Protein AF-A0A6C0LXQ7-F1 (afdb_monomer_lite)

Organism: NCBI:txid1070528

Structure (mmCIF, N/CA/C/O backbone):
data_AF-A0A6C0LXQ7-F1
#
_entry.id   AF-A0A6C0LXQ7-F1
#
loop_
_atom_site.group_PDB
_atom_site.id
_atom_site.type_symbol
_atom_site.label_atom_id
_atom_site.label_alt_id
_atom_site.label_comp_id
_atom_site.label_asym_id
_atom_site.label_entity_id
_atom_site.label_seq_id
_atom_site.pdbx_PDB_ins_code
_atom_site.Cartn_x
_atom_site.Cartn_y
_atom_site.Cartn_z
_atom_site.occupancy
_atom_site.B_iso_or_equiv
_atom_site.auth_seq_id
_atom_site.auth_comp_id
_atom_site.auth_asym_id
_atom_site.auth_atom_id
_atom_site.pdbx_PDB_model_num
ATOM 1 N N . MET A 1 1 ? 43.642 22.327 -47.514 1.00 70.94 1 MET A N 1
ATOM 2 C CA . MET A 1 1 ? 43.041 21.391 -48.492 1.00 70.94 1 MET A CA 1
ATOM 3 C C . MET A 1 1 ? 42.252 20.309 -47.763 1.00 70.94 1 MET A C 1
ATOM 5 O O . MET A 1 1 ? 42.670 19.960 -46.657 1.00 70.94 1 MET A O 1
ATOM 9 N N . PRO A 1 2 ? 41.128 19.808 -48.315 1.00 70.56 2 PRO A N 1
ATOM 10 C CA . PRO A 1 2 ? 40.352 18.739 -47.688 1.00 70.56 2 PRO A CA 1
ATOM 11 C C . PRO A 1 2 ? 41.217 17.508 -47.392 1.00 70.56 2 PRO A C 1
ATOM 13 O O . PRO A 1 2 ? 41.936 17.006 -48.258 1.00 70.56 2 PRO A O 1
ATOM 16 N N . LYS A 1 3 ? 41.169 17.029 -46.146 1.00 74.19 3 LYS A N 1
ATOM 17 C CA . LYS A 1 3 ? 41.960 15.869 -45.697 1.00 74.19 3 LYS A CA 1
ATOM 18 C C . LYS A 1 3 ? 41.334 14.522 -46.077 1.00 74.19 3 LYS A C 1
ATOM 20 O O . LYS A 1 3 ? 41.979 13.495 -45.920 1.00 74.19 3 LYS A O 1
ATOM 25 N N . PHE A 1 4 ? 40.095 14.539 -46.559 1.00 80.69 4 PHE A N 1
ATOM 26 C CA . PHE A 1 4 ? 39.315 13.378 -46.969 1.00 80.69 4 PHE A CA 1
ATOM 27 C C . PHE A 1 4 ? 38.308 13.779 -48.051 1.00 80.69 4 PHE A C 1
ATOM 29 O O . PHE A 1 4 ? 38.049 14.973 -48.241 1.00 80.69 4 PHE A O 1
ATOM 36 N N . ALA A 1 5 ? 37.737 12.791 -48.730 1.00 84.69 5 ALA A N 1
ATOM 37 C CA . ALA A 1 5 ? 36.643 12.964 -49.679 1.00 84.69 5 ALA A CA 1
ATOM 38 C C . ALA A 1 5 ? 35.586 11.872 -49.495 1.00 84.69 5 ALA A C 1
ATOM 40 O O . ALA A 1 5 ? 35.785 10.946 -48.711 1.00 84.69 5 ALA A O 1
ATOM 41 N N . ILE A 1 6 ? 34.468 11.992 -50.206 1.00 82.94 6 ILE A N 1
ATOM 42 C CA . ILE A 1 6 ? 33.438 10.960 -50.278 1.00 82.94 6 ILE A CA 1
ATOM 43 C C . ILE A 1 6 ? 33.635 10.162 -51.574 1.00 82.94 6 ILE A C 1
ATOM 45 O O . ILE A 1 6 ? 33.758 10.747 -52.650 1.00 82.94 6 ILE A O 1
ATOM 49 N N . TYR A 1 7 ? 33.660 8.835 -51.471 1.00 82.88 7 TYR A N 1
ATOM 50 C CA . TYR A 1 7 ? 33.645 7.891 -52.593 1.00 82.88 7 TYR A CA 1
ATOM 51 C C . TYR A 1 7 ? 32.588 6.827 -52.308 1.00 82.88 7 TYR A C 1
ATOM 53 O O . TYR A 1 7 ? 32.628 6.229 -51.238 1.00 82.88 7 TYR A O 1
ATOM 61 N N . GLU A 1 8 ? 31.634 6.621 -53.223 1.00 79.94 8 GLU A N 1
ATOM 62 C CA . GLU A 1 8 ? 30.529 5.658 -53.036 1.00 79.94 8 GLU A CA 1
ATOM 63 C C . GLU A 1 8 ? 29.838 5.800 -51.661 1.00 79.94 8 GLU A C 1
ATOM 65 O O . GLU A 1 8 ? 29.546 4.825 -50.978 1.00 79.94 8 GLU A O 1
ATOM 70 N N . ASN A 1 9 ? 29.591 7.048 -51.242 1.00 78.81 9 ASN A N 1
ATOM 71 C CA . ASN A 1 9 ? 29.009 7.412 -49.943 1.00 78.81 9 ASN A CA 1
ATOM 72 C C . ASN A 1 9 ? 29.866 7.080 -48.705 1.00 78.81 9 ASN A C 1
ATOM 74 O O . ASN A 1 9 ? 29.370 7.205 -47.594 1.00 78.81 9 ASN A O 1
ATOM 78 N N . GLN A 1 10 ? 31.148 6.741 -48.842 1.00 79.06 10 GLN A N 1
ATOM 79 C CA . GLN A 1 10 ? 32.064 6.529 -47.714 1.00 79.06 10 GLN A CA 1
ATOM 80 C C . GLN A 1 10 ? 33.139 7.606 -47.618 1.00 79.06 10 GLN A C 1
ATOM 82 O O . GLN A 1 10 ? 33.586 8.143 -48.632 1.00 79.06 10 GLN A O 1
ATOM 87 N N . ILE A 1 11 ? 33.600 7.884 -46.393 1.00 79.44 11 ILE A N 1
ATOM 88 C CA . ILE A 1 11 ? 34.821 8.668 -46.178 1.00 79.44 11 ILE A CA 1
ATOM 89 C C . ILE A 1 11 ? 36.001 7.884 -46.752 1.00 79.44 11 ILE A C 1
ATOM 91 O O . ILE A 1 11 ? 36.216 6.729 -46.399 1.00 79.44 11 ILE A O 1
ATOM 95 N N . MET A 1 12 ? 36.779 8.550 -47.597 1.00 81.75 12 MET A N 1
ATOM 96 C CA . MET A 1 12 ? 38.063 8.062 -48.079 1.00 81.75 12 MET A CA 1
ATOM 97 C C . MET A 1 12 ? 39.168 9.011 -47.656 1.00 81.75 12 MET A C 1
ATOM 99 O O . MET A 1 12 ? 39.169 10.197 -48.009 1.00 81.75 12 MET A O 1
ATOM 103 N N . LEU A 1 13 ? 40.139 8.469 -46.933 1.00 83.00 13 LEU A N 1
ATOM 104 C CA . LEU A 1 13 ? 41.453 9.065 -46.767 1.00 83.00 13 LEU A CA 1
ATOM 105 C C . LEU A 1 13 ? 42.341 8.714 -47.971 1.00 83.00 13 LEU A C 1
ATOM 107 O O . LEU A 1 13 ? 42.205 7.629 -48.538 1.00 83.00 13 LEU A O 1
ATOM 111 N N . PRO A 1 14 ? 43.301 9.581 -48.342 1.00 82.75 14 PRO A N 1
ATOM 112 C CA . PRO A 1 14 ? 44.260 9.288 -49.410 1.00 82.75 14 PRO A CA 1
ATOM 113 C C . PRO A 1 14 ? 44.941 7.916 -49.282 1.00 82.75 14 PRO A C 1
ATOM 115 O O . PRO A 1 14 ? 45.064 7.186 -50.260 1.00 82.75 14 PRO A O 1
ATOM 118 N N . GLU A 1 15 ? 45.317 7.534 -48.061 1.00 79.94 15 GLU A N 1
ATOM 119 C CA . GLU A 1 15 ? 45.993 6.265 -47.764 1.00 79.94 15 GLU A CA 1
ATOM 120 C C . GLU A 1 15 ? 45.088 5.039 -47.994 1.00 79.94 15 GLU A C 1
ATOM 122 O O . GLU A 1 15 ? 45.564 3.977 -48.399 1.00 79.94 15 GLU A O 1
ATOM 127 N N . GLU A 1 16 ? 43.775 5.184 -47.784 1.00 80.25 16 GLU A N 1
ATOM 128 C CA . GLU A 1 16 ? 42.790 4.102 -47.910 1.00 80.25 16 GLU A CA 1
ATOM 129 C C . GLU A 1 16 ? 42.483 3.762 -49.374 1.00 80.25 16 GLU A C 1
ATOM 131 O O . GLU A 1 16 ? 42.159 2.612 -49.672 1.00 80.25 16 GLU A O 1
ATOM 136 N N . ILE A 1 17 ? 42.635 4.724 -50.295 1.00 81.81 17 ILE A N 1
ATOM 137 C CA . ILE A 1 17 ? 42.418 4.529 -51.740 1.00 81.81 17 ILE A CA 1
ATOM 138 C C . ILE A 1 17 ? 43.269 3.360 -52.241 1.00 81.81 17 ILE A C 1
ATOM 140 O O . ILE A 1 17 ? 42.763 2.435 -52.877 1.00 81.81 17 ILE A O 1
ATOM 144 N N . TYR A 1 18 ? 44.557 3.369 -51.898 1.00 81.62 18 TYR A N 1
ATOM 145 C CA . TYR A 1 18 ? 45.494 2.333 -52.322 1.00 81.62 18 TYR A CA 1
ATOM 146 C C . TYR A 1 18 ? 45.260 1.009 -51.595 1.00 81.62 18 TYR A C 1
ATOM 148 O O . TYR A 1 18 ? 45.291 -0.044 -52.228 1.00 81.62 18 TYR A O 1
ATOM 156 N N . GLN A 1 19 ? 44.973 1.049 -50.288 1.00 79.88 19 GLN A N 1
ATOM 157 C CA . GLN A 1 19 ? 44.686 -0.153 -49.493 1.00 79.88 19 GLN A CA 1
ATOM 158 C C . GLN A 1 19 ? 43.456 -0.911 -50.010 1.00 79.88 19 GLN A C 1
ATOM 160 O O . GLN A 1 19 ? 43.421 -2.138 -49.967 1.00 79.88 19 GLN A O 1
ATOM 165 N N . ARG A 1 20 ? 42.460 -0.181 -50.526 1.00 76.94 20 ARG A N 1
ATOM 166 C CA . ARG A 1 20 ? 41.215 -0.735 -51.073 1.00 76.94 20 ARG A CA 1
ATOM 167 C C . ARG A 1 20 ? 41.270 -0.996 -52.585 1.00 76.94 20 ARG A C 1
ATOM 169 O O . ARG A 1 20 ? 40.275 -1.438 -53.150 1.00 76.94 20 ARG A O 1
ATOM 176 N N . GLY A 1 21 ? 42.406 -0.740 -53.244 1.00 79.38 21 GLY A N 1
ATOM 177 C CA . GLY A 1 21 ? 42.579 -0.949 -54.688 1.00 79.38 21 GLY A CA 1
ATOM 178 C C . GLY A 1 21 ? 41.741 -0.013 -55.569 1.00 79.38 21 GLY A C 1
ATOM 179 O O . GLY A 1 21 ? 41.437 -0.353 -56.711 1.00 79.38 21 GLY A O 1
ATOM 180 N N . ILE A 1 22 ? 41.349 1.150 -55.047 1.00 82.75 22 ILE A N 1
ATOM 181 C CA . ILE A 1 22 ? 40.545 2.152 -55.754 1.00 82.75 22 ILE A CA 1
ATOM 182 C C . ILE A 1 22 ? 41.467 2.968 -56.668 1.00 82.75 22 ILE A C 1
ATOM 184 O O . ILE A 1 22 ? 42.582 3.327 -56.289 1.00 82.75 22 ILE A O 1
ATOM 188 N N . SER A 1 23 ? 41.016 3.289 -57.885 1.00 83.94 23 SER A N 1
ATOM 189 C CA . SER A 1 23 ? 41.818 4.122 -58.789 1.00 83.94 23 SER A CA 1
ATOM 190 C C . SER A 1 23 ? 41.949 5.554 -58.237 1.00 83.94 23 SER A C 1
ATOM 192 O O . SER A 1 23 ? 40.925 6.162 -57.914 1.00 83.94 23 SER A O 1
ATOM 194 N N . PRO A 1 24 ? 43.150 6.166 -58.209 1.00 81.81 24 PRO A N 1
ATOM 195 C CA . PRO A 1 24 ? 43.331 7.572 -57.823 1.00 81.81 24 PRO A CA 1
ATOM 196 C C . PRO A 1 24 ? 42.578 8.579 -58.707 1.00 81.81 24 PRO A C 1
ATOM 198 O O . PRO A 1 24 ? 42.390 9.729 -58.318 1.00 81.81 24 PRO A O 1
ATOM 201 N N . THR A 1 25 ? 42.143 8.158 -59.900 1.00 82.75 25 THR A N 1
ATOM 202 C CA . THR A 1 25 ? 41.347 8.967 -60.838 1.00 82.75 25 THR A CA 1
ATOM 203 C C . THR A 1 25 ? 39.840 8.758 -60.686 1.00 82.75 25 THR A C 1
ATOM 205 O O . THR A 1 25 ? 39.078 9.186 -61.553 1.00 82.75 25 THR A O 1
ATOM 208 N N . SER A 1 26 ? 39.407 8.036 -59.652 1.00 85.19 26 SER A N 1
ATOM 209 C CA . SER A 1 26 ? 37.988 7.792 -59.396 1.00 85.19 26 SER A CA 1
ATOM 210 C C . SER A 1 26 ? 37.249 9.088 -59.054 1.00 85.19 26 SER A C 1
ATOM 212 O O . SER A 1 26 ? 37.856 10.120 -58.762 1.00 85.19 26 SER A O 1
ATOM 214 N N . HIS A 1 27 ? 35.919 9.053 -59.120 1.00 87.00 27 HIS A N 1
ATOM 215 C CA . HIS A 1 27 ? 35.099 10.217 -58.812 1.00 87.00 27 HIS A CA 1
ATOM 216 C C . HIS A 1 27 ? 34.953 10.392 -57.296 1.00 87.00 27 HIS A C 1
ATOM 218 O O . HIS A 1 27 ? 34.245 9.624 -56.650 1.00 87.00 27 HIS A O 1
ATOM 224 N N . PHE A 1 28 ? 35.612 11.411 -56.746 1.00 87.62 28 PHE A N 1
ATOM 225 C CA . PHE A 1 28 ? 35.517 11.789 -55.338 1.00 87.62 28 PHE A CA 1
ATOM 226 C C . PHE A 1 28 ? 34.750 13.107 -55.198 1.00 87.62 28 PHE A C 1
ATOM 228 O O . PHE A 1 28 ? 34.921 14.010 -56.020 1.00 87.62 28 PHE A O 1
ATOM 235 N N . THR A 1 29 ? 33.951 13.261 -54.143 1.00 86.31 29 THR A N 1
ATOM 236 C CA . THR A 1 29 ? 33.198 14.499 -53.866 1.00 86.31 29 THR A CA 1
ATOM 237 C C . THR A 1 29 ? 33.579 15.114 -52.521 1.00 86.31 29 THR A C 1
ATOM 239 O O . THR A 1 29 ? 33.989 14.430 -51.580 1.00 86.31 29 THR A O 1
ATOM 242 N N . CYS A 1 30 ? 33.499 16.442 -52.418 1.00 80.94 30 CYS A N 1
ATOM 243 C CA . CYS A 1 30 ? 33.759 17.145 -51.168 1.00 80.94 30 CYS A CA 1
ATOM 244 C C . CYS A 1 30 ? 32.578 17.010 -50.204 1.00 80.94 30 CYS A C 1
ATOM 246 O O . CYS A 1 30 ? 31.451 17.358 -50.542 1.00 80.94 30 CYS A O 1
ATOM 248 N N . PHE A 1 31 ? 32.858 16.639 -48.954 1.00 75.44 31 PHE A N 1
ATOM 249 C CA . PHE A 1 31 ? 31.851 16.561 -47.893 1.00 75.44 31 PHE A CA 1
ATOM 250 C C . PHE A 1 31 ? 31.056 17.867 -47.685 1.00 75.44 31 PHE A C 1
ATOM 252 O O . PHE A 1 31 ? 29.840 17.834 -47.495 1.00 75.44 31 PHE A O 1
ATOM 259 N N . ASN A 1 32 ? 31.724 19.025 -47.726 1.00 75.69 32 ASN A N 1
ATOM 260 C CA . ASN A 1 32 ? 31.100 20.300 -47.362 1.00 75.69 32 ASN A CA 1
ATOM 261 C C . ASN A 1 32 ? 30.231 20.895 -48.484 1.00 75.69 32 ASN A C 1
ATOM 263 O O . ASN A 1 32 ? 29.176 21.450 -48.201 1.00 75.69 32 ASN A O 1
ATOM 267 N N . CYS A 1 33 ? 30.657 20.790 -49.747 1.00 76.12 33 CYS A N 1
ATOM 268 C CA . CYS A 1 33 ? 29.994 21.463 -50.873 1.00 76.12 33 CYS A CA 1
ATOM 269 C C . CYS A 1 33 ? 29.463 20.536 -51.977 1.00 76.12 33 CYS A C 1
ATOM 271 O O . CYS A 1 33 ? 28.921 21.052 -52.947 1.00 76.12 33 CYS A O 1
ATOM 273 N N . ASP A 1 34 ? 29.635 19.214 -51.862 1.00 75.88 34 ASP A N 1
ATOM 274 C CA . ASP A 1 34 ? 29.244 18.196 -52.859 1.00 75.88 34 ASP A CA 1
ATOM 275 C C . ASP A 1 34 ? 29.912 18.316 -54.238 1.00 75.88 34 ASP A C 1
ATOM 277 O O . ASP A 1 34 ? 29.627 17.532 -55.141 1.00 75.88 34 ASP A O 1
ATOM 281 N N . GLU A 1 35 ? 30.840 19.258 -54.413 1.00 82.88 35 GLU A N 1
ATOM 282 C CA . GLU A 1 35 ? 31.566 19.432 -55.670 1.00 82.88 35 GLU A CA 1
ATOM 283 C C . GLU A 1 35 ? 32.656 18.354 -55.842 1.00 82.88 35 GLU A C 1
ATOM 285 O O . GLU A 1 35 ? 33.226 17.882 -54.848 1.00 82.88 35 GLU A O 1
ATOM 290 N N . PRO A 1 36 ? 33.004 17.976 -57.088 1.00 83.06 36 PRO A N 1
ATOM 291 C CA . PRO A 1 36 ? 34.064 17.009 -57.351 1.00 83.06 36 PRO A CA 1
ATOM 292 C C . PRO A 1 36 ? 35.422 17.472 -56.809 1.00 83.06 36 PRO A C 1
ATOM 294 O O . PRO A 1 36 ? 35.818 18.627 -56.985 1.00 83.06 36 PRO A O 1
ATOM 297 N N . VAL A 1 37 ? 36.172 16.551 -56.210 1.00 86.25 37 VAL A N 1
ATOM 298 C CA . VAL A 1 37 ? 37.558 16.750 -55.769 1.00 86.25 37 VAL A CA 1
ATOM 299 C C . VAL A 1 37 ? 38.472 15.727 -56.430 1.00 86.25 37 VAL A C 1
ATOM 301 O O . VAL A 1 37 ? 38.055 14.628 -56.783 1.00 86.25 37 VAL A O 1
ATOM 304 N N . LEU A 1 38 ? 39.735 16.095 -56.616 1.00 85.12 38 LEU A N 1
ATOM 305 C CA . LEU A 1 38 ? 40.760 15.230 -57.195 1.00 85.12 38 LEU A CA 1
ATOM 306 C C . LEU A 1 38 ? 41.854 14.959 -56.166 1.00 85.12 38 LEU A C 1
ATOM 308 O O . LEU A 1 38 ? 42.128 15.801 -55.308 1.00 85.12 38 LEU A O 1
ATOM 312 N N . LEU A 1 39 ? 42.495 13.794 -56.260 1.00 85.88 39 LEU A N 1
ATOM 313 C CA . LEU A 1 39 ? 43.654 13.463 -55.440 1.00 85.88 39 LEU A CA 1
ATOM 314 C C . LEU A 1 39 ? 44.914 14.095 -56.043 1.00 85.88 39 LEU A C 1
ATOM 316 O O . LEU A 1 39 ? 45.174 13.972 -57.241 1.00 85.88 39 LEU A O 1
ATOM 320 N N . ARG A 1 40 ? 45.715 14.771 -55.217 1.00 83.75 40 ARG A N 1
ATOM 321 C CA . ARG A 1 40 ? 47.001 15.337 -55.632 1.00 83.75 40 ARG A CA 1
ATOM 322 C C . ARG A 1 40 ? 48.070 15.111 -54.583 1.00 83.75 40 ARG A C 1
ATOM 324 O O . ARG A 1 40 ? 47.834 15.217 -53.384 1.00 83.75 40 ARG A O 1
ATOM 331 N N . GLN A 1 41 ? 49.286 14.896 -55.064 1.00 81.12 41 GLN A N 1
ATOM 332 C CA . GLN A 1 41 ? 50.482 14.854 -54.243 1.00 81.12 41 GLN A CA 1
ATOM 333 C C . GLN A 1 41 ? 51.157 16.235 -54.217 1.00 81.12 41 GLN A C 1
ATOM 335 O O . GLN A 1 41 ? 51.361 16.867 -55.257 1.00 81.12 41 GLN A O 1
ATOM 340 N N . SER A 1 42 ? 51.505 16.723 -53.026 1.00 77.19 42 SER A N 1
ATOM 341 C CA . SER A 1 42 ? 52.280 17.962 -52.837 1.00 77.19 42 SER A CA 1
ATOM 342 C C . SER A 1 42 ? 53.483 17.729 -51.930 1.00 77.19 42 SER A C 1
ATOM 344 O O . SER A 1 42 ? 53.525 16.745 -51.196 1.00 77.19 42 SER A O 1
ATOM 346 N N . ARG A 1 43 ? 54.471 18.629 -51.965 1.00 74.38 43 ARG A N 1
ATOM 347 C CA . ARG A 1 43 ? 55.599 18.597 -51.024 1.00 74.38 43 ARG A CA 1
ATOM 348 C C . ARG A 1 43 ? 55.165 19.159 -49.669 1.00 74.38 43 ARG A C 1
ATOM 350 O O . ARG A 1 43 ? 54.707 20.298 -49.595 1.00 74.38 43 ARG A O 1
ATOM 357 N N . GLY A 1 44 ? 55.313 18.363 -48.614 1.00 66.56 44 GLY A N 1
ATOM 358 C CA . GLY A 1 44 ? 55.049 18.770 -47.237 1.00 66.56 44 GLY A CA 1
ATOM 359 C C . GLY A 1 44 ? 56.162 19.642 -46.645 1.00 66.56 44 GLY A C 1
ATOM 360 O O . GLY A 1 44 ? 57.228 19.813 -47.234 1.00 66.56 44 GLY A O 1
ATOM 361 N N . LYS A 1 45 ? 55.926 20.174 -45.436 1.00 64.50 45 LYS A N 1
ATOM 362 C CA . LYS A 1 45 ? 56.870 21.059 -44.718 1.00 64.50 45 LYS A CA 1
ATOM 363 C C . LYS A 1 45 ? 58.233 20.416 -44.403 1.00 64.50 45 LYS A C 1
ATOM 365 O O . LYS A 1 45 ? 59.195 21.149 -44.220 1.00 64.50 45 LYS A O 1
ATOM 370 N N . ASN A 1 46 ? 58.306 19.084 -44.369 1.00 67.50 46 ASN A N 1
ATOM 371 C CA . ASN A 1 46 ? 59.512 18.309 -44.045 1.00 67.50 46 ASN A CA 1
ATOM 372 C C . ASN A 1 46 ? 60.079 17.566 -45.274 1.00 67.50 46 ASN A C 1
ATOM 374 O O . ASN A 1 46 ? 60.612 16.475 -45.124 1.00 67.50 46 ASN A O 1
ATOM 378 N N . GLU A 1 47 ? 59.869 18.084 -46.490 1.00 60.34 47 GLU A N 1
ATOM 379 C CA . GLU A 1 47 ? 60.288 17.478 -47.775 1.00 60.34 47 GLU A CA 1
ATOM 380 C C . GLU A 1 47 ? 59.645 16.123 -48.144 1.00 60.34 47 GLU A C 1
ATOM 382 O O . GLU A 1 47 ? 59.719 15.707 -49.299 1.00 60.34 47 GLU A O 1
ATOM 387 N N . ASN A 1 48 ? 58.913 15.483 -47.230 1.00 67.50 48 ASN A N 1
ATOM 388 C CA . ASN A 1 48 ? 58.077 14.318 -47.525 1.00 67.50 48 ASN A CA 1
ATOM 389 C C . ASN A 1 48 ? 56.857 14.707 -48.377 1.00 67.50 48 ASN A C 1
ATOM 391 O O . ASN A 1 48 ? 56.203 15.724 -48.124 1.00 67.50 48 ASN A O 1
ATOM 395 N N . TYR A 1 49 ? 56.528 13.890 -49.379 1.00 74.88 49 TYR A N 1
ATOM 396 C CA . TYR A 1 49 ? 55.319 14.068 -50.182 1.00 74.88 49 TYR A CA 1
ATOM 397 C C . TYR A 1 49 ? 54.064 13.725 -49.369 1.00 74.88 49 TYR A C 1
ATOM 399 O O . TYR A 1 49 ? 54.027 12.706 -48.686 1.00 74.88 49 TYR A O 1
ATOM 407 N N . VAL A 1 50 ? 53.036 14.571 -49.463 1.00 76.25 50 VAL A N 1
ATOM 408 C CA . VAL A 1 50 ? 51.738 14.387 -48.802 1.00 76.25 50 VAL A CA 1
ATOM 409 C C . VAL A 1 50 ? 50.632 14.426 -49.849 1.00 76.25 50 VAL A C 1
ATOM 411 O O . VAL A 1 50 ? 50.498 15.401 -50.603 1.00 76.25 50 VAL A O 1
ATOM 414 N N . GLU A 1 51 ? 49.831 13.369 -49.880 1.00 83.31 51 GLU A N 1
ATOM 415 C CA . GLU A 1 51 ? 48.628 13.282 -50.699 1.00 83.31 51 GLU A CA 1
ATOM 416 C C . GLU A 1 51 ? 47.433 13.894 -49.972 1.00 83.31 51 GLU A C 1
ATOM 418 O O . GLU A 1 51 ? 47.283 13.777 -48.757 1.00 83.31 51 GLU A O 1
ATOM 423 N N . HIS A 1 52 ? 46.604 14.610 -50.719 1.00 82.69 52 HIS A N 1
ATOM 424 C CA . HIS A 1 52 ? 45.410 15.274 -50.210 1.00 82.69 52 HIS A CA 1
ATOM 425 C C . HIS A 1 52 ? 44.424 15.494 -51.355 1.00 82.69 52 HIS A C 1
ATOM 427 O O . HIS A 1 52 ? 44.793 15.478 -52.533 1.00 82.69 52 HIS A O 1
ATOM 433 N N . PHE A 1 53 ? 43.165 15.733 -51.004 1.00 85.62 53 PHE A N 1
ATOM 434 C CA . PHE A 1 53 ? 42.147 16.097 -51.978 1.00 85.62 53 PHE A CA 1
ATOM 435 C C . PHE A 1 53 ? 42.181 17.599 -52.241 1.00 85.62 53 PHE A C 1
ATOM 437 O O . PHE A 1 53 ? 42.476 18.387 -51.343 1.00 85.62 53 PHE A O 1
ATOM 444 N N . TYR A 1 54 ? 41.863 18.013 -53.463 1.00 84.38 54 TYR A N 1
ATOM 445 C CA . TYR A 1 54 ? 41.734 19.421 -53.826 1.00 84.38 54 TYR A CA 1
ATOM 446 C C . TYR A 1 54 ? 40.578 19.632 -54.804 1.00 84.38 54 TYR A C 1
ATOM 448 O O . TYR A 1 54 ? 40.221 18.739 -55.572 1.00 84.38 54 TYR A O 1
ATOM 456 N N . HIS A 1 55 ? 39.998 20.829 -54.786 1.00 83.75 55 HIS A N 1
ATOM 457 C CA . HIS A 1 55 ? 38.969 21.211 -55.747 1.00 83.75 55 HIS A CA 1
ATOM 458 C C . HIS A 1 55 ? 39.636 21.666 -57.053 1.00 83.75 55 HIS A C 1
ATOM 460 O O . HIS A 1 55 ? 40.462 22.581 -57.011 1.00 83.75 55 HIS A O 1
ATOM 466 N N . PRO A 1 56 ? 39.293 21.080 -58.212 1.00 75.94 56 PRO A N 1
ATOM 467 C CA . PRO A 1 56 ? 39.826 21.524 -59.496 1.00 75.94 56 PRO A CA 1
ATOM 468 C C . PRO A 1 56 ? 39.278 22.896 -59.923 1.00 75.94 56 PRO A C 1
ATOM 470 O O . PRO A 1 56 ? 39.945 23.591 -60.683 1.00 75.94 56 PRO A O 1
ATOM 473 N N . ASN A 1 57 ? 38.105 23.298 -59.411 1.00 73.38 57 ASN A N 1
ATOM 474 C CA . ASN A 1 57 ? 37.422 24.559 -59.714 1.00 73.38 57 ASN A CA 1
ATOM 475 C C . ASN A 1 57 ? 37.029 25.313 -58.423 1.00 73.38 57 ASN A C 1
ATOM 477 O O . ASN A 1 57 ? 36.804 24.659 -57.404 1.00 73.38 57 ASN A O 1
ATOM 481 N N . PRO A 1 58 ? 36.887 26.656 -58.445 1.00 64.31 58 PRO A N 1
ATOM 482 C CA . PRO A 1 58 ? 36.389 27.437 -57.307 1.00 64.31 58 PRO A CA 1
ATOM 483 C C . PRO A 1 58 ? 34.990 26.986 -56.852 1.00 64.31 58 PRO A C 1
ATOM 485 O O . PRO A 1 58 ? 34.098 26.821 -57.683 1.00 64.31 58 PRO A O 1
ATOM 488 N N . CYS A 1 59 ? 34.776 26.811 -55.541 1.00 59.75 59 CYS A N 1
ATOM 489 C CA . CYS A 1 59 ? 33.471 26.405 -54.998 1.00 59.75 59 CYS A CA 1
ATOM 490 C C . CYS A 1 59 ? 32.411 27.510 -55.184 1.00 59.75 59 CYS A C 1
ATOM 492 O O . CYS A 1 59 ? 32.723 28.696 -55.048 1.00 59.75 59 CYS A O 1
ATOM 494 N N . ARG A 1 60 ? 31.138 27.128 -55.384 1.00 54.50 60 ARG A N 1
ATOM 495 C CA . ARG A 1 60 ? 29.997 28.052 -55.592 1.00 54.50 60 ARG A CA 1
ATOM 496 C C . ARG A 1 60 ? 29.820 29.137 -54.510 1.00 54.50 60 ARG A C 1
ATOM 498 O O . ARG A 1 60 ? 29.251 30.179 -54.813 1.00 54.50 60 ARG A O 1
ATOM 505 N N . ASN A 1 61 ? 30.354 28.935 -53.300 1.00 51.38 61 ASN A N 1
ATOM 506 C CA . ASN A 1 61 ? 30.192 29.837 -52.146 1.00 51.38 61 ASN A CA 1
ATOM 507 C C . ASN A 1 61 ? 31.434 30.700 -51.817 1.00 51.38 61 ASN A C 1
ATOM 509 O O . ASN A 1 61 ? 31.513 31.295 -50.747 1.00 51.38 61 ASN A O 1
ATOM 513 N N . GLY A 1 62 ? 32.408 30.809 -52.726 1.00 52.53 62 GLY A N 1
ATOM 514 C CA . GLY A 1 62 ? 33.361 31.929 -52.727 1.00 52.53 62 GLY A CA 1
ATOM 515 C C . GLY A 1 62 ? 34.705 31.747 -52.008 1.00 52.53 62 GLY A C 1
ATOM 516 O O . GLY A 1 62 ? 35.618 32.505 -52.319 1.00 52.53 62 GLY A O 1
ATOM 517 N N . THR A 1 63 ? 34.917 30.748 -51.138 1.00 58.12 63 THR A N 1
ATOM 518 C CA . THR A 1 63 ? 36.277 30.371 -50.678 1.00 58.12 63 THR A CA 1
ATOM 519 C C . THR A 1 63 ? 36.398 28.874 -50.363 1.00 58.12 63 THR A C 1
ATOM 521 O O . THR A 1 63 ? 35.469 28.259 -49.848 1.00 58.12 63 THR A O 1
ATOM 524 N N . HIS A 1 64 ? 37.561 28.267 -50.636 1.00 65.56 64 HIS A N 1
ATOM 525 C CA . HIS A 1 64 ? 37.829 26.863 -50.278 1.00 65.56 64 HIS A CA 1
ATOM 526 C C . HIS A 1 64 ? 37.994 26.644 -48.761 1.00 65.56 64 HIS A C 1
ATOM 528 O O . HIS A 1 64 ? 37.928 25.508 -48.306 1.00 65.56 64 HIS A O 1
ATOM 534 N N . ILE A 1 65 ? 38.164 27.714 -47.974 1.00 63.12 65 ILE A N 1
ATOM 535 C CA . ILE A 1 65 ? 38.574 27.690 -46.559 1.00 63.12 65 ILE A CA 1
ATOM 536 C C . ILE A 1 65 ? 37.633 26.846 -45.684 1.00 63.12 65 ILE A C 1
ATOM 538 O O . ILE A 1 65 ? 38.099 26.075 -44.849 1.00 63.12 65 ILE A O 1
ATOM 542 N N . GLU A 1 66 ? 36.318 26.930 -45.891 1.00 63.81 66 GLU A N 1
ATOM 543 C CA . GLU A 1 66 ? 35.347 26.150 -45.109 1.00 63.81 66 GLU A CA 1
ATOM 544 C C . GLU A 1 66 ? 35.448 24.644 -45.379 1.00 63.81 66 GLU A C 1
ATOM 546 O O . GLU A 1 66 ? 35.400 23.842 -44.450 1.00 63.81 66 GLU A O 1
ATOM 551 N N . CYS A 1 67 ? 35.690 24.256 -46.634 1.00 69.12 67 CYS A N 1
ATOM 552 C CA . CYS A 1 67 ? 35.869 22.855 -47.022 1.00 69.12 67 CYS A CA 1
ATOM 553 C C . CYS A 1 67 ? 37.187 22.266 -46.484 1.00 69.12 67 CYS A C 1
ATOM 555 O O . CYS A 1 67 ? 37.324 21.053 -46.346 1.00 69.12 67 CYS A O 1
ATOM 557 N N . GLU A 1 68 ? 38.170 23.119 -46.191 1.00 68.69 68 GLU A N 1
ATOM 558 C CA . GLU A 1 68 ? 39.477 22.726 -45.658 1.00 68.69 68 GLU A CA 1
ATOM 559 C C . GLU A 1 68 ? 39.503 22.587 -44.132 1.00 68.69 68 GLU A C 1
ATOM 561 O O . GLU A 1 68 ? 40.358 21.877 -43.601 1.00 68.69 68 GLU A O 1
ATOM 566 N N . ASN A 1 69 ? 38.566 23.236 -43.436 1.00 65.44 69 ASN A N 1
ATOM 567 C CA . ASN A 1 69 ? 38.490 23.271 -41.973 1.00 65.44 69 ASN A CA 1
ATOM 568 C C . ASN A 1 69 ? 37.645 22.135 -41.365 1.00 65.44 69 ASN A C 1
ATOM 570 O O . ASN A 1 69 ? 37.472 22.075 -40.143 1.00 65.44 69 ASN A O 1
ATOM 574 N N . VAL A 1 70 ? 37.129 21.214 -42.187 1.00 65.56 70 VAL A N 1
ATOM 575 C CA . VAL A 1 70 ? 36.420 20.021 -41.707 1.00 65.56 70 VAL A CA 1
ATOM 576 C C . VAL A 1 70 ? 37.437 18.988 -41.214 1.00 65.56 70 VAL A C 1
ATOM 578 O O . VAL A 1 70 ? 38.260 18.478 -41.974 1.00 65.56 70 VAL A O 1
ATOM 581 N N . HIS A 1 71 ? 37.387 18.665 -39.922 1.00 62.41 71 HIS A N 1
ATOM 582 C CA . HIS A 1 71 ? 38.277 17.688 -39.295 1.00 62.41 71 HIS A CA 1
ATOM 583 C C . HIS A 1 71 ? 37.531 16.386 -38.987 1.00 62.41 71 HIS A C 1
ATOM 585 O O . HIS A 1 71 ? 36.572 16.409 -38.218 1.00 62.41 71 HIS A O 1
ATOM 591 N N . ILE A 1 72 ? 38.024 15.253 -39.507 1.00 60.19 72 ILE A N 1
ATOM 592 C CA . ILE A 1 72 ? 37.497 13.902 -39.213 1.00 60.19 72 ILE A CA 1
ATOM 593 C C . ILE A 1 72 ? 37.430 13.632 -37.707 1.00 60.19 72 ILE A C 1
ATOM 595 O O . ILE A 1 72 ? 36.465 13.057 -37.228 1.00 60.19 72 ILE A O 1
ATOM 599 N N . GLU A 1 73 ? 38.405 14.103 -36.933 1.00 53.47 73 GLU A N 1
ATOM 600 C CA . GLU A 1 73 ? 38.443 13.912 -35.475 1.00 53.47 73 GLU A CA 1
ATOM 601 C C . GLU A 1 73 ? 37.307 14.643 -34.732 1.00 53.47 73 GLU A C 1
ATOM 603 O O . GLU A 1 73 ? 36.917 14.230 -33.643 1.00 53.47 73 GLU A O 1
ATOM 608 N N . LYS A 1 74 ? 36.730 15.708 -35.315 1.00 50.91 74 LYS A N 1
ATOM 609 C CA . LYS A 1 74 ? 35.502 16.332 -34.788 1.00 50.91 74 LYS A CA 1
ATOM 610 C C . LYS A 1 74 ? 34.244 15.533 -35.146 1.00 50.91 74 LYS A C 1
ATOM 612 O O . LYS A 1 74 ? 33.244 15.685 -34.453 1.00 50.91 74 LYS A O 1
ATOM 617 N N . LEU A 1 75 ? 34.308 14.703 -36.189 1.00 54.00 75 LEU A N 1
ATOM 618 C CA . LEU A 1 75 ? 33.233 13.811 -36.636 1.00 54.00 75 LEU A CA 1
ATOM 619 C C . LEU A 1 75 ? 33.273 12.454 -35.898 1.00 54.00 75 LEU A C 1
ATOM 621 O O . LEU A 1 75 ? 32.226 11.898 -35.598 1.00 54.00 75 LEU A O 1
ATOM 625 N N . ARG A 1 76 ? 34.465 11.954 -35.532 1.00 54.72 76 ARG A N 1
ATOM 626 C CA . ARG A 1 76 ? 34.705 10.626 -34.929 1.00 54.72 76 ARG A CA 1
ATOM 627 C C . ARG A 1 76 ? 35.059 10.674 -33.432 1.00 54.72 76 ARG A C 1
ATOM 629 O O . ARG A 1 76 ? 36.151 10.271 -33.033 1.00 54.72 76 ARG A O 1
ATOM 636 N N . LYS A 1 77 ? 34.155 11.127 -32.555 1.00 50.56 77 LYS A N 1
ATOM 637 C CA . LYS A 1 77 ? 34.306 10.866 -31.103 1.00 50.56 77 LYS A CA 1
ATOM 638 C C . LYS A 1 77 ? 33.743 9.486 -30.761 1.00 50.56 77 LYS A C 1
ATOM 640 O O . LYS A 1 77 ? 32.628 9.375 -30.263 1.00 50.56 77 LYS A O 1
ATOM 645 N N . MET A 1 78 ? 34.518 8.443 -31.040 1.00 60.19 78 MET A N 1
ATOM 646 C CA . MET A 1 78 ? 34.104 7.057 -30.815 1.00 60.19 78 MET A CA 1
ATOM 647 C C . MET A 1 78 ? 34.539 6.578 -29.425 1.00 60.19 78 MET A C 1
ATOM 649 O O . MET A 1 78 ? 35.688 6.758 -29.028 1.00 60.19 78 MET A O 1
ATOM 653 N N . SER A 1 79 ? 33.613 5.985 -28.668 1.00 68.00 79 SER A N 1
ATOM 654 C CA . SER A 1 79 ? 33.940 5.242 -27.445 1.00 68.00 79 SER A CA 1
ATOM 655 C C . SER A 1 79 ? 34.480 3.849 -27.786 1.00 68.00 79 SER A C 1
ATOM 657 O O . SER A 1 79 ? 34.289 3.368 -28.905 1.00 68.00 79 SER A O 1
ATOM 659 N N . ASP A 1 80 ? 35.106 3.168 -26.822 1.00 78.81 80 ASP A N 1
ATOM 660 C CA . ASP A 1 80 ? 35.576 1.782 -27.004 1.00 78.81 80 ASP A CA 1
ATOM 661 C C . ASP A 1 80 ? 34.433 0.843 -27.430 1.00 78.81 80 ASP A C 1
ATOM 663 O O . ASP A 1 80 ? 34.601 0.020 -28.326 1.00 78.81 80 ASP A O 1
ATOM 667 N N . TRP A 1 81 ? 33.239 1.037 -26.858 1.00 85.50 81 TRP A N 1
ATOM 668 C CA . TRP A 1 81 ? 32.021 0.303 -27.213 1.00 85.50 81 TRP A CA 1
ATOM 669 C C . TRP A 1 81 ? 31.587 0.545 -28.664 1.00 85.50 81 TRP A C 1
ATOM 671 O O . TRP A 1 81 ? 31.365 -0.393 -29.422 1.00 85.50 81 TRP A O 1
ATOM 681 N N . HIS A 1 82 ? 31.522 1.807 -29.085 1.00 83.25 82 HIS A N 1
ATOM 682 C CA . HIS A 1 82 ? 31.134 2.144 -30.454 1.00 83.25 82 HIS A CA 1
ATOM 683 C C . HIS A 1 82 ? 32.185 1.637 -31.464 1.00 83.25 82 HIS A C 1
ATOM 685 O O . HIS A 1 82 ? 31.848 1.143 -32.538 1.00 83.25 82 HIS A O 1
ATOM 691 N N . THR A 1 83 ? 33.464 1.662 -31.076 1.00 82.38 83 THR A N 1
ATOM 692 C CA . THR A 1 83 ? 34.573 1.089 -31.853 1.00 82.38 83 THR A CA 1
ATOM 693 C C . THR A 1 83 ? 34.449 -0.431 -31.989 1.00 82.38 83 THR A C 1
ATOM 695 O O . THR A 1 83 ? 34.738 -0.965 -33.057 1.00 82.38 83 THR A O 1
ATOM 698 N N . MET A 1 84 ? 34.013 -1.133 -30.937 1.00 86.50 84 MET A N 1
ATOM 699 C CA . MET A 1 84 ? 33.762 -2.580 -30.963 1.00 86.50 84 MET A CA 1
ATOM 700 C C . MET A 1 84 ? 32.703 -2.942 -32.015 1.00 86.50 84 MET A C 1
ATOM 702 O O . MET A 1 84 ? 32.945 -3.818 -32.847 1.00 86.50 84 MET A O 1
ATOM 706 N N . PHE A 1 85 ? 31.568 -2.236 -32.027 1.00 86.06 85 PHE A N 1
ATOM 707 C CA . PHE A 1 85 ? 30.521 -2.445 -33.033 1.00 86.06 85 PHE A CA 1
ATOM 708 C C . PHE A 1 85 ? 30.995 -2.079 -34.442 1.00 86.06 85 PHE A C 1
ATOM 710 O O . PHE A 1 85 ? 30.882 -2.891 -35.355 1.00 86.06 85 PHE A O 1
ATOM 717 N N . SER A 1 86 ? 31.616 -0.910 -34.605 1.00 84.38 86 SER A N 1
ATOM 718 C CA . SER A 1 86 ? 32.080 -0.426 -35.913 1.00 84.38 86 SER A CA 1
ATOM 719 C C . SER A 1 86 ? 33.107 -1.362 -36.557 1.00 84.38 86 SER A C 1
ATOM 721 O O . SER A 1 86 ? 33.034 -1.637 -37.749 1.00 84.38 86 SER A O 1
ATOM 723 N N . LYS A 1 87 ? 34.039 -1.922 -35.769 1.00 85.44 87 LYS A N 1
ATOM 724 C CA . LYS A 1 87 ? 35.023 -2.912 -36.255 1.00 85.44 87 LYS A CA 1
ATOM 725 C C . LYS A 1 87 ? 34.407 -4.259 -36.629 1.00 85.44 87 LYS A C 1
ATOM 727 O O . LYS A 1 87 ? 35.042 -5.028 -37.345 1.00 85.44 87 LYS A O 1
ATOM 732 N N . SER A 1 88 ? 33.213 -4.554 -36.121 1.00 88.00 88 SER A N 1
ATOM 733 C CA . SER A 1 88 ? 32.501 -5.798 -36.409 1.00 88.00 88 SER A CA 1
ATOM 734 C C . SER A 1 88 ? 31.709 -5.720 -37.719 1.00 88.00 88 SER A C 1
ATOM 736 O O . SER A 1 88 ? 31.317 -6.754 -38.247 1.00 88.00 88 SER A O 1
ATOM 738 N N . ILE A 1 89 ? 31.480 -4.524 -38.270 1.00 89.75 89 ILE A N 1
ATOM 739 C CA . ILE A 1 89 ? 30.755 -4.335 -39.532 1.00 89.75 89 ILE A CA 1
ATOM 740 C C . ILE A 1 89 ? 31.704 -4.505 -40.726 1.00 89.75 89 ILE A C 1
ATOM 742 O O . ILE A 1 89 ? 32.852 -4.059 -40.710 1.00 89.75 89 ILE A O 1
ATOM 746 N N . ASN A 1 90 ? 31.208 -5.132 -41.795 1.00 86.88 90 ASN A N 1
ATOM 747 C CA . ASN A 1 90 ? 31.906 -5.225 -43.072 1.00 86.88 90 ASN A CA 1
ATOM 748 C C . ASN A 1 90 ? 32.254 -3.822 -43.586 1.00 86.88 90 ASN A C 1
ATOM 750 O O . ASN A 1 90 ? 31.394 -2.951 -43.687 1.00 86.88 90 ASN A O 1
ATOM 754 N N . THR A 1 91 ? 33.502 -3.600 -43.999 1.00 81.00 91 THR A N 1
ATOM 755 C CA . THR A 1 91 ? 34.001 -2.264 -44.378 1.00 81.00 91 THR A CA 1
ATOM 756 C C . THR A 1 91 ? 33.180 -1.572 -45.471 1.00 81.00 91 THR A C 1
ATOM 758 O O . THR A 1 91 ? 33.175 -0.350 -45.527 1.00 81.00 91 THR A O 1
ATOM 761 N N . LYS A 1 92 ? 32.485 -2.322 -46.337 1.00 83.38 92 LYS A N 1
ATOM 762 C CA . LYS A 1 92 ? 31.610 -1.777 -47.393 1.00 83.38 92 LYS A CA 1
ATOM 763 C C . LYS A 1 92 ? 30.248 -1.296 -46.888 1.00 83.38 92 LYS A C 1
ATOM 765 O O . LYS A 1 92 ? 29.587 -0.542 -47.585 1.00 83.38 92 LYS A O 1
ATOM 770 N N . ASN A 1 93 ? 29.834 -1.755 -45.714 1.00 86.56 93 ASN A N 1
ATOM 771 C CA . ASN A 1 93 ? 28.536 -1.474 -45.110 1.00 86.56 93 ASN A CA 1
ATOM 772 C C . ASN A 1 93 ? 28.646 -0.517 -43.923 1.00 86.56 93 ASN A C 1
ATOM 774 O O . ASN A 1 93 ? 27.639 0.039 -43.507 1.00 86.56 93 ASN A O 1
ATOM 778 N N . GLY A 1 94 ? 29.841 -0.341 -43.360 1.00 83.69 94 GLY A N 1
ATOM 779 C CA . GLY A 1 94 ? 30.070 0.601 -42.272 1.00 83.69 94 GLY A CA 1
ATOM 780 C C . GLY A 1 94 ? 30.225 2.034 -42.769 1.00 83.69 94 GLY A C 1
ATOM 781 O O . GLY A 1 94 ? 30.704 2.261 -43.883 1.00 83.69 94 GLY A O 1
ATOM 782 N N . GLU A 1 95 ? 29.900 2.992 -41.906 1.00 81.44 95 GLU A N 1
ATOM 783 C CA . GLU A 1 95 ? 30.276 4.397 -42.077 1.00 81.44 95 GLU A CA 1
ATOM 784 C C . GLU A 1 95 ? 29.724 5.059 -43.373 1.00 81.44 95 GLU A C 1
ATOM 786 O O . GLU A 1 95 ? 30.473 5.678 -44.139 1.00 81.44 95 GLU A O 1
ATOM 791 N N . ILE A 1 96 ? 28.417 4.914 -43.649 1.00 82.06 96 ILE A N 1
ATOM 792 C CA . ILE A 1 96 ? 27.774 5.321 -44.918 1.00 82.06 96 ILE A CA 1
ATOM 793 C C . ILE A 1 96 ? 27.074 6.683 -44.816 1.00 82.06 96 ILE A C 1
ATOM 795 O O . ILE A 1 96 ? 26.215 6.906 -43.966 1.00 82.06 96 ILE A O 1
ATOM 799 N N . PHE A 1 97 ? 27.356 7.589 -45.754 1.00 81.56 97 PHE A N 1
ATOM 800 C CA . PHE A 1 97 ? 26.650 8.860 -45.896 1.00 81.56 97 PHE A CA 1
ATOM 801 C C . PHE A 1 97 ? 25.261 8.704 -46.506 1.00 81.56 97 PHE A C 1
ATOM 803 O O . PHE A 1 97 ? 25.083 8.129 -47.583 1.00 81.56 97 PHE A O 1
ATOM 810 N N . ARG A 1 98 ? 24.283 9.328 -45.851 1.00 80.56 98 ARG A N 1
ATOM 811 C CA . ARG A 1 98 ? 22.911 9.471 -46.331 1.00 80.56 98 ARG A CA 1
ATOM 812 C C . ARG A 1 98 ? 22.556 10.948 -46.460 1.00 80.56 98 ARG A C 1
ATOM 814 O O . ARG A 1 98 ? 22.900 11.777 -45.614 1.00 80.56 98 ARG A O 1
ATOM 821 N N . PHE A 1 99 ? 21.877 11.271 -47.555 1.00 77.25 99 PHE A N 1
ATOM 822 C CA . PHE A 1 99 ? 21.552 12.638 -47.946 1.00 77.25 99 PHE A CA 1
ATOM 823 C C . PHE A 1 99 ? 20.036 12.840 -47.895 1.00 77.25 99 PHE A C 1
ATOM 825 O O . PHE A 1 99 ? 19.287 12.157 -48.591 1.00 77.25 99 PHE A O 1
ATOM 832 N N . GLY A 1 100 ? 19.586 13.787 -47.075 1.00 66.38 100 GLY A N 1
ATOM 833 C CA . GLY A 1 100 ? 18.230 14.330 -47.084 1.00 66.38 100 GLY A CA 1
ATOM 834 C C . GLY A 1 100 ? 18.164 15.648 -47.862 1.00 66.38 100 GLY A C 1
ATOM 835 O O . GLY A 1 100 ? 19.172 16.149 -48.355 1.00 66.38 100 GLY A O 1
ATOM 836 N N . LYS A 1 101 ? 16.975 16.266 -47.942 1.00 60.09 101 LYS A N 1
ATOM 837 C CA . LYS A 1 101 ? 16.791 17.543 -48.669 1.00 60.09 101 LYS A CA 1
ATOM 838 C C . LYS A 1 101 ? 17.715 18.666 -48.174 1.00 60.09 101 LYS A C 1
ATOM 840 O O . LYS A 1 101 ? 18.153 19.457 -48.996 1.00 60.09 101 LYS A O 1
ATOM 845 N N . ASN A 1 102 ? 17.994 18.718 -46.866 1.00 63.81 102 ASN A N 1
ATOM 846 C CA . ASN A 1 102 ? 18.833 19.737 -46.216 1.00 63.81 102 ASN A CA 1
ATOM 847 C C . ASN A 1 102 ? 19.799 19.154 -45.158 1.00 63.81 102 ASN A C 1
ATOM 849 O O . ASN A 1 102 ? 20.412 19.914 -44.413 1.00 63.81 102 ASN A O 1
ATOM 853 N N . THR A 1 103 ? 19.912 17.828 -45.045 1.00 68.38 103 THR A N 1
ATOM 854 C CA . THR A 1 103 ? 20.670 17.153 -43.979 1.00 68.38 103 THR A CA 1
ATOM 855 C C . THR A 1 103 ? 21.618 16.120 -44.575 1.00 68.38 103 THR A C 1
ATOM 857 O O . THR A 1 103 ? 21.270 15.414 -45.520 1.00 68.38 103 THR A O 1
ATOM 860 N N . LYS A 1 104 ? 22.836 16.041 -44.035 1.00 70.44 104 LYS A N 1
ATOM 861 C CA . LYS A 1 104 ? 23.797 14.975 -44.332 1.00 70.44 104 LYS A CA 1
ATOM 862 C C . LYS A 1 104 ? 24.115 14.273 -43.036 1.00 70.44 104 LYS A C 1
ATOM 864 O O . LYS A 1 104 ? 24.528 14.929 -42.080 1.00 70.44 104 LYS A O 1
ATOM 869 N N . HIS A 1 105 ? 23.924 12.967 -43.019 1.00 77.12 105 HIS A N 1
ATOM 870 C CA . HIS A 1 105 ? 24.170 12.166 -41.838 1.00 77.12 105 HIS A CA 1
ATOM 871 C C . HIS A 1 105 ? 24.980 10.927 -42.179 1.00 77.12 105 HIS A C 1
ATOM 873 O O . HIS A 1 105 ? 24.994 10.462 -43.318 1.00 77.12 105 HIS A O 1
ATOM 879 N N . PHE A 1 106 ? 25.691 10.443 -41.178 1.00 79.94 106 PHE A N 1
ATOM 880 C CA . PHE A 1 106 ? 26.522 9.269 -41.251 1.00 79.94 106 PHE A CA 1
ATOM 881 C C . PHE A 1 106 ? 25.846 8.129 -40.514 1.00 79.94 106 PHE A C 1
ATOM 883 O O . PHE A 1 106 ? 25.678 8.222 -39.304 1.00 79.94 106 PHE A O 1
ATOM 890 N N . VAL A 1 107 ? 25.501 7.073 -41.238 1.00 84.62 107 VAL A N 1
ATOM 891 C CA . VAL A 1 107 ? 24.931 5.869 -40.648 1.00 84.62 107 VAL A CA 1
ATOM 892 C C . VAL A 1 107 ? 26.043 4.884 -40.325 1.00 84.62 107 VAL A C 1
ATOM 894 O O . VAL A 1 107 ? 26.868 4.574 -41.189 1.00 84.62 107 VAL A O 1
ATOM 897 N N . ASP A 1 108 ? 26.073 4.403 -39.081 1.00 87.44 108 ASP A N 1
ATOM 898 C CA . ASP A 1 108 ? 27.151 3.540 -38.588 1.00 87.44 108 ASP A CA 1
ATOM 899 C C . ASP A 1 108 ? 27.237 2.222 -39.369 1.00 87.44 108 ASP A C 1
ATOM 901 O O . ASP A 1 108 ? 28.336 1.763 -39.688 1.00 87.44 108 ASP A O 1
ATOM 905 N N . GLY A 1 109 ? 26.087 1.644 -39.726 1.00 90.06 109 GLY A N 1
ATOM 906 C CA . GLY A 1 109 ? 25.979 0.493 -40.617 1.00 90.06 109 GLY A CA 1
ATOM 907 C C . GLY A 1 109 ? 24.788 0.605 -41.564 1.00 90.06 109 GLY A C 1
ATOM 908 O O . GLY A 1 109 ? 23.732 1.098 -41.181 1.00 90.06 109 GLY A O 1
ATOM 909 N N . TYR A 1 110 ? 24.933 0.145 -42.803 1.00 91.69 110 TYR A N 1
ATOM 910 C CA . TYR A 1 110 ? 23.866 0.199 -43.798 1.00 91.69 110 TYR A CA 1
ATOM 911 C C . TYR A 1 110 ? 23.806 -1.072 -44.638 1.00 91.69 110 TYR A C 1
ATOM 913 O O . TYR A 1 110 ? 24.809 -1.516 -45.211 1.00 91.69 110 TYR A O 1
ATOM 921 N N . ASP A 1 111 ? 22.608 -1.633 -44.736 1.00 91.81 111 ASP A N 1
ATOM 922 C CA . ASP A 1 111 ? 22.294 -2.688 -45.682 1.00 91.81 111 ASP A CA 1
ATOM 923 C C . ASP A 1 111 ? 21.678 -2.086 -46.948 1.00 91.81 111 ASP A C 1
ATOM 925 O O . ASP A 1 111 ? 20.607 -1.478 -46.932 1.00 91.81 111 ASP A O 1
ATOM 929 N N . PHE A 1 112 ? 22.390 -2.254 -48.059 1.00 87.75 112 PHE A N 1
ATOM 930 C CA . PHE A 1 112 ? 21.970 -1.752 -49.360 1.00 87.75 112 PHE A CA 1
ATOM 931 C C . PHE A 1 112 ? 20.861 -2.596 -49.992 1.00 87.75 112 PHE A C 1
ATOM 933 O O . PHE A 1 112 ? 20.145 -2.069 -50.838 1.00 87.75 112 PHE A O 1
ATOM 940 N N . GLU A 1 113 ? 20.715 -3.870 -49.615 1.00 88.12 113 GLU A N 1
ATOM 941 C CA . GLU A 1 113 ? 19.709 -4.759 -50.206 1.00 88.12 113 GLU A CA 1
ATOM 942 C C . GLU A 1 113 ? 18.313 -4.465 -49.650 1.00 88.12 113 GLU A C 1
ATOM 944 O O . GLU A 1 113 ? 17.356 -4.358 -50.418 1.00 88.12 113 GLU A O 1
ATOM 949 N N . ASN A 1 114 ? 18.209 -4.267 -48.333 1.00 88.19 114 ASN A N 1
ATOM 950 C CA . ASN A 1 114 ? 16.946 -3.972 -47.649 1.00 88.19 114 ASN A CA 1
ATOM 951 C C . ASN A 1 114 ? 16.728 -2.473 -47.359 1.00 88.19 114 ASN A C 1
ATOM 953 O O . ASN A 1 114 ? 15.731 -2.100 -46.745 1.00 88.19 114 ASN A O 1
ATOM 957 N N . GLU A 1 115 ? 17.653 -1.611 -47.792 1.00 90.75 115 GLU A N 1
ATOM 958 C CA . GLU A 1 115 ? 17.648 -0.153 -47.588 1.00 90.75 115 GLU A CA 1
ATOM 959 C C . GLU A 1 115 ? 17.558 0.304 -46.113 1.00 90.75 115 GLU A C 1
ATOM 961 O O . GLU A 1 115 ? 17.102 1.418 -45.825 1.00 90.75 115 GLU A O 1
ATOM 966 N N . LEU A 1 116 ? 18.050 -0.519 -45.182 1.00 92.06 116 LEU A N 1
ATOM 967 C CA . LEU A 1 116 ? 17.924 -0.334 -43.735 1.00 92.06 116 LEU A CA 1
ATOM 968 C C . LEU A 1 116 ? 19.269 0.010 -43.078 1.00 92.06 116 LEU A C 1
ATOM 970 O O . LEU A 1 116 ? 20.273 -0.685 -43.247 1.00 92.06 116 LEU A O 1
ATOM 974 N N . GLY A 1 117 ? 19.282 1.094 -42.304 1.00 92.56 117 GLY A N 1
ATOM 975 C CA . GLY A 1 117 ? 20.431 1.542 -41.524 1.00 92.56 117 GLY A CA 1
ATOM 976 C C . GLY A 1 117 ? 20.401 1.084 -40.069 1.00 92.56 117 GLY A C 1
ATOM 977 O O . GLY A 1 117 ? 19.342 0.764 -39.533 1.00 92.56 117 GLY A O 1
ATOM 978 N N . ILE A 1 118 ? 21.561 1.122 -39.413 1.00 94.00 118 ILE A N 1
ATOM 979 C CA . ILE A 1 118 ? 21.691 0.950 -37.968 1.00 94.00 118 ILE A CA 1
ATOM 980 C C . ILE A 1 118 ? 22.604 2.009 -37.345 1.00 94.00 118 ILE A C 1
ATOM 982 O O . ILE A 1 118 ? 23.647 2.352 -37.902 1.00 94.00 118 ILE A O 1
ATOM 986 N N . GLU A 1 119 ? 22.207 2.504 -36.173 1.00 93.50 119 GLU A N 1
ATOM 987 C CA . GLU A 1 119 ? 22.921 3.520 -35.390 1.00 93.50 119 GLU A CA 1
ATOM 988 C C . GLU A 1 119 ? 23.284 3.014 -33.989 1.00 93.50 119 GLU A C 1
ATOM 990 O O . GLU A 1 119 ? 22.445 2.468 -33.267 1.00 93.50 119 GLU A O 1
ATOM 995 N N . PHE A 1 120 ? 24.517 3.281 -33.556 1.00 92.69 120 PHE A N 1
ATOM 996 C CA . PHE A 1 120 ? 25.036 2.936 -32.234 1.00 92.69 120 PHE A CA 1
ATOM 997 C C . PHE A 1 120 ? 25.174 4.182 -31.358 1.00 92.69 120 PHE A C 1
ATOM 999 O O . PHE A 1 120 ? 26.195 4.883 -31.351 1.00 92.69 120 PHE A O 1
ATOM 1006 N N . GLN A 1 121 ? 24.169 4.433 -30.525 1.00 90.94 121 GLN A N 1
ATOM 1007 C CA . GLN A 1 121 ? 24.097 5.638 -29.712 1.00 90.94 121 GLN A CA 1
ATOM 1008 C C . GLN A 1 121 ? 24.674 5.434 -28.303 1.00 90.94 121 GLN A C 1
ATOM 1010 O O . GLN A 1 121 ? 24.114 4.732 -27.465 1.00 90.94 121 GLN A O 1
ATOM 1015 N N . ASN A 1 122 ? 25.786 6.115 -28.007 1.00 88.19 122 ASN A N 1
ATOM 1016 C CA . ASN A 1 122 ? 26.457 6.057 -26.696 1.00 88.19 122 ASN A CA 1
ATOM 1017 C C . ASN A 1 122 ? 26.461 7.398 -25.937 1.00 88.19 122 ASN A C 1
ATOM 1019 O O . ASN A 1 122 ? 26.708 7.434 -24.735 1.00 88.19 122 ASN A O 1
ATOM 1023 N N . SER A 1 123 ? 26.224 8.515 -26.624 1.00 86.00 123 SER A N 1
ATOM 1024 C CA . SER A 1 123 ? 26.225 9.869 -26.049 1.00 86.00 123 SER A CA 1
ATOM 1025 C C . SER A 1 123 ? 24.816 10.484 -26.025 1.00 86.00 123 SER A C 1
ATOM 1027 O O . SER A 1 123 ? 23.902 9.954 -26.658 1.00 86.00 123 SER A O 1
ATOM 1029 N N . PRO A 1 124 ? 24.576 11.600 -25.315 1.00 86.56 124 PRO A N 1
ATOM 1030 C CA . PRO A 1 124 ? 23.323 12.341 -25.447 1.00 86.56 124 PRO A CA 1
ATOM 1031 C C . PRO A 1 124 ? 23.045 12.718 -26.909 1.00 86.56 124 PRO A C 1
ATOM 1033 O O . PRO A 1 124 ? 23.904 13.296 -27.568 1.00 86.56 124 PRO A O 1
ATOM 1036 N N . ILE A 1 125 ? 21.837 12.424 -27.389 1.00 88.81 125 ILE A N 1
ATOM 1037 C CA . ILE A 1 125 ? 21.321 12.857 -28.696 1.00 88.81 125 ILE A CA 1
ATOM 1038 C C . ILE A 1 125 ? 20.029 13.643 -28.484 1.00 88.81 125 ILE A C 1
ATOM 1040 O O . ILE A 1 125 ? 19.287 13.329 -27.541 1.00 88.81 125 ILE A O 1
ATOM 1044 N N . SER A 1 126 ? 19.778 14.675 -29.293 1.00 91.06 126 SER A N 1
ATOM 1045 C CA . SER A 1 126 ? 18.547 15.465 -29.216 1.00 91.06 126 SER A CA 1
ATOM 1046 C C . SER A 1 126 ? 17.430 14.888 -30.104 1.00 91.06 126 SER A C 1
ATOM 1048 O O . SER A 1 126 ? 17.724 14.209 -31.089 1.00 91.06 126 SER A O 1
ATOM 1050 N N . PRO A 1 127 ? 16.147 15.172 -29.806 1.00 91.50 127 PRO A N 1
ATOM 1051 C CA . PRO A 1 127 ? 15.034 14.688 -30.625 1.00 91.50 127 PRO A CA 1
ATOM 1052 C C . PRO A 1 127 ? 15.061 15.218 -32.065 1.00 91.50 127 PRO A C 1
ATOM 1054 O O . PRO A 1 127 ? 14.636 14.523 -32.983 1.00 91.50 127 PRO A O 1
ATOM 1057 N N . SER A 1 128 ? 15.570 16.439 -32.280 1.00 89.06 128 SER A N 1
ATOM 1058 C CA . SER A 1 128 ? 15.758 16.993 -33.626 1.00 89.06 128 SER A CA 1
ATOM 1059 C C . SER A 1 128 ? 16.820 16.230 -34.404 1.00 89.06 128 SER A C 1
ATOM 1061 O O . SER A 1 128 ? 16.590 15.919 -35.566 1.00 89.06 128 SER A O 1
ATOM 1063 N N . ASP A 1 129 ? 17.925 15.856 -33.754 1.00 87.69 129 ASP A N 1
ATOM 1064 C CA . ASP A 1 129 ? 18.975 15.085 -34.419 1.00 87.69 129 ASP A CA 1
ATOM 1065 C C . ASP A 1 129 ? 18.445 13.712 -34.842 1.00 87.69 129 ASP A C 1
ATOM 1067 O O . ASP A 1 129 ? 18.688 13.294 -35.965 1.00 87.69 129 ASP A O 1
ATOM 1071 N N . VAL A 1 130 ? 17.671 13.024 -33.991 1.00 90.25 130 VAL A N 1
ATOM 1072 C CA . VAL A 1 130 ? 17.049 11.739 -34.365 1.00 90.25 130 VAL A CA 1
ATOM 1073 C C . VAL A 1 130 ? 16.150 11.902 -35.591 1.00 90.25 130 VAL A C 1
ATOM 1075 O O . VAL A 1 130 ? 16.303 11.149 -36.550 1.00 90.25 130 VAL A O 1
ATOM 1078 N N . LYS A 1 131 ? 15.280 12.922 -35.617 1.00 89.81 131 LYS A N 1
ATOM 1079 C CA . LYS A 1 131 ? 14.422 13.208 -36.783 1.00 89.81 131 LYS A CA 1
ATOM 1080 C C . LYS A 1 131 ? 15.224 13.453 -38.047 1.00 89.81 131 LYS A C 1
ATOM 1082 O O . LYS A 1 131 ? 14.879 12.937 -39.106 1.00 89.81 131 LYS A O 1
ATOM 1087 N N . ASP A 1 132 ? 16.275 14.257 -37.948 1.00 87.56 132 ASP A N 1
ATOM 1088 C CA . ASP A 1 132 ? 17.104 14.603 -39.095 1.00 87.56 132 ASP A CA 1
ATOM 1089 C C . ASP A 1 132 ? 17.784 13.369 -39.688 1.00 87.56 132 ASP A C 1
ATOM 1091 O O . ASP A 1 132 ? 17.877 13.275 -40.911 1.00 87.56 132 ASP A O 1
ATOM 1095 N N . ARG A 1 133 ? 18.188 12.410 -38.846 1.00 88.69 133 ARG A N 1
ATOM 1096 C CA . ARG A 1 133 ? 18.781 11.128 -39.257 1.00 88.69 133 ARG A CA 1
ATOM 1097 C C . ARG A 1 133 ? 17.752 10.202 -39.898 1.00 88.69 133 ARG A C 1
ATOM 1099 O O . ARG A 1 133 ? 17.955 9.741 -41.019 1.00 88.69 133 ARG A O 1
ATOM 1106 N N . GLU A 1 134 ? 16.617 10.019 -39.240 1.00 88.88 134 GLU A N 1
ATOM 1107 C CA . GLU A 1 134 ? 15.478 9.221 -39.714 1.00 88.88 134 GLU A CA 1
ATOM 1108 C C . GLU A 1 134 ? 14.900 9.723 -41.052 1.00 88.88 134 GLU A C 1
ATOM 1110 O O . GLU A 1 134 ? 14.396 8.952 -41.864 1.00 88.88 134 GLU A O 1
ATOM 1115 N N . ASN A 1 135 ? 15.015 11.025 -41.339 1.00 86.88 135 ASN A N 1
ATOM 1116 C CA . ASN A 1 135 ? 14.617 11.599 -42.627 1.00 86.88 135 ASN A CA 1
ATOM 1117 C C . ASN A 1 135 ? 15.545 11.203 -43.793 1.00 86.88 135 ASN A C 1
ATOM 1119 O O . ASN A 1 135 ? 15.185 11.419 -44.952 1.00 86.88 135 ASN A O 1
ATOM 1123 N N . THR A 1 136 ? 16.747 10.684 -43.514 1.00 84.38 136 THR A N 1
ATOM 1124 C CA . THR A 1 136 ? 17.730 10.297 -44.546 1.00 84.38 136 THR A CA 1
ATOM 1125 C C . THR A 1 136 ? 17.673 8.813 -44.921 1.00 84.38 136 THR A C 1
ATOM 1127 O O . THR A 1 136 ? 17.994 8.441 -46.056 1.00 84.38 136 THR A O 1
ATOM 1130 N N . SER A 1 137 ? 17.257 7.960 -43.988 1.00 85.50 137 SER A N 1
ATOM 1131 C CA . SER A 1 137 ? 17.098 6.516 -44.165 1.00 85.50 137 SER A CA 1
ATOM 1132 C C . SER A 1 137 ? 16.253 5.947 -43.032 1.00 85.50 137 SER A C 1
ATOM 1134 O O . SER A 1 137 ? 16.217 6.526 -41.950 1.00 85.50 137 SER A O 1
ATOM 1136 N N . GLN A 1 138 ? 15.634 4.787 -43.258 1.00 90.12 138 GLN A N 1
ATOM 1137 C CA . GLN A 1 138 ? 15.082 3.994 -42.159 1.00 90.12 138 GLN A CA 1
ATOM 1138 C C . GLN A 1 138 ? 16.230 3.480 -41.293 1.00 90.12 138 GLN A C 1
ATOM 1140 O O . GLN A 1 138 ? 17.232 3.008 -41.833 1.00 90.12 138 GLN A O 1
ATOM 1145 N N . ILE A 1 139 ? 16.104 3.612 -39.973 1.00 93.31 139 ILE A N 1
ATOM 1146 C CA . ILE A 1 139 ? 17.189 3.324 -39.036 1.00 93.31 139 ILE A CA 1
ATOM 1147 C C . ILE A 1 139 ? 16.665 2.504 -37.859 1.00 93.31 139 ILE A C 1
ATOM 1149 O O . ILE A 1 139 ? 15.726 2.916 -37.179 1.00 93.31 139 ILE A O 1
ATOM 1153 N N . ASP A 1 140 ? 17.331 1.385 -37.581 1.00 95.88 140 ASP A N 1
ATOM 1154 C CA . ASP A 1 140 ? 17.277 0.727 -36.279 1.00 95.88 140 ASP A CA 1
ATOM 1155 C C . ASP A 1 140 ? 18.314 1.326 -35.330 1.00 95.88 140 ASP A C 1
ATOM 1157 O O . ASP A 1 140 ? 19.425 1.694 -35.716 1.00 95.88 140 ASP A O 1
ATOM 1161 N N . TRP A 1 141 ? 17.967 1.414 -34.054 1.00 96.12 141 TRP A N 1
ATOM 1162 C CA . TRP A 1 141 ? 18.799 2.067 -33.056 1.00 96.12 141 TRP A CA 1
ATOM 1163 C C . TRP A 1 141 ? 19.255 1.093 -31.984 1.00 96.12 141 TRP A C 1
ATOM 1165 O O . TRP A 1 141 ? 18.445 0.376 -31.398 1.00 96.12 141 TRP A O 1
ATOM 1175 N N . ILE A 1 142 ? 20.542 1.142 -31.647 1.00 96.38 142 ILE A N 1
ATOM 1176 C CA . ILE A 1 142 ? 21.106 0.469 -30.479 1.00 96.38 142 ILE A CA 1
ATOM 1177 C C . ILE A 1 142 ? 21.678 1.520 -29.534 1.00 96.38 142 ILE A C 1
ATOM 1179 O O . ILE A 1 142 ? 22.681 2.169 -29.824 1.00 96.38 142 ILE A O 1
ATOM 1183 N N . PHE A 1 143 ? 21.060 1.664 -28.366 1.00 95.12 143 PHE A N 1
ATOM 1184 C CA . PHE A 1 143 ? 21.520 2.570 -27.317 1.00 95.12 143 PHE A CA 1
ATOM 1185 C C . PHE A 1 143 ? 22.358 1.818 -26.280 1.00 95.12 143 PHE A C 1
ATOM 1187 O O . PHE A 1 143 ? 21.919 0.808 -25.728 1.00 95.12 143 PHE A O 1
ATOM 1194 N N . ASN A 1 144 ? 23.551 2.324 -25.963 1.00 94.06 144 ASN A N 1
ATOM 1195 C CA . ASN A 1 144 ? 24.385 1.743 -24.913 1.00 94.06 144 ASN A CA 1
ATOM 1196 C C . ASN A 1 144 ? 23.910 2.174 -23.521 1.00 94.06 144 ASN A C 1
ATOM 1198 O O . ASN A 1 144 ? 24.024 3.343 -23.147 1.00 94.06 144 ASN A O 1
ATOM 1202 N N . VAL A 1 145 ? 23.439 1.217 -22.725 1.00 94.81 145 VAL A N 1
ATOM 1203 C CA . VAL A 1 145 ? 23.002 1.434 -21.341 1.00 94.81 145 VAL A CA 1
ATOM 1204 C C . VAL A 1 145 ? 23.788 0.592 -20.335 1.00 94.81 145 VAL A C 1
ATOM 1206 O O . VAL A 1 145 ? 23.395 0.516 -19.176 1.00 94.81 145 VAL A O 1
ATOM 1209 N N . GLU A 1 146 ? 24.922 0.004 -20.730 1.00 93.56 146 GLU A N 1
ATOM 1210 C CA . GLU A 1 146 ? 25.685 -0.963 -19.919 1.00 93.56 146 GLU A CA 1
ATOM 1211 C C . GLU A 1 146 ? 26.055 -0.456 -18.513 1.00 93.56 146 GLU A C 1
ATOM 1213 O O . GLU A 1 146 ? 26.149 -1.224 -17.560 1.00 93.56 146 GLU A O 1
ATOM 1218 N N . LYS A 1 147 ? 26.261 0.861 -18.376 1.00 92.12 147 LYS A N 1
ATOM 1219 C CA . LYS A 1 147 ? 26.677 1.509 -17.121 1.00 92.12 147 LYS A CA 1
ATOM 1220 C C . LYS A 1 147 ? 25.505 1.976 -16.263 1.00 92.12 147 LYS A C 1
ATOM 1222 O O . LYS A 1 147 ? 25.733 2.548 -15.199 1.00 92.12 147 LYS A O 1
ATOM 1227 N N . GLN A 1 148 ? 24.275 1.811 -16.740 1.00 95.00 148 GLN A N 1
ATOM 1228 C CA . GLN A 1 148 ? 23.090 2.259 -16.026 1.00 95.00 148 GLN A CA 1
ATOM 1229 C C . GLN A 1 148 ? 22.614 1.217 -15.028 1.00 95.00 148 GLN A C 1
ATOM 1231 O O . GLN A 1 148 ? 22.854 0.018 -15.168 1.00 95.00 148 GLN A O 1
ATOM 1236 N N . TYR A 1 149 ? 21.887 1.686 -14.019 1.00 96.44 149 TYR A N 1
ATOM 1237 C CA . TYR A 1 149 ? 21.212 0.790 -13.099 1.00 96.44 149 TYR A CA 1
ATOM 1238 C C . TYR A 1 149 ? 20.138 -0.006 -13.842 1.00 96.44 149 TYR A C 1
ATOM 1240 O O . TYR A 1 149 ? 19.250 0.570 -14.474 1.00 96.44 149 TYR A O 1
ATOM 1248 N N . MET A 1 150 ? 20.199 -1.329 -13.722 1.00 96.44 150 MET A N 1
ATOM 1249 C CA . MET A 1 150 ? 19.247 -2.237 -14.344 1.00 96.44 150 MET A CA 1
ATOM 1250 C C . MET A 1 150 ? 18.945 -3.427 -13.449 1.00 96.44 150 MET A C 1
ATOM 1252 O O . MET A 1 150 ? 19.834 -3.966 -12.790 1.00 96.44 150 MET A O 1
ATOM 1256 N N . LYS A 1 151 ? 17.679 -3.837 -13.426 1.00 96.94 151 LYS A N 1
ATOM 1257 C CA . LYS A 1 151 ? 17.215 -4.994 -12.656 1.00 96.94 151 LYS A CA 1
ATOM 1258 C C . LYS A 1 151 ? 16.073 -5.686 -13.373 1.00 96.94 151 LYS A C 1
ATOM 1260 O O . LYS A 1 151 ? 15.205 -5.035 -13.952 1.00 96.94 151 LYS A O 1
ATOM 1265 N N . ARG A 1 152 ? 15.996 -7.002 -13.213 1.00 97.12 152 ARG A N 1
ATOM 1266 C CA . ARG A 1 152 ? 14.777 -7.767 -13.466 1.00 97.12 152 ARG A CA 1
ATOM 1267 C C . ARG A 1 152 ? 13.880 -7.719 -12.231 1.00 97.12 152 ARG A C 1
ATOM 1269 O O . ARG A 1 152 ? 14.324 -8.029 -11.132 1.00 97.12 152 ARG A O 1
ATOM 1276 N N . VAL A 1 153 ? 12.615 -7.361 -12.391 1.00 97.12 153 VAL A N 1
ATOM 1277 C CA . VAL A 1 153 ? 11.605 -7.379 -11.330 1.00 97.12 153 VAL A CA 1
ATOM 1278 C C . VAL A 1 153 ? 10.786 -8.660 -11.426 1.00 97.12 153 VAL A C 1
ATOM 1280 O O . VAL A 1 153 ? 10.209 -8.989 -12.465 1.00 97.12 153 VAL A O 1
ATOM 1283 N N . THR A 1 154 ? 10.734 -9.403 -10.321 1.00 95.12 154 THR A N 1
ATOM 1284 C CA . THR A 1 154 ? 10.043 -10.700 -10.263 1.00 95.12 154 THR A CA 1
ATOM 1285 C C . THR A 1 154 ? 8.525 -10.530 -10.355 1.00 95.12 154 THR A C 1
ATOM 1287 O O . THR A 1 154 ? 7.854 -11.243 -11.106 1.00 95.12 154 THR A O 1
ATOM 1290 N N . ILE A 1 155 ? 7.967 -9.585 -9.594 1.00 95.25 155 ILE A N 1
ATOM 1291 C CA . ILE A 1 155 ? 6.539 -9.257 -9.613 1.00 95.25 155 ILE A CA 1
ATOM 1292 C C . ILE A 1 155 ? 6.226 -8.476 -10.884 1.00 95.25 155 ILE A C 1
ATOM 1294 O O . ILE A 1 155 ? 6.768 -7.404 -11.104 1.00 95.25 155 ILE A O 1
ATOM 1298 N N . GLY A 1 156 ? 5.356 -9.031 -11.728 1.00 92.38 156 GLY A N 1
ATOM 1299 C CA . GLY A 1 156 ? 5.028 -8.464 -13.038 1.00 92.38 156 GLY A CA 1
ATOM 1300 C C . GLY A 1 156 ? 5.952 -8.896 -14.175 1.00 92.38 156 GLY A C 1
ATOM 1301 O O . GLY A 1 156 ? 5.593 -8.669 -15.322 1.00 92.38 156 GLY A O 1
ATOM 1302 N N . LYS A 1 157 ? 7.078 -9.565 -13.876 1.00 94.44 157 LYS A N 1
ATOM 1303 C CA . LYS A 1 157 ? 8.032 -10.108 -14.860 1.00 94.44 157 LYS A CA 1
ATOM 1304 C C . LYS A 1 157 ? 8.457 -9.075 -15.914 1.00 94.44 157 LYS A C 1
ATOM 1306 O O . LYS A 1 157 ? 8.157 -9.220 -17.093 1.00 94.44 157 LYS A O 1
ATOM 1311 N N . TYR A 1 158 ? 9.176 -8.049 -15.490 1.00 96.38 158 TYR A N 1
ATOM 1312 C CA . TYR A 1 158 ? 9.696 -7.016 -16.387 1.00 96.38 158 TYR A CA 1
ATOM 1313 C C . TYR A 1 158 ? 11.113 -6.619 -15.976 1.00 96.38 158 TYR A C 1
ATOM 1315 O O . TYR A 1 158 ? 11.531 -6.882 -14.851 1.00 96.38 158 TYR A O 1
ATOM 1323 N N . ALA A 1 159 ? 11.868 -6.012 -16.880 1.00 97.31 159 ALA A N 1
ATOM 1324 C CA . ALA A 1 159 ? 13.129 -5.355 -16.596 1.00 97.31 159 ALA A CA 1
ATOM 1325 C C . ALA A 1 159 ? 12.909 -3.848 -16.436 1.00 97.31 159 ALA A C 1
ATOM 1327 O O . ALA A 1 159 ? 12.021 -3.255 -17.048 1.00 97.31 159 ALA A O 1
ATOM 1328 N N . ILE A 1 160 ? 13.724 -3.241 -15.585 1.00 96.94 160 ILE A N 1
ATOM 1329 C CA . ILE A 1 160 ? 13.818 -1.799 -15.403 1.00 96.94 160 ILE A CA 1
ATOM 1330 C C . ILE A 1 160 ? 15.228 -1.385 -15.797 1.00 96.94 160 ILE A C 1
ATOM 1332 O O . ILE A 1 160 ? 16.191 -2.037 -15.388 1.00 96.94 160 ILE A O 1
ATOM 1336 N N . ILE A 1 161 ? 15.338 -0.276 -16.521 1.00 97.06 161 ILE A N 1
ATOM 1337 C CA . ILE A 1 161 ? 16.606 0.352 -16.884 1.00 97.06 161 ILE A CA 1
ATOM 1338 C C . ILE A 1 161 ? 16.536 1.853 -16.606 1.00 97.06 161 ILE A C 1
ATOM 1340 O O . ILE A 1 161 ? 15.589 2.525 -17.013 1.00 97.06 161 ILE A O 1
ATOM 1344 N N . GLU A 1 162 ? 17.520 2.383 -15.885 1.00 96.88 162 GLU A N 1
ATOM 1345 C CA . GLU A 1 162 ? 17.635 3.819 -15.635 1.00 96.88 162 GLU A CA 1
ATOM 1346 C C . GLU A 1 162 ? 17.983 4.578 -16.915 1.00 96.88 162 GLU A C 1
ATOM 1348 O O . GLU A 1 162 ? 18.852 4.171 -17.683 1.00 96.88 162 GLU A O 1
ATOM 1353 N N . ILE A 1 163 ? 17.279 5.687 -17.146 1.00 94.75 163 ILE A N 1
ATOM 1354 C CA . ILE A 1 163 ? 17.469 6.524 -18.328 1.00 94.75 163 ILE A CA 1
ATOM 1355 C C . ILE A 1 163 ? 18.752 7.349 -18.126 1.00 94.75 163 ILE A C 1
ATOM 1357 O O . ILE A 1 163 ? 18.759 8.227 -17.260 1.00 94.75 163 ILE A O 1
ATOM 1361 N N . PRO A 1 164 ? 19.814 7.148 -18.933 1.00 89.00 164 PRO A N 1
ATOM 1362 C CA . PRO A 1 164 ? 21.102 7.809 -18.698 1.00 89.00 164 PRO A CA 1
ATOM 1363 C C . PRO A 1 164 ? 21.041 9.330 -18.848 1.00 89.00 164 PRO A C 1
ATOM 1365 O O . PRO A 1 164 ? 21.720 10.081 -18.145 1.00 89.00 164 PRO A O 1
ATOM 1368 N N . HIS A 1 165 ? 20.257 9.796 -19.822 1.00 85.62 165 HIS A N 1
ATOM 1369 C CA . HIS A 1 165 ? 20.208 11.193 -20.227 1.00 85.62 165 HIS A CA 1
ATOM 1370 C C . HIS A 1 165 ? 18.769 11.636 -20.447 1.00 85.62 165 HIS A C 1
ATOM 1372 O O . HIS A 1 165 ? 18.014 11.001 -21.179 1.00 85.62 165 HIS A O 1
ATOM 1378 N N . LYS A 1 166 ? 18.407 12.801 -19.901 1.00 84.94 166 LYS A N 1
ATOM 1379 C CA . LYS A 1 166 ? 17.079 13.394 -20.110 1.00 84.94 166 LYS A CA 1
ATOM 1380 C C . LYS A 1 166 ? 16.754 13.605 -21.594 1.00 84.94 166 LYS A C 1
ATOM 1382 O O . LYS A 1 166 ? 15.592 13.532 -21.969 1.00 84.94 166 LYS A O 1
ATOM 1387 N N . SER A 1 167 ? 17.761 13.848 -22.439 1.00 88.56 167 SER A N 1
ATOM 1388 C CA . SER A 1 167 ? 17.540 13.983 -23.881 1.00 88.56 167 SER A CA 1
ATOM 1389 C C . SER A 1 167 ? 17.077 12.668 -24.510 1.00 88.56 167 SER A C 1
ATOM 1391 O O . SER A 1 167 ? 16.179 12.695 -25.340 1.00 88.56 167 SER A O 1
ATOM 1393 N N . TRP A 1 168 ? 17.595 11.518 -24.057 1.00 91.50 168 TRP A N 1
ATOM 1394 C CA . TRP A 1 168 ? 17.207 10.210 -24.590 1.00 91.50 168 TRP A CA 1
ATOM 1395 C C . TRP A 1 168 ? 15.734 9.907 -24.365 1.00 91.50 168 TRP A C 1
ATOM 1397 O O . TRP A 1 168 ? 15.115 9.335 -25.249 1.00 91.50 168 TRP A O 1
ATOM 1407 N N . GLN A 1 169 ? 15.159 10.341 -23.238 1.00 91.62 169 GLN A N 1
ATOM 1408 C CA . GLN A 1 169 ? 13.732 10.171 -22.957 1.00 91.62 169 GLN A CA 1
ATOM 1409 C C . GLN A 1 169 ? 12.842 10.660 -24.109 1.00 91.62 169 GLN A C 1
ATOM 1411 O O . GLN A 1 169 ? 11.851 10.011 -24.436 1.00 91.62 169 GLN A O 1
ATOM 1416 N N . GLU A 1 170 ? 13.164 11.815 -24.690 1.00 92.00 170 GLU A N 1
ATOM 1417 C CA . GLU A 1 170 ? 12.387 12.373 -25.796 1.00 92.00 170 GLU A CA 1
ATOM 1418 C C . GLU A 1 170 ? 12.910 11.877 -27.147 1.00 92.00 170 GLU A C 1
ATOM 1420 O O . GLU A 1 170 ? 12.112 11.597 -28.033 1.00 92.00 170 GLU A O 1
ATOM 1425 N N . SER A 1 171 ? 14.223 11.681 -27.292 1.00 92.50 171 SER A N 1
ATOM 1426 C CA . SER A 1 171 ? 14.831 11.239 -28.550 1.00 92.50 171 SER A CA 1
ATOM 1427 C C . SER A 1 171 ? 14.376 9.848 -28.978 1.00 92.50 171 SER A C 1
ATOM 1429 O O . SER A 1 171 ? 14.063 9.660 -30.148 1.00 92.50 171 SER A O 1
ATOM 1431 N N . VAL A 1 172 ? 14.255 8.889 -28.049 1.00 94.00 172 VAL A N 1
ATOM 1432 C CA . VAL A 1 172 ? 13.784 7.539 -28.405 1.00 94.00 172 VAL A CA 1
ATOM 1433 C C . VAL A 1 172 ? 12.365 7.563 -28.967 1.00 94.00 172 VAL A C 1
ATOM 1435 O O . VAL A 1 172 ? 12.030 6.733 -29.801 1.00 94.00 172 VAL A O 1
ATOM 1438 N N . LYS A 1 173 ? 11.514 8.519 -28.568 1.00 93.62 173 LYS A N 1
ATOM 1439 C CA . LYS A 1 173 ? 10.139 8.632 -29.087 1.00 93.62 173 LYS A CA 1
ATOM 1440 C C . LYS A 1 173 ? 10.097 9.017 -30.565 1.00 93.62 173 LYS A C 1
ATOM 1442 O O . LYS A 1 173 ? 9.093 8.746 -31.207 1.00 93.62 173 LYS A O 1
ATOM 1447 N N . GLU A 1 174 ? 11.171 9.608 -31.082 1.00 93.88 174 GLU A N 1
ATOM 1448 C CA . GLU A 1 174 ? 11.279 10.052 -32.473 1.00 93.88 174 GLU A CA 1
ATOM 1449 C C . GLU A 1 174 ? 11.910 9.000 -33.400 1.00 93.88 174 GLU A C 1
ATOM 1451 O O . GLU A 1 174 ? 11.924 9.201 -34.610 1.00 93.88 174 GLU A O 1
ATOM 1456 N N . CYS A 1 175 ? 12.419 7.883 -32.865 1.00 93.25 175 CYS A N 1
ATOM 1457 C CA . CYS A 1 175 ? 12.913 6.764 -33.673 1.00 93.25 175 CYS A CA 1
ATOM 1458 C C . CYS A 1 175 ? 11.747 6.096 -34.422 1.00 93.25 175 CYS A C 1
ATOM 1460 O O . CYS A 1 175 ? 10.746 5.740 -33.800 1.00 93.25 175 CYS A O 1
ATOM 1462 N N . ASN A 1 176 ? 11.832 5.857 -35.725 1.00 91.94 176 ASN A N 1
ATOM 1463 C CA . ASN A 1 176 ? 10.687 5.285 -36.449 1.00 91.94 176 ASN A CA 1
ATOM 1464 C C . ASN A 1 176 ? 10.637 3.756 -36.382 1.00 91.94 176 ASN A C 1
ATOM 1466 O O . ASN A 1 176 ? 9.551 3.191 -36.502 1.00 91.94 176 ASN A O 1
ATOM 1470 N N . ASN A 1 177 ? 11.782 3.104 -36.167 1.00 93.00 177 ASN A N 1
ATOM 1471 C CA . ASN A 1 177 ? 11.907 1.647 -36.197 1.00 93.00 177 ASN A CA 1
ATOM 1472 C C . ASN A 1 177 ? 12.337 1.059 -34.837 1.00 93.00 177 ASN A C 1
ATOM 1474 O O . ASN A 1 177 ? 11.962 1.589 -33.778 1.00 93.00 177 ASN A O 1
ATOM 1478 N N . ASN A 1 178 ? 13.079 -0.053 -34.840 1.00 96.12 178 ASN A N 1
ATOM 1479 C CA . ASN A 1 178 ? 13.431 -0.773 -33.629 1.00 96.12 178 ASN A CA 1
ATOM 1480 C C . ASN A 1 178 ? 14.417 0.022 -32.777 1.00 96.12 178 ASN A C 1
ATOM 1482 O O . ASN A 1 178 ? 15.329 0.683 -33.271 1.00 96.12 178 ASN A O 1
ATOM 1486 N N . VAL A 1 179 ? 14.229 -0.062 -31.461 1.00 97.00 179 VAL A N 1
ATOM 1487 C CA . VAL A 1 179 ? 15.136 0.525 -30.477 1.00 97.00 179 VAL A CA 1
ATOM 1488 C C . VAL A 1 179 ? 15.544 -0.579 -29.518 1.00 97.00 179 VAL A C 1
ATOM 1490 O O . VAL A 1 179 ? 14.747 -1.010 -28.687 1.00 97.00 179 VAL A O 1
ATOM 1493 N N . PHE A 1 180 ? 16.782 -1.037 -29.628 1.00 97.75 180 PHE A N 1
ATOM 1494 C CA . PHE A 1 180 ? 17.381 -2.002 -28.718 1.00 97.75 180 PHE A CA 1
ATOM 1495 C C . PHE A 1 180 ? 18.318 -1.296 -27.738 1.00 97.75 180 PHE A C 1
ATOM 1497 O O . PHE A 1 180 ? 18.969 -0.301 -28.061 1.00 97.75 180 PHE A O 1
ATOM 1504 N N . LEU A 1 181 ? 18.399 -1.814 -26.518 1.00 97.31 181 LEU A N 1
ATOM 1505 C CA . LEU A 1 181 ? 19.296 -1.322 -25.483 1.00 97.31 181 LEU A CA 1
ATOM 1506 C C . LEU A 1 181 ? 20.358 -2.383 -25.200 1.00 97.31 181 LEU A C 1
ATOM 1508 O O . LEU A 1 181 ? 20.044 -3.498 -24.774 1.00 97.31 181 LEU A O 1
ATOM 1512 N N . TYR A 1 182 ? 21.619 -2.017 -25.411 1.00 95.88 182 TYR A N 1
ATOM 1513 C CA . TYR A 1 182 ? 22.760 -2.850 -25.059 1.00 95.88 182 TYR A CA 1
ATOM 1514 C C . TYR A 1 182 ? 23.064 -2.719 -23.565 1.00 95.88 182 TYR A C 1
ATOM 1516 O O . TYR A 1 182 ? 23.426 -1.644 -23.084 1.00 95.88 182 TYR A O 1
ATOM 1524 N N . THR A 1 183 ? 22.938 -3.820 -22.832 1.00 95.12 183 THR A N 1
ATOM 1525 C CA . THR A 1 183 ? 23.059 -3.865 -21.365 1.00 95.12 183 THR A CA 1
ATOM 1526 C C . THR A 1 183 ? 24.448 -4.268 -20.869 1.00 95.12 183 THR A C 1
ATOM 1528 O O . THR A 1 183 ? 24.723 -4.156 -19.677 1.00 95.12 183 THR A O 1
ATOM 1531 N N . GLY A 1 184 ? 25.317 -4.787 -21.743 1.00 92.31 184 GLY A N 1
ATOM 1532 C CA . GLY A 1 184 ? 26.557 -5.457 -21.327 1.00 92.31 184 GLY A CA 1
ATOM 1533 C C . GLY A 1 184 ? 26.330 -6.759 -20.540 1.00 92.31 184 GLY A C 1
ATOM 1534 O O . GLY A 1 184 ? 27.254 -7.267 -19.902 1.00 92.31 184 GLY A O 1
ATOM 1535 N N . LYS A 1 185 ? 25.101 -7.282 -20.558 1.00 93.38 185 LYS A N 1
ATOM 1536 C CA . LYS A 1 185 ? 24.661 -8.534 -19.935 1.00 93.38 185 LYS A CA 1
ATOM 1537 C C . LYS A 1 185 ? 24.109 -9.464 -21.021 1.00 93.38 185 LYS A C 1
ATOM 1539 O O . LYS A 1 185 ? 23.893 -9.031 -22.152 1.00 93.38 185 LYS A O 1
ATOM 1544 N N . LYS A 1 186 ? 23.845 -10.730 -20.671 1.00 93.12 186 LYS A N 1
ATOM 1545 C CA . LYS A 1 186 ? 23.263 -11.702 -21.621 1.00 93.12 186 LYS A CA 1
ATOM 1546 C C . LYS A 1 186 ? 21.952 -11.203 -22.224 1.00 93.12 186 LYS A C 1
ATOM 1548 O O . LYS A 1 186 ? 21.706 -11.379 -23.414 1.00 93.12 186 LYS A O 1
ATOM 1553 N N . GLU A 1 187 ? 21.112 -10.599 -21.388 1.00 95.31 187 GLU A N 1
ATOM 1554 C CA . GLU A 1 187 ? 19.832 -10.045 -21.798 1.00 95.31 187 GLU A CA 1
ATOM 1555 C C . GLU A 1 187 ? 19.988 -8.635 -22.368 1.00 95.31 187 GLU A C 1
ATOM 1557 O O . GLU A 1 187 ? 20.380 -7.705 -21.663 1.00 95.31 187 GLU A O 1
ATOM 1562 N N . TRP A 1 188 ? 19.604 -8.467 -23.625 1.00 96.62 188 TRP A N 1
ATOM 1563 C CA . TRP A 1 188 ? 19.324 -7.184 -24.254 1.00 96.62 188 TRP A CA 1
ATOM 1564 C C . TRP A 1 188 ? 17.868 -6.788 -23.998 1.00 96.62 188 TRP A C 1
ATOM 1566 O O . TRP A 1 188 ? 17.042 -7.599 -23.573 1.00 96.62 188 TRP A O 1
ATOM 1576 N N . LEU A 1 189 ? 17.541 -5.521 -24.233 1.00 97.44 189 LEU A N 1
ATOM 1577 C CA . LEU A 1 189 ? 16.195 -5.008 -23.989 1.00 97.44 189 LEU A CA 1
ATOM 1578 C C . LEU A 1 189 ? 15.654 -4.355 -25.257 1.00 97.44 189 LEU A C 1
ATOM 1580 O O . LEU A 1 189 ? 16.272 -3.429 -25.779 1.00 97.44 189 LEU A O 1
ATOM 1584 N N . TRP A 1 190 ? 14.498 -4.806 -25.734 1.00 97.75 190 TRP A N 1
ATOM 1585 C CA . TRP A 1 190 ? 13.788 -4.165 -26.835 1.00 97.75 190 TRP A CA 1
ATOM 1586 C C . TRP A 1 190 ? 12.849 -3.098 -26.268 1.00 97.75 190 TRP A C 1
ATOM 1588 O O . TRP A 1 190 ? 11.928 -3.381 -25.505 1.00 97.75 190 TRP A O 1
ATOM 1598 N N . LEU A 1 191 ? 13.100 -1.833 -26.596 1.00 96.50 191 LEU A N 1
ATOM 1599 C CA . LEU A 1 191 ? 12.331 -0.699 -26.097 1.00 96.50 191 LEU A CA 1
ATOM 1600 C C . LEU A 1 191 ? 11.095 -0.436 -26.974 1.00 96.50 191 LEU A C 1
ATOM 1602 O O . LEU A 1 191 ? 11.047 0.524 -27.749 1.00 96.50 191 LEU A O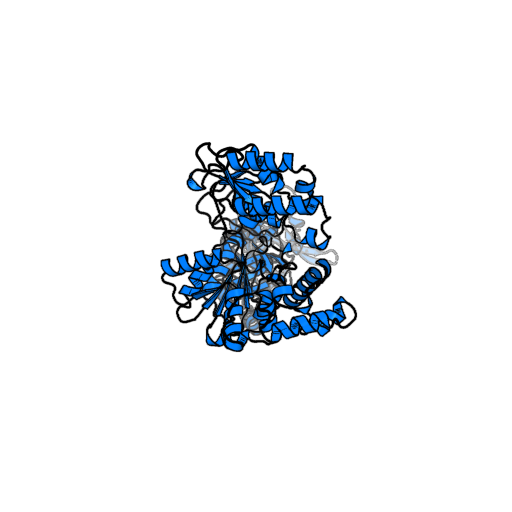 1
ATOM 1606 N N . THR A 1 192 ? 10.090 -1.300 -26.838 1.00 94.25 192 THR A N 1
ATOM 1607 C CA . THR A 1 192 ? 8.789 -1.177 -27.517 1.00 94.25 192 THR A CA 1
ATOM 1608 C C . THR A 1 192 ? 7.913 -0.092 -26.871 1.00 94.25 192 THR A C 1
ATOM 1610 O O . THR A 1 192 ? 7.402 0.789 -27.567 1.00 94.25 192 THR A O 1
ATOM 1613 N N . ASP A 1 193 ? 7.793 -0.081 -25.535 1.00 92.75 193 ASP A N 1
ATOM 1614 C CA . ASP A 1 193 ? 7.208 1.030 -24.770 1.00 92.75 193 ASP A CA 1
ATOM 1615 C C . ASP A 1 193 ? 8.277 2.074 -24.439 1.00 92.75 193 ASP A C 1
ATOM 1617 O O . ASP A 1 193 ? 9.172 1.873 -23.621 1.00 92.75 193 ASP A O 1
ATOM 1621 N N . ARG A 1 194 ? 8.144 3.244 -25.059 1.00 93.88 194 ARG A N 1
ATOM 1622 C CA . ARG A 1 194 ? 9.092 4.357 -24.935 1.00 93.88 194 ARG A CA 1
ATOM 1623 C C . ARG A 1 194 ? 8.698 5.372 -23.860 1.00 93.88 194 ARG A C 1
ATOM 1625 O O . ARG A 1 194 ? 9.272 6.462 -23.785 1.00 93.88 194 ARG A O 1
ATOM 1632 N N . LYS A 1 195 ? 7.695 5.061 -23.033 1.00 94.00 195 LYS A N 1
ATOM 1633 C CA . LYS A 1 195 ? 7.303 5.903 -21.898 1.00 94.00 195 LYS A CA 1
ATOM 1634 C C . LYS A 1 195 ? 8.336 5.828 -20.782 1.00 94.00 195 LYS A C 1
ATOM 1636 O O . LYS A 1 195 ? 8.818 4.761 -20.418 1.00 94.00 195 LYS A O 1
ATOM 1641 N N . ALA A 1 196 ? 8.637 6.986 -20.205 1.00 94.75 196 ALA A N 1
ATOM 1642 C CA . ALA A 1 196 ? 9.472 7.083 -19.019 1.00 94.75 196 ALA A CA 1
ATOM 1643 C C . ALA A 1 196 ? 8.618 7.077 -17.753 1.00 94.75 196 ALA A C 1
ATOM 1645 O O . ALA A 1 196 ? 7.577 7.731 -17.673 1.00 94.75 196 ALA A O 1
ATOM 1646 N N . TYR A 1 197 ? 9.112 6.380 -16.740 1.00 96.38 197 TYR A N 1
ATOM 1647 C CA . TYR A 1 197 ? 8.439 6.197 -15.467 1.00 96.38 197 TYR A CA 1
ATOM 1648 C C . TYR A 1 197 ? 9.331 6.688 -14.327 1.00 96.38 197 TYR A C 1
ATOM 1650 O O . TYR A 1 197 ? 10.548 6.522 -14.354 1.00 96.38 197 TYR A O 1
ATOM 1658 N N . SER A 1 198 ? 8.726 7.268 -13.290 1.00 96.44 198 SER A N 1
ATOM 1659 C CA . SER A 1 198 ? 9.399 7.481 -12.004 1.00 96.44 198 SER A CA 1
ATOM 1660 C C . SER A 1 198 ? 8.975 6.377 -11.048 1.00 96.44 198 SER A C 1
ATOM 1662 O O . SER A 1 198 ? 7.776 6.176 -10.808 1.00 96.44 198 SER A O 1
ATOM 1664 N N . MET A 1 199 ? 9.952 5.665 -10.502 1.00 96.44 199 MET A N 1
ATOM 1665 C CA . MET A 1 199 ? 9.745 4.509 -9.632 1.00 96.44 199 MET A CA 1
ATOM 1666 C C . MET A 1 199 ? 10.724 4.539 -8.462 1.00 96.44 199 MET A C 1
ATOM 1668 O O . MET A 1 199 ? 11.730 5.239 -8.502 1.00 96.44 199 MET A O 1
ATOM 1672 N N . GLU A 1 200 ? 10.434 3.778 -7.418 1.00 97.00 200 GLU A N 1
ATOM 1673 C CA . GLU A 1 200 ? 11.339 3.511 -6.309 1.00 97.00 200 GLU A CA 1
ATOM 1674 C C . GLU A 1 200 ? 11.719 2.031 -6.316 1.00 97.00 200 GLU A C 1
ATOM 1676 O O . GLU A 1 200 ? 10.851 1.156 -6.288 1.00 97.00 200 GLU A O 1
ATOM 1681 N N . ILE A 1 201 ? 13.020 1.763 -6.369 1.00 95.69 201 ILE A N 1
ATOM 1682 C CA . ILE A 1 201 ? 13.595 0.419 -6.371 1.00 95.69 201 ILE A CA 1
ATOM 1683 C C . ILE A 1 201 ? 14.675 0.390 -5.296 1.00 95.69 201 ILE A C 1
ATOM 1685 O O . ILE A 1 201 ? 15.526 1.276 -5.262 1.00 95.69 201 ILE A O 1
ATOM 1689 N N . GLU A 1 202 ? 14.611 -0.593 -4.393 1.00 93.62 202 GLU A N 1
ATOM 1690 C CA . GLU A 1 202 ? 15.576 -0.739 -3.286 1.00 93.62 202 GLU A CA 1
ATOM 1691 C C . GLU A 1 202 ? 15.718 0.551 -2.441 1.00 93.62 202 GLU A C 1
ATOM 1693 O O . GLU A 1 202 ? 16.792 0.887 -1.953 1.00 93.62 202 GLU A O 1
ATOM 1698 N N . GLY A 1 203 ? 14.617 1.300 -2.285 1.00 92.62 203 GLY A N 1
ATOM 1699 C CA . GLY A 1 203 ? 14.567 2.557 -1.528 1.00 92.62 203 GLY A CA 1
ATOM 1700 C C . GLY A 1 203 ? 15.088 3.794 -2.270 1.00 92.62 203 GLY A C 1
ATOM 1701 O O . GLY A 1 203 ? 15.088 4.883 -1.700 1.00 92.62 203 GLY A O 1
ATOM 1702 N N . VAL A 1 204 ? 15.503 3.669 -3.535 1.00 96.56 204 VAL A N 1
ATOM 1703 C CA . VAL A 1 204 ? 16.021 4.782 -4.346 1.00 96.56 204 VAL A CA 1
ATOM 1704 C C . VAL A 1 204 ? 15.029 5.143 -5.448 1.00 96.56 204 VAL A C 1
ATOM 1706 O O . VAL A 1 204 ? 14.589 4.278 -6.207 1.00 96.56 204 VAL A O 1
ATOM 1709 N N . ARG A 1 205 ? 14.687 6.433 -5.560 1.00 96.00 205 ARG A N 1
ATOM 1710 C CA . ARG A 1 205 ? 13.868 6.946 -6.668 1.00 96.00 205 ARG A CA 1
ATOM 1711 C C . ARG A 1 205 ? 14.703 7.046 -7.942 1.00 96.00 205 ARG A C 1
ATOM 1713 O O . ARG A 1 205 ? 15.770 7.651 -7.919 1.00 96.00 205 ARG A O 1
ATOM 1720 N N . ARG A 1 206 ? 14.199 6.486 -9.040 1.00 96.19 206 ARG A N 1
ATOM 1721 C CA . ARG A 1 206 ? 14.863 6.446 -10.349 1.00 96.19 206 ARG A CA 1
ATOM 1722 C C . ARG A 1 206 ? 13.891 6.799 -11.473 1.00 96.19 206 ARG A C 1
ATOM 1724 O O . ARG A 1 206 ? 12.689 6.541 -11.366 1.00 96.19 206 ARG A O 1
ATOM 1731 N N . HIS A 1 207 ? 14.434 7.369 -12.546 1.00 96.44 207 HIS A N 1
ATOM 1732 C CA . HIS A 1 207 ? 13.730 7.599 -13.808 1.00 96.44 207 HIS A CA 1
ATOM 1733 C C . HIS A 1 207 ? 14.117 6.508 -14.796 1.00 96.44 207 HIS A C 1
ATOM 1735 O O . HIS A 1 207 ? 15.298 6.330 -15.085 1.00 96.44 207 HIS A O 1
ATOM 1741 N N . VAL A 1 208 ? 13.136 5.746 -15.265 1.00 97.06 208 VAL A N 1
ATOM 1742 C CA . VAL A 1 208 ? 13.392 4.446 -15.881 1.00 97.06 208 VAL A CA 1
ATOM 1743 C C . VAL A 1 208 ? 12.498 4.183 -17.086 1.00 97.06 208 VAL A C 1
ATOM 1745 O O . VAL A 1 208 ? 11.386 4.710 -17.169 1.00 97.06 208 VAL A O 1
ATOM 1748 N N . TRP A 1 209 ? 12.966 3.316 -17.978 1.00 97.56 209 TRP A N 1
ATOM 1749 C CA . TRP A 1 209 ? 12.106 2.570 -18.896 1.00 97.56 209 TRP A CA 1
ATOM 1750 C C . TRP A 1 209 ? 11.753 1.204 -18.298 1.00 97.56 209 TRP A C 1
ATOM 1752 O O . TRP A 1 209 ? 12.499 0.659 -17.478 1.00 97.56 209 TRP A O 1
ATOM 1762 N N . ILE A 1 210 ? 10.606 0.663 -18.712 1.00 97.00 210 ILE A N 1
ATOM 1763 C CA . ILE A 1 210 ? 10.117 -0.662 -18.320 1.00 97.00 210 ILE A CA 1
ATOM 1764 C C . ILE A 1 210 ? 10.026 -1.525 -19.575 1.00 97.00 210 ILE A C 1
ATOM 1766 O O . ILE A 1 210 ? 9.439 -1.102 -20.564 1.00 97.00 210 ILE A O 1
ATOM 1770 N N . ILE A 1 211 ? 10.590 -2.728 -19.513 1.00 97.44 211 ILE A N 1
ATOM 1771 C CA . ILE A 1 211 ? 10.611 -3.688 -20.618 1.00 97.44 211 ILE A CA 1
ATOM 1772 C C . ILE A 1 211 ? 9.963 -4.979 -20.129 1.00 97.44 211 ILE A C 1
ATOM 1774 O O . ILE A 1 211 ? 10.454 -5.606 -19.188 1.00 97.44 211 ILE A O 1
ATOM 1778 N N . PHE A 1 212 ? 8.825 -5.362 -20.707 1.00 95.25 212 PHE A N 1
ATOM 1779 C CA . PHE A 1 212 ? 8.107 -6.567 -20.285 1.00 95.25 212 PHE A CA 1
ATOM 1780 C C . PHE A 1 212 ? 8.822 -7.835 -20.733 1.00 95.25 212 PHE A C 1
ATOM 1782 O O . PHE A 1 212 ? 9.695 -7.797 -21.590 1.00 95.25 212 PHE A O 1
ATOM 1789 N N . HIS A 1 213 ? 8.462 -8.966 -20.124 1.00 92.31 213 HIS A N 1
ATOM 1790 C CA . HIS A 1 213 ? 9.140 -10.241 -20.345 1.00 92.31 213 HIS A CA 1
ATOM 1791 C C . HIS A 1 213 ? 9.353 -10.599 -21.819 1.00 92.31 213 HIS A C 1
ATOM 1793 O O . HIS A 1 213 ? 10.422 -11.113 -22.135 1.00 92.31 213 HIS A O 1
ATOM 1799 N N . ASP A 1 214 ? 8.361 -10.324 -22.665 1.00 92.62 214 ASP A N 1
ATOM 1800 C CA . ASP A 1 214 ? 8.369 -10.683 -24.085 1.00 92.62 214 ASP A CA 1
ATOM 1801 C C . ASP A 1 214 ? 9.351 -9.824 -24.905 1.00 92.62 214 ASP A C 1
ATOM 1803 O O . ASP A 1 214 ? 9.787 -10.247 -25.969 1.00 92.62 214 ASP A O 1
ATOM 1807 N N . ASP A 1 215 ? 9.759 -8.670 -24.370 1.00 96.06 215 ASP A N 1
ATOM 1808 C CA . ASP A 1 215 ? 10.698 -7.727 -24.987 1.00 96.06 215 ASP A CA 1
ATOM 1809 C C . ASP A 1 215 ? 12.120 -7.823 -24.382 1.00 96.06 215 ASP A C 1
ATOM 1811 O O . ASP A 1 215 ? 13.038 -7.091 -24.768 1.00 96.06 215 ASP A O 1
ATOM 1815 N N . ILE A 1 216 ? 12.331 -8.719 -23.409 1.00 95.88 216 ILE A N 1
ATOM 1816 C CA . ILE A 1 216 ? 13.667 -9.055 -22.901 1.00 95.88 216 ILE A CA 1
ATOM 1817 C C . ILE A 1 216 ? 14.266 -10.091 -23.851 1.00 95.88 216 ILE A C 1
ATOM 1819 O O . ILE A 1 216 ? 13.839 -11.245 -23.869 1.00 95.88 216 ILE A O 1
ATOM 1823 N N . CYS A 1 217 ? 15.267 -9.673 -24.614 1.00 95.19 217 CYS A N 1
ATOM 1824 C CA . CYS A 1 217 ? 15.825 -10.423 -25.731 1.00 95.19 217 CYS A CA 1
ATOM 1825 C C . CYS A 1 217 ? 17.309 -10.759 -25.513 1.00 95.19 217 CYS A C 1
ATOM 1827 O O . CYS A 1 217 ? 17.892 -10.448 -24.476 1.00 95.19 217 CYS A O 1
ATOM 1829 N N . ASN A 1 218 ? 17.930 -11.441 -26.468 1.00 94.31 218 ASN A N 1
ATOM 1830 C CA . ASN A 1 218 ? 19.370 -11.694 -26.525 1.00 94.31 218 ASN A CA 1
ATOM 1831 C C . ASN A 1 218 ? 19.953 -11.146 -27.841 1.00 94.31 218 ASN A C 1
ATOM 1833 O O . ASN A 1 218 ? 19.235 -10.599 -28.676 1.00 94.31 218 ASN A O 1
ATOM 1837 N N . TYR A 1 219 ? 21.264 -11.290 -28.046 1.00 92.94 219 TYR A N 1
ATOM 1838 C CA . TYR A 1 219 ? 21.920 -10.730 -29.233 1.00 92.94 219 TYR A CA 1
ATOM 1839 C C . TYR A 1 219 ? 21.407 -11.325 -30.560 1.00 92.94 219 TYR A C 1
ATOM 1841 O O . TYR A 1 219 ? 21.441 -10.637 -31.577 1.00 92.94 219 TYR A O 1
ATOM 1849 N N . LYS A 1 220 ? 20.933 -12.580 -30.571 1.00 94.00 220 LYS A N 1
ATOM 1850 C CA . LYS A 1 220 ? 20.389 -13.230 -31.775 1.00 94.00 220 LYS A CA 1
ATOM 1851 C C . LYS A 1 220 ? 19.085 -12.576 -32.184 1.00 94.00 220 LYS A C 1
ATOM 1853 O O . LYS A 1 220 ? 18.930 -12.255 -33.349 1.00 94.00 220 LYS A O 1
ATOM 1858 N N . ASP A 1 221 ? 18.215 -12.277 -31.223 1.00 94.62 221 ASP A N 1
ATOM 1859 C CA . ASP A 1 221 ? 16.972 -11.556 -31.504 1.00 94.62 221 ASP A CA 1
ATOM 1860 C C . ASP A 1 221 ? 17.268 -10.177 -32.115 1.00 94.62 221 ASP A C 1
ATOM 1862 O O . ASP A 1 221 ? 16.596 -9.758 -33.052 1.00 94.62 221 ASP A O 1
ATOM 1866 N N . VAL A 1 222 ? 18.308 -9.481 -31.635 1.00 94.31 222 VAL A N 1
ATOM 1867 C CA . VAL A 1 222 ? 18.753 -8.210 -32.232 1.00 94.31 222 VAL A CA 1
ATOM 1868 C C . VAL A 1 222 ? 19.213 -8.418 -33.674 1.00 94.31 222 VAL A C 1
ATOM 1870 O O . VAL A 1 222 ? 18.891 -7.614 -34.539 1.00 94.31 222 VAL A O 1
ATOM 1873 N N . PHE A 1 223 ? 19.948 -9.491 -33.960 1.00 93.06 223 PHE A N 1
ATOM 1874 C CA . PHE A 1 223 ? 20.418 -9.786 -35.316 1.00 93.06 223 PHE A CA 1
ATOM 1875 C C . PHE A 1 223 ? 19.268 -10.175 -36.244 1.00 93.06 223 PHE A C 1
ATOM 1877 O O . PHE A 1 223 ? 19.270 -9.764 -37.395 1.00 93.06 223 PHE A O 1
ATOM 1884 N N . ASP A 1 224 ? 18.282 -10.909 -35.736 1.00 93.00 224 ASP A N 1
ATOM 1885 C CA . ASP A 1 224 ? 17.118 -11.352 -36.502 1.00 93.00 224 ASP A CA 1
ATOM 1886 C C . ASP A 1 224 ? 16.139 -10.200 -36.799 1.00 93.00 224 ASP A C 1
ATOM 1888 O O . ASP A 1 224 ? 15.363 -10.279 -37.750 1.00 93.00 224 ASP A O 1
ATOM 1892 N N . ASN A 1 225 ? 16.162 -9.129 -35.994 1.00 93.44 225 ASN A N 1
ATOM 1893 C CA . ASN A 1 225 ? 15.252 -7.982 -36.107 1.00 93.44 225 ASN A CA 1
ATOM 1894 C C . ASN A 1 225 ? 15.946 -6.676 -36.542 1.00 93.44 225 ASN A C 1
ATOM 1896 O O . ASN A 1 225 ? 15.327 -5.615 -36.487 1.00 93.44 225 ASN A O 1
ATOM 1900 N N . THR A 1 226 ? 17.215 -6.727 -36.953 1.00 93.56 226 THR A N 1
ATOM 1901 C CA . THR A 1 226 ? 17.952 -5.578 -37.511 1.00 93.56 226 THR A CA 1
ATOM 1902 C C . THR A 1 226 ? 18.769 -6.014 -38.721 1.00 93.56 226 THR A C 1
ATOM 1904 O O . THR A 1 226 ? 18.936 -7.204 -38.974 1.00 93.56 226 THR A O 1
ATOM 1907 N N . CYS A 1 227 ? 19.371 -5.069 -39.442 1.00 92.06 227 CYS A N 1
ATOM 1908 C CA . CYS A 1 227 ? 20.275 -5.394 -40.548 1.00 92.06 227 CYS A CA 1
ATOM 1909 C C . CYS A 1 227 ? 21.652 -5.945 -40.111 1.00 92.06 227 CYS A C 1
ATOM 1911 O O . CYS A 1 227 ? 22.482 -6.265 -40.964 1.00 92.06 227 CYS A O 1
ATOM 1913 N N . LEU A 1 228 ? 21.931 -6.083 -38.802 1.00 92.19 228 LEU A N 1
ATOM 1914 C CA . LEU A 1 228 ? 23.242 -6.532 -38.304 1.00 92.19 228 LEU A CA 1
ATOM 1915 C C . LEU A 1 228 ? 23.652 -7.908 -38.822 1.00 92.19 228 LEU A C 1
ATOM 1917 O O . LEU A 1 228 ? 24.838 -8.119 -39.084 1.00 92.19 228 LEU A O 1
ATOM 1921 N N . ALA A 1 229 ? 22.709 -8.838 -38.975 1.00 88.94 229 ALA A N 1
ATOM 1922 C CA . ALA A 1 229 ? 23.017 -10.176 -39.467 1.00 88.94 229 ALA A CA 1
ATOM 1923 C C . ALA A 1 229 ? 23.666 -10.146 -40.860 1.00 88.94 229 ALA A C 1
ATOM 1925 O O . ALA A 1 229 ? 24.578 -10.935 -41.122 1.00 88.94 229 ALA A O 1
ATOM 1926 N N . ASP A 1 230 ? 23.254 -9.216 -41.718 1.00 90.38 230 ASP A N 1
ATOM 1927 C CA . ASP A 1 230 ? 23.687 -9.147 -43.114 1.00 90.38 230 ASP A CA 1
ATOM 1928 C C . ASP A 1 230 ? 24.968 -8.321 -43.280 1.00 90.38 230 ASP A C 1
ATOM 1930 O O . ASP A 1 230 ? 25.828 -8.640 -44.103 1.00 90.38 230 ASP A O 1
ATOM 1934 N N . ILE A 1 231 ? 25.156 -7.301 -42.438 1.00 92.19 231 ILE A N 1
ATOM 1935 C CA . ILE A 1 231 ? 26.285 -6.369 -42.562 1.00 92.19 231 ILE A CA 1
ATOM 1936 C C . ILE A 1 231 ? 27.496 -6.713 -41.684 1.00 92.19 231 ILE A C 1
ATOM 1938 O O . ILE A 1 231 ? 28.551 -6.101 -41.853 1.00 92.19 231 ILE A O 1
ATOM 1942 N N . MET A 1 232 ? 27.386 -7.659 -40.746 1.00 91.06 232 MET A N 1
ATOM 1943 C CA . MET A 1 232 ? 28.462 -8.000 -39.802 1.00 91.06 232 MET A CA 1
ATOM 1944 C C . MET A 1 232 ? 29.449 -9.051 -40.351 1.00 91.06 232 MET A C 1
ATOM 1946 O O . MET A 1 232 ? 29.060 -9.988 -41.053 1.00 91.06 232 MET A O 1
ATOM 1950 N N . THR A 1 233 ? 30.733 -8.924 -39.995 1.00 92.00 233 THR A N 1
ATOM 1951 C CA . THR A 1 233 ? 31.798 -9.890 -40.324 1.00 92.00 233 THR A CA 1
ATOM 1952 C C . THR A 1 233 ? 31.608 -11.218 -39.584 1.00 92.00 233 THR A C 1
ATOM 1954 O O . THR A 1 233 ? 30.952 -11.286 -38.541 1.00 92.00 233 THR A O 1
ATOM 1957 N N . THR A 1 234 ? 32.220 -12.297 -40.083 1.00 90.44 234 THR A N 1
ATOM 1958 C CA . THR A 1 234 ? 32.195 -13.611 -39.414 1.00 90.44 234 THR A CA 1
ATOM 1959 C C . THR A 1 234 ? 32.824 -13.543 -38.020 1.00 90.44 234 THR A C 1
ATOM 1961 O O . THR A 1 234 ? 32.281 -14.105 -37.069 1.00 90.44 234 THR A O 1
ATOM 1964 N N . GLU A 1 235 ? 33.933 -12.815 -37.876 1.00 89.75 235 GLU A N 1
ATOM 1965 C CA . GLU A 1 235 ? 34.600 -12.590 -36.593 1.00 89.75 235 GLU A CA 1
ATOM 1966 C C . GLU A 1 235 ? 33.712 -11.796 -35.626 1.00 89.75 235 GLU A C 1
ATOM 1968 O O . GLU A 1 235 ? 33.638 -12.136 -34.446 1.00 89.75 235 GLU A O 1
ATOM 1973 N N . GLY A 1 236 ? 32.991 -10.782 -36.121 1.00 88.69 236 GLY A N 1
ATOM 1974 C CA . GLY A 1 236 ? 32.032 -10.007 -35.333 1.00 88.69 236 GLY A CA 1
ATOM 1975 C C . GLY A 1 236 ? 30.886 -10.872 -34.806 1.00 88.69 236 GLY A C 1
ATOM 1976 O O . GLY A 1 236 ? 30.582 -10.842 -33.613 1.00 88.69 236 GLY A O 1
ATOM 1977 N N . LYS A 1 237 ? 30.304 -11.722 -35.663 1.00 90.62 237 LYS A N 1
ATOM 1978 C CA . LYS A 1 237 ? 29.251 -12.673 -35.264 1.00 90.62 237 LYS A CA 1
ATOM 1979 C C . LYS A 1 237 ? 29.732 -13.629 -34.169 1.00 90.62 237 LYS A C 1
ATOM 1981 O O . LYS A 1 237 ? 29.008 -13.858 -33.200 1.00 90.62 237 LYS A O 1
ATOM 1986 N N . GLN A 1 238 ? 30.955 -14.153 -34.294 1.00 90.75 238 GLN A N 1
ATOM 1987 C CA . GLN A 1 238 ? 31.549 -15.023 -33.276 1.00 90.75 238 GLN A CA 1
ATOM 1988 C C . GLN A 1 238 ? 31.802 -14.272 -31.962 1.00 90.75 238 GLN A C 1
ATOM 1990 O O . GLN A 1 238 ? 31.495 -14.798 -30.897 1.00 90.75 238 GLN A O 1
ATOM 1995 N N . MET A 1 239 ? 32.280 -13.026 -32.022 1.00 91.06 239 MET A N 1
ATOM 1996 C CA . MET A 1 239 ? 32.507 -12.198 -30.835 1.00 91.06 239 MET A CA 1
ATOM 1997 C C . MET A 1 239 ? 31.229 -12.030 -30.000 1.00 91.06 239 MET A C 1
ATOM 1999 O O . MET A 1 239 ? 31.269 -12.208 -28.784 1.00 91.06 239 MET A O 1
ATOM 2003 N N . PHE A 1 240 ? 30.085 -11.722 -30.622 1.00 89.06 240 PHE A N 1
ATOM 2004 C CA . PHE A 1 240 ? 28.817 -11.589 -29.888 1.00 89.06 240 PHE A CA 1
ATOM 2005 C C . PHE A 1 240 ? 28.305 -12.924 -29.330 1.00 89.06 240 PHE A C 1
ATOM 2007 O O . PHE A 1 240 ? 27.756 -12.947 -28.227 1.00 89.06 240 PHE A O 1
ATOM 2014 N N . ALA A 1 241 ? 28.550 -14.037 -30.030 1.00 89.31 241 ALA A N 1
ATOM 2015 C CA . ALA A 1 241 ? 28.270 -15.372 -29.502 1.00 89.31 241 ALA A CA 1
ATOM 2016 C C . ALA A 1 241 ? 29.118 -15.682 -28.252 1.00 89.31 241 ALA A C 1
ATOM 2018 O O . ALA A 1 241 ? 28.599 -16.177 -27.250 1.00 89.31 241 ALA A O 1
ATOM 2019 N N . ASP A 1 242 ? 30.405 -15.332 -28.272 1.00 90.06 242 ASP A N 1
ATOM 2020 C CA . ASP A 1 242 ? 31.312 -15.526 -27.139 1.00 90.06 242 ASP A CA 1
ATOM 2021 C C . ASP A 1 242 ? 30.923 -14.625 -25.948 1.00 90.06 242 ASP A C 1
ATOM 2023 O O . ASP A 1 242 ? 30.942 -15.067 -24.792 1.00 90.06 242 ASP A O 1
ATOM 2027 N N . LEU A 1 243 ? 30.489 -13.386 -26.208 1.00 88.06 243 LEU A N 1
ATOM 2028 C CA . LEU A 1 243 ? 29.973 -12.473 -25.181 1.00 88.06 243 LEU A CA 1
ATOM 2029 C C . LEU A 1 243 ? 28.742 -13.044 -24.457 1.00 88.06 243 LEU A C 1
ATOM 2031 O O . LEU A 1 243 ? 28.703 -13.003 -23.230 1.00 88.06 243 LEU A O 1
ATOM 2035 N N . GLU A 1 244 ? 27.786 -13.661 -25.163 1.00 86.50 244 GLU A N 1
ATOM 2036 C CA . GLU A 1 244 ? 26.608 -14.295 -24.534 1.00 86.50 244 GLU A CA 1
ATOM 2037 C C . GLU A 1 244 ? 27.004 -15.385 -23.519 1.00 86.50 244 GLU A C 1
ATOM 2039 O O . GLU A 1 244 ? 26.346 -15.584 -22.489 1.00 86.50 244 GLU A O 1
ATOM 2044 N N . THR A 1 245 ? 28.095 -16.109 -23.779 1.00 85.94 245 THR A N 1
ATOM 2045 C CA . THR A 1 245 ? 28.552 -17.168 -22.869 1.00 85.94 245 THR A CA 1
ATOM 2046 C C . THR A 1 245 ? 29.248 -16.619 -21.626 1.00 85.94 245 THR A C 1
ATOM 2048 O O . THR A 1 245 ? 29.080 -17.186 -20.542 1.00 85.94 245 THR A O 1
ATOM 2051 N N . THR A 1 246 ? 29.976 -15.510 -21.770 1.00 88.06 246 THR A N 1
ATOM 2052 C CA . THR A 1 246 ? 30.849 -14.938 -20.734 1.00 88.06 246 THR A CA 1
ATOM 2053 C C . THR A 1 246 ? 30.167 -13.887 -19.866 1.00 88.06 246 THR A C 1
ATOM 2055 O O . THR A 1 246 ? 30.532 -13.735 -18.701 1.00 88.06 246 THR A O 1
ATOM 2058 N N . GLN A 1 247 ? 29.175 -13.175 -20.398 1.00 90.12 247 GLN A N 1
ATOM 2059 C CA . GLN A 1 247 ? 28.458 -12.135 -19.669 1.00 90.12 247 GLN A CA 1
ATOM 2060 C C . GLN A 1 247 ? 27.563 -12.719 -18.576 1.00 90.12 247 GLN A C 1
ATOM 2062 O O . GLN A 1 247 ? 27.089 -13.849 -18.645 1.00 90.12 247 GLN A O 1
ATOM 2067 N N . GLU A 1 248 ? 27.309 -11.935 -17.539 1.00 93.25 248 GLU A N 1
ATOM 2068 C CA . GLU A 1 248 ? 26.361 -12.306 -16.490 1.00 93.25 248 GLU A CA 1
ATOM 2069 C C . GLU A 1 248 ? 24.924 -11.991 -16.916 1.00 93.25 248 GLU A C 1
ATOM 2071 O O . GLU A 1 248 ? 24.689 -11.173 -17.808 1.00 93.25 248 GLU A O 1
ATOM 2076 N N . THR A 1 249 ? 23.955 -12.616 -16.250 1.00 94.31 249 THR A N 1
ATOM 2077 C CA . THR A 1 249 ? 22.536 -12.273 -16.402 1.00 94.31 249 THR A CA 1
ATOM 2078 C C . THR A 1 249 ? 22.167 -11.037 -15.586 1.00 94.31 249 THR A C 1
ATOM 2080 O O . THR A 1 249 ? 22.837 -10.711 -14.602 1.00 94.31 249 THR A O 1
ATOM 2083 N N . LEU A 1 250 ? 21.058 -10.386 -15.931 1.00 93.94 250 LEU A N 1
ATOM 2084 C CA . LEU A 1 250 ? 20.499 -9.285 -15.145 1.00 93.94 250 LEU A CA 1
ATOM 2085 C C . LEU A 1 250 ? 20.213 -9.697 -13.693 1.00 93.94 250 LEU A C 1
ATOM 2087 O O . LEU A 1 250 ? 19.525 -10.683 -13.410 1.00 93.94 250 LEU A O 1
ATOM 2091 N N . GLU A 1 251 ? 20.688 -8.881 -12.754 1.00 96.06 251 GLU A N 1
ATOM 2092 C CA . GLU A 1 251 ? 20.360 -9.042 -11.343 1.00 96.06 251 GLU A CA 1
ATOM 2093 C C . GLU A 1 251 ? 18.855 -8.876 -11.111 1.00 96.06 251 GLU A C 1
ATOM 2095 O O . GLU A 1 251 ? 18.182 -8.064 -11.751 1.00 96.06 251 GLU A O 1
ATOM 2100 N N . THR A 1 252 ? 18.314 -9.636 -10.161 1.00 96.44 252 THR A N 1
ATOM 2101 C CA . THR A 1 252 ? 16.876 -9.656 -9.887 1.00 96.44 252 THR A CA 1
ATOM 2102 C C . THR A 1 252 ? 16.549 -8.943 -8.581 1.00 96.44 252 THR A C 1
ATOM 2104 O O . THR A 1 252 ? 17.245 -9.092 -7.581 1.00 96.44 252 THR A O 1
ATOM 2107 N N . THR A 1 253 ? 15.447 -8.202 -8.586 1.00 96.06 253 THR A N 1
ATOM 2108 C CA . THR A 1 253 ? 14.766 -7.699 -7.396 1.00 96.06 253 THR A CA 1
ATOM 2109 C C . THR A 1 253 ? 13.336 -8.239 -7.355 1.00 96.06 253 THR A C 1
ATOM 2111 O O . THR A 1 253 ? 12.761 -8.654 -8.370 1.00 96.06 253 THR A O 1
ATOM 2114 N N . HIS A 1 254 ? 12.737 -8.290 -6.170 1.00 93.88 254 HIS A N 1
ATOM 2115 C CA . HIS A 1 254 ? 11.402 -8.862 -6.023 1.00 93.88 254 HIS A CA 1
ATOM 2116 C C . HIS A 1 254 ? 10.301 -7.920 -6.517 1.00 93.88 254 HIS A C 1
ATOM 2118 O O . HIS A 1 254 ? 9.405 -8.373 -7.230 1.00 93.88 254 HIS A O 1
ATOM 2124 N N . ILE A 1 255 ? 10.372 -6.633 -6.168 1.00 96.38 255 ILE A N 1
ATOM 2125 C CA . ILE A 1 255 ? 9.304 -5.656 -6.407 1.00 96.38 255 ILE A CA 1
ATOM 2126 C C . ILE A 1 255 ? 9.872 -4.241 -6.597 1.00 96.38 255 ILE A C 1
ATOM 2128 O O . ILE A 1 255 ? 10.954 -3.931 -6.102 1.00 96.38 255 ILE A O 1
ATOM 2132 N N . ALA A 1 256 ? 9.119 -3.384 -7.284 1.00 97.06 256 ALA A N 1
ATOM 2133 C CA . ALA A 1 256 ? 9.354 -1.947 -7.396 1.00 97.06 256 ALA A CA 1
ATOM 2134 C C . ALA A 1 256 ? 8.070 -1.171 -7.057 1.00 97.06 256 ALA A C 1
ATOM 2136 O O . ALA A 1 256 ? 6.973 -1.725 -7.115 1.00 97.06 256 ALA A O 1
ATOM 2137 N N . TYR A 1 257 ? 8.196 0.114 -6.730 1.00 97.62 257 TYR A N 1
ATOM 2138 C CA . TYR A 1 257 ? 7.068 0.954 -6.320 1.00 97.62 257 TYR A CA 1
ATOM 2139 C C . TYR A 1 257 ? 6.910 2.183 -7.215 1.00 97.62 257 TYR A C 1
ATOM 2141 O O . TYR A 1 257 ? 7.883 2.743 -7.715 1.00 97.62 257 TYR A O 1
ATOM 2149 N N . SER A 1 258 ? 5.677 2.634 -7.412 1.00 96.69 258 SER A N 1
ATOM 2150 C CA . SER A 1 258 ? 5.350 3.754 -8.295 1.00 96.69 258 SER A CA 1
ATOM 2151 C C . SER A 1 258 ? 5.549 5.099 -7.622 1.00 96.69 258 SER A C 1
ATOM 2153 O O . SER A 1 258 ? 5.141 5.292 -6.477 1.00 96.69 258 SER A O 1
ATOM 2155 N N . ARG A 1 259 ? 6.130 6.057 -8.348 1.00 96.75 259 ARG A N 1
ATOM 2156 C CA . ARG A 1 259 ? 6.372 7.431 -7.875 1.00 96.75 259 ARG A CA 1
ATOM 2157 C C . ARG A 1 259 ? 5.996 8.501 -8.914 1.00 96.75 259 ARG A C 1
ATOM 2159 O O . ARG A 1 259 ? 6.401 9.653 -8.792 1.00 96.75 259 ARG A O 1
ATOM 2166 N N . CYS A 1 260 ? 5.215 8.142 -9.934 1.00 94.81 260 CYS A N 1
ATOM 2167 C CA . CYS A 1 260 ? 4.523 9.080 -10.822 1.00 94.81 260 CYS A CA 1
ATOM 2168 C C . CYS A 1 260 ? 3.137 8.544 -11.206 1.00 94.81 260 CYS A C 1
ATOM 2170 O O . CYS A 1 260 ? 2.807 7.391 -10.934 1.00 94.81 260 CYS A O 1
ATOM 2172 N N . ARG A 1 261 ? 2.313 9.387 -11.842 1.00 95.38 261 ARG A N 1
ATOM 2173 C CA . ARG A 1 261 ? 0.950 9.023 -12.262 1.00 95.38 261 ARG A CA 1
ATOM 2174 C C . ARG A 1 261 ? 0.935 7.773 -13.141 1.00 95.38 261 ARG A C 1
ATOM 2176 O O . ARG A 1 261 ? 0.224 6.829 -12.816 1.00 95.38 261 ARG A O 1
ATOM 2183 N N . ASP A 1 262 ? 1.739 7.749 -14.197 1.00 95.19 262 ASP A N 1
ATOM 2184 C CA . ASP A 1 262 ? 1.739 6.647 -15.164 1.00 95.19 262 ASP A CA 1
ATOM 2185 C C . ASP A 1 262 ? 2.236 5.338 -14.544 1.00 95.19 262 ASP A C 1
ATOM 2187 O O . ASP A 1 262 ? 1.616 4.291 -14.739 1.00 95.19 262 ASP A O 1
ATOM 2191 N N . SER A 1 263 ? 3.281 5.395 -13.706 1.00 96.69 263 SER A N 1
ATOM 2192 C CA . SER A 1 263 ? 3.748 4.201 -12.996 1.00 96.69 263 SER A CA 1
ATOM 2193 C C . SER A 1 263 ? 2.721 3.713 -11.978 1.00 96.69 263 SER A C 1
ATOM 2195 O O . SER A 1 263 ? 2.606 2.507 -11.779 1.00 96.69 263 SER A O 1
ATOM 2197 N N . MET A 1 264 ? 1.940 4.596 -11.341 1.00 97.62 264 MET A N 1
ATOM 2198 C CA . MET A 1 264 ? 0.864 4.180 -10.430 1.00 97.62 264 MET A CA 1
ATOM 2199 C C . MET A 1 264 ? -0.223 3.395 -11.163 1.00 97.62 264 MET A C 1
ATOM 2201 O O . MET A 1 264 ? -0.643 2.362 -10.652 1.00 97.62 264 MET A O 1
ATOM 2205 N N . TYR A 1 265 ? -0.654 3.833 -12.353 1.00 96.88 265 TYR A N 1
ATOM 2206 C CA . TYR A 1 265 ? -1.634 3.073 -13.142 1.00 96.88 265 TYR A CA 1
ATOM 2207 C C . TYR A 1 265 ? -1.088 1.700 -13.523 1.00 96.88 265 TYR A C 1
ATOM 2209 O O . TYR A 1 265 ? -1.778 0.701 -13.333 1.00 96.88 265 TYR A O 1
ATOM 2217 N N . LEU A 1 266 ? 0.161 1.653 -13.990 1.00 96.00 266 LEU A N 1
ATOM 2218 C CA . LEU A 1 266 ? 0.786 0.413 -14.424 1.00 96.00 266 LEU A CA 1
ATOM 2219 C C . LEU A 1 266 ? 0.974 -0.589 -13.274 1.00 96.00 266 LEU A C 1
ATOM 2221 O O . LEU A 1 266 ? 0.497 -1.723 -13.350 1.00 96.00 266 LEU A O 1
ATOM 2225 N N . LEU A 1 267 ? 1.662 -0.188 -12.198 1.00 97.31 267 LEU A N 1
ATOM 2226 C CA . LEU A 1 267 ? 1.985 -1.124 -11.119 1.00 97.31 267 LEU A CA 1
ATOM 2227 C C . LEU A 1 267 ? 0.776 -1.473 -10.251 1.00 97.31 267 LEU A C 1
ATOM 2229 O O . LEU A 1 267 ? 0.759 -2.560 -9.684 1.00 97.31 267 LEU A O 1
ATOM 2233 N N . ASP A 1 268 ? -0.243 -0.610 -10.146 1.00 97.88 268 ASP A N 1
ATOM 2234 C CA . ASP A 1 268 ? -1.469 -0.956 -9.413 1.00 97.88 268 ASP A CA 1
ATOM 2235 C C . ASP A 1 268 ? -2.118 -2.215 -10.001 1.00 97.88 268 ASP A C 1
ATOM 2237 O O . ASP A 1 268 ? -2.468 -3.131 -9.255 1.00 97.88 268 ASP A O 1
ATOM 2241 N N . ASP A 1 269 ? -2.222 -2.305 -11.330 1.00 96.25 269 ASP A N 1
ATOM 2242 C CA . ASP A 1 269 ? -2.795 -3.478 -11.992 1.00 96.25 269 ASP A CA 1
ATOM 2243 C C . ASP A 1 269 ? -1.877 -4.704 -11.883 1.00 96.25 269 ASP A C 1
ATOM 2245 O O . ASP A 1 269 ? -2.357 -5.800 -11.574 1.00 96.25 269 ASP A O 1
ATOM 2249 N N . ILE A 1 270 ? -0.557 -4.523 -12.018 1.00 97.12 270 ILE A N 1
ATOM 2250 C CA . ILE A 1 270 ? 0.432 -5.598 -11.831 1.00 97.12 270 ILE A CA 1
ATOM 2251 C C . ILE A 1 270 ? 0.364 -6.172 -10.408 1.00 97.12 270 ILE A C 1
ATOM 2253 O O . ILE A 1 270 ? 0.234 -7.386 -10.240 1.00 97.12 270 ILE A O 1
ATOM 2257 N N . HIS A 1 271 ? 0.406 -5.329 -9.372 1.00 97.50 271 HIS A N 1
ATOM 2258 C CA . HIS A 1 271 ? 0.370 -5.759 -7.971 1.00 97.50 271 HIS A CA 1
ATOM 2259 C C . HIS A 1 271 ? -0.959 -6.446 -7.627 1.00 97.50 271 HIS A C 1
ATOM 2261 O O . HIS A 1 271 ? -0.976 -7.503 -6.987 1.00 97.50 271 HIS A O 1
ATOM 2267 N N . ARG A 1 272 ? -2.089 -5.890 -8.087 1.00 96.69 272 ARG A N 1
ATOM 2268 C CA . ARG A 1 272 ? -3.425 -6.478 -7.879 1.00 96.69 272 ARG A CA 1
ATOM 2269 C C . ARG A 1 272 ? -3.607 -7.806 -8.607 1.00 96.69 272 ARG A C 1
ATOM 2271 O O . ARG A 1 272 ? -4.316 -8.678 -8.104 1.00 96.69 272 ARG A O 1
ATOM 2278 N N . HIS A 1 273 ? -3.005 -7.977 -9.780 1.00 96.19 273 HIS A N 1
ATOM 2279 C CA . HIS A 1 273 ? -3.007 -9.259 -10.476 1.00 96.19 273 HIS A CA 1
ATOM 2280 C C . HIS A 1 273 ? -2.108 -10.275 -9.760 1.00 96.19 273 HIS A C 1
ATOM 2282 O O . HIS A 1 273 ? -2.518 -11.414 -9.518 1.00 96.19 273 HIS A O 1
ATOM 2288 N N . TYR A 1 274 ? -0.909 -9.852 -9.355 1.00 96.69 274 TYR A N 1
ATOM 2289 C CA . TYR A 1 274 ? 0.057 -10.715 -8.688 1.00 96.69 274 TYR A CA 1
ATOM 2290 C C . TYR A 1 274 ? -0.502 -11.313 -7.396 1.00 96.69 274 TYR A C 1
ATOM 2292 O O . TYR A 1 274 ? -0.471 -12.531 -7.243 1.00 96.69 274 TYR A O 1
ATOM 2300 N N . ILE A 1 275 ? -1.116 -10.515 -6.511 1.00 96.12 275 ILE A N 1
ATOM 2301 C CA . ILE A 1 275 ? -1.672 -11.040 -5.248 1.00 96.12 275 ILE A CA 1
ATOM 2302 C C . ILE A 1 275 ? -2.711 -12.154 -5.472 1.00 96.12 275 ILE A C 1
ATOM 2304 O O . ILE A 1 275 ? -2.797 -13.081 -4.674 1.00 96.12 275 ILE A O 1
ATOM 2308 N N . LYS A 1 276 ? -3.484 -12.101 -6.568 1.00 95.31 276 LYS A N 1
ATOM 2309 C CA . LYS A 1 276 ? -4.515 -13.105 -6.888 1.00 95.31 276 LYS A CA 1
ATOM 2310 C C . LYS A 1 276 ? -3.922 -14.438 -7.339 1.00 95.31 276 LYS A C 1
ATOM 2312 O O . LYS A 1 276 ? -4.576 -15.470 -7.214 1.00 95.31 276 LYS A O 1
ATOM 2317 N N . THR A 1 277 ? -2.712 -14.413 -7.889 1.00 94.31 277 THR A N 1
ATOM 2318 C CA . THR A 1 277 ? -2.003 -15.601 -8.389 1.00 94.31 277 THR A CA 1
ATOM 2319 C C . THR A 1 277 ? -0.912 -16.079 -7.430 1.00 94.31 277 THR A C 1
ATOM 2321 O O . THR A 1 277 ? -0.424 -17.205 -7.560 1.00 94.31 277 THR A O 1
ATOM 2324 N N . TYR A 1 278 ? -0.551 -15.251 -6.447 1.00 94.94 278 TYR A N 1
ATOM 2325 C CA . TYR A 1 278 ? 0.485 -15.538 -5.473 1.00 94.94 278 TYR A CA 1
ATOM 2326 C C . TYR A 1 278 ? 0.117 -16.744 -4.607 1.00 94.94 278 TYR A C 1
ATOM 2328 O O . TYR A 1 278 ? -0.961 -16.839 -4.016 1.00 94.94 278 TYR A O 1
ATOM 2336 N N . LYS A 1 279 ? 1.047 -17.693 -4.521 1.00 92.81 279 LYS A N 1
ATOM 2337 C CA . LYS A 1 279 ? 0.928 -18.843 -3.629 1.00 92.81 279 LYS A CA 1
ATOM 2338 C C . LYS A 1 279 ? 1.551 -18.460 -2.300 1.00 92.81 279 LYS A C 1
ATOM 2340 O O . LYS A 1 279 ? 2.768 -18.467 -2.213 1.00 92.81 279 LYS A O 1
ATOM 2345 N N . PHE A 1 280 ? 0.727 -18.167 -1.299 1.00 95.31 280 PHE A N 1
ATOM 2346 C CA . PHE A 1 280 ? 1.159 -17.812 0.056 1.00 95.31 280 PHE A CA 1
ATOM 2347 C C . PHE A 1 280 ? 1.887 -18.985 0.741 1.00 95.31 280 PHE A C 1
ATOM 2349 O O . PHE A 1 280 ? 1.222 -19.961 1.118 1.00 95.31 280 PHE A O 1
ATOM 2356 N N . PRO A 1 281 ? 3.228 -18.940 0.883 1.00 94.06 281 PRO A N 1
ATOM 2357 C CA . PRO A 1 281 ? 3.987 -20.011 1.526 1.00 94.06 281 PRO A CA 1
ATOM 2358 C C . PRO A 1 281 ? 3.681 -20.119 3.025 1.00 94.06 281 PRO A C 1
ATOM 2360 O O . PRO A 1 281 ? 3.161 -19.190 3.640 1.00 94.06 281 PRO A O 1
ATOM 2363 N N . LEU A 1 282 ? 4.023 -21.253 3.646 1.00 92.19 282 LEU A N 1
ATOM 2364 C CA . LEU A 1 282 ? 3.857 -21.417 5.094 1.00 92.19 282 LEU A CA 1
ATOM 2365 C C . LEU A 1 282 ? 4.624 -20.320 5.846 1.00 92.19 282 LEU A C 1
ATOM 2367 O O . LEU A 1 282 ? 5.736 -19.969 5.464 1.00 92.19 282 LEU A O 1
ATOM 2371 N N . ASN A 1 283 ? 4.012 -19.785 6.901 1.00 92.25 283 ASN A N 1
ATOM 2372 C CA . ASN A 1 283 ? 4.523 -18.676 7.702 1.00 92.25 283 ASN A CA 1
ATOM 2373 C C . ASN A 1 283 ? 4.831 -17.369 6.937 1.00 92.25 283 ASN A C 1
ATOM 2375 O O . ASN A 1 283 ? 5.368 -16.438 7.529 1.00 92.25 283 ASN A O 1
ATOM 2379 N N . SER A 1 284 ? 4.466 -17.248 5.655 1.00 95.62 284 SER A N 1
ATOM 2380 C CA . SER A 1 284 ? 4.736 -16.027 4.895 1.00 95.62 284 SER A CA 1
ATOM 2381 C C . SER A 1 284 ? 3.894 -14.856 5.381 1.00 95.62 284 SER A C 1
ATOM 2383 O O . SER A 1 284 ? 2.702 -15.021 5.677 1.00 95.62 284 SER A O 1
ATOM 2385 N N . ILE A 1 285 ? 4.481 -13.665 5.347 1.00 97.25 285 ILE A N 1
ATOM 2386 C CA . ILE A 1 285 ? 3.798 -12.410 5.637 1.00 97.25 285 ILE A CA 1
ATOM 2387 C C . ILE A 1 285 ? 3.720 -11.598 4.350 1.00 97.25 285 ILE A C 1
ATOM 2389 O O . ILE A 1 285 ? 4.729 -11.302 3.713 1.00 97.25 285 ILE A O 1
ATOM 2393 N N . THR A 1 286 ? 2.502 -11.234 3.965 1.00 97.56 286 THR A N 1
ATOM 2394 C CA . THR A 1 286 ? 2.244 -10.316 2.857 1.00 97.56 286 THR A CA 1
ATOM 2395 C C . THR A 1 286 ? 1.537 -9.085 3.395 1.00 97.56 286 THR A C 1
ATOM 2397 O O . THR A 1 286 ? 0.552 -9.202 4.122 1.00 97.56 286 THR A O 1
ATOM 2400 N N . ALA A 1 287 ? 2.024 -7.904 3.037 1.00 97.38 287 ALA A N 1
ATOM 2401 C CA . ALA A 1 287 ? 1.492 -6.632 3.491 1.00 97.38 287 ALA A CA 1
ATOM 2402 C C . ALA A 1 287 ? 1.100 -5.761 2.298 1.00 97.38 287 ALA A C 1
ATOM 2404 O O . ALA A 1 287 ? 1.937 -5.374 1.491 1.00 97.38 287 ALA A O 1
ATOM 2405 N N . ILE A 1 288 ? -0.183 -5.433 2.203 1.00 97.62 288 ILE A N 1
ATOM 2406 C CA . ILE A 1 288 ? -0.753 -4.582 1.165 1.00 97.62 288 ILE A CA 1
ATOM 2407 C C . ILE A 1 288 ? -1.024 -3.211 1.781 1.00 97.62 288 ILE A C 1
ATOM 2409 O O . ILE A 1 288 ? -2.023 -3.003 2.478 1.00 97.62 288 ILE A O 1
ATOM 2413 N N . LYS A 1 289 ? -0.119 -2.271 1.512 1.00 96.25 289 LYS A N 1
ATOM 2414 C CA . LYS A 1 289 ? -0.336 -0.848 1.766 1.00 96.25 289 LYS A CA 1
ATOM 2415 C C . LYS A 1 289 ? -1.262 -0.322 0.681 1.00 96.25 289 LYS A C 1
ATOM 2417 O O . LYS A 1 289 ? -1.053 -0.571 -0.501 1.00 96.25 289 LYS A O 1
ATOM 2422 N N . SER A 1 290 ? -2.313 0.377 1.062 1.00 95.25 290 SER A N 1
ATOM 2423 C CA . SER A 1 290 ? -3.320 0.819 0.106 1.00 95.25 290 SER A CA 1
ATOM 2424 C C . SER A 1 290 ? -3.846 2.196 0.452 1.00 95.25 290 SER A C 1
ATOM 2426 O O . SER A 1 290 ? -3.804 2.595 1.609 1.00 95.25 290 SER A O 1
ATOM 2428 N N . VAL A 1 291 ? -4.397 2.886 -0.537 1.00 96.06 291 VAL A N 1
ATOM 2429 C CA . VAL A 1 291 ? -5.034 4.191 -0.332 1.00 96.06 291 VAL A CA 1
ATOM 2430 C C . VAL A 1 291 ? -6.496 4.069 0.115 1.00 96.06 291 VAL A C 1
ATOM 2432 O O . VAL A 1 291 ? -7.100 2.984 0.148 1.00 96.06 291 VAL A O 1
ATOM 2435 N N . ALA A 1 292 ? -7.112 5.202 0.438 1.00 94.56 292 ALA A N 1
ATOM 2436 C CA . ALA A 1 292 ? -8.506 5.265 0.829 1.00 94.56 292 ALA A CA 1
ATOM 2437 C C . ALA A 1 292 ? -9.417 4.819 -0.320 1.00 94.56 292 ALA A C 1
ATOM 2439 O O . ALA A 1 292 ? -9.259 5.245 -1.460 1.00 94.56 292 ALA A O 1
ATOM 2440 N N . GLY A 1 293 ? -10.402 3.963 -0.034 1.00 93.56 293 GLY A N 1
ATOM 2441 C CA . GLY A 1 293 ? -11.325 3.472 -1.064 1.00 93.56 293 GLY A CA 1
ATOM 2442 C C . GLY A 1 293 ? -10.686 2.531 -2.093 1.00 93.56 293 GLY A C 1
ATOM 2443 O O . GLY A 1 293 ? -11.242 2.344 -3.170 1.00 93.56 293 GLY A O 1
ATOM 2444 N N . SER A 1 294 ? -9.546 1.909 -1.781 1.00 95.06 294 SER A N 1
ATOM 2445 C CA . SER A 1 294 ? -8.802 1.032 -2.701 1.00 95.06 294 SER A CA 1
ATOM 2446 C C . SER A 1 294 ? -9.396 -0.357 -2.943 1.00 95.06 294 SER A C 1
ATOM 2448 O O . SER A 1 294 ? -8.830 -1.158 -3.694 1.00 95.06 294 SER A O 1
ATOM 2450 N N . GLY A 1 295 ? -10.520 -0.679 -2.300 1.00 93.06 295 GLY A N 1
ATOM 2451 C CA . GLY A 1 295 ? -11.107 -2.015 -2.357 1.00 93.06 295 GLY A CA 1
ATOM 2452 C C . GLY A 1 295 ? -10.327 -3.059 -1.550 1.00 93.06 295 GLY A C 1
ATOM 2453 O O . GLY A 1 295 ? -10.306 -4.221 -1.949 1.00 93.06 295 GLY A O 1
ATOM 2454 N N . LYS A 1 296 ? -9.700 -2.669 -0.425 1.00 92.81 296 LYS A N 1
ATOM 2455 C CA . LYS A 1 296 ? -9.041 -3.570 0.549 1.00 92.81 296 LYS A CA 1
ATOM 2456 C C . LYS A 1 296 ? -9.879 -4.809 0.861 1.00 92.81 296 LYS A C 1
ATOM 2458 O O . LYS A 1 296 ? -9.531 -5.931 0.504 1.00 92.81 296 LYS A O 1
ATOM 2463 N N . THR A 1 297 ? -11.049 -4.570 1.443 1.00 91.81 297 THR A N 1
ATOM 2464 C CA . THR A 1 297 ? -12.006 -5.600 1.827 1.00 91.81 297 THR A CA 1
ATOM 2465 C C . THR A 1 297 ? -12.462 -6.433 0.629 1.00 91.81 297 THR A C 1
ATOM 2467 O O . THR A 1 297 ? -12.563 -7.652 0.724 1.00 91.81 297 THR A O 1
ATOM 2470 N N . THR A 1 298 ? -12.703 -5.801 -0.524 1.00 93.62 298 THR A N 1
ATOM 2471 C CA . THR A 1 298 ? -13.066 -6.508 -1.764 1.00 93.62 298 THR A CA 1
ATOM 2472 C C . THR A 1 298 ? -11.953 -7.450 -2.214 1.00 93.62 298 THR A C 1
ATOM 2474 O O . THR A 1 298 ? -12.232 -8.584 -2.584 1.00 93.62 298 THR A O 1
ATOM 2477 N N . THR A 1 299 ? -10.693 -7.023 -2.104 1.00 95.88 299 THR A N 1
ATOM 2478 C CA . THR A 1 299 ? -9.526 -7.857 -2.418 1.00 95.88 299 THR A CA 1
ATOM 2479 C C . THR A 1 299 ? -9.480 -9.084 -1.510 1.00 95.88 299 THR A C 1
ATOM 2481 O O . THR A 1 299 ? -9.307 -10.194 -2.004 1.00 95.88 299 THR A O 1
ATOM 2484 N N . LEU A 1 300 ? -9.708 -8.919 -0.202 1.00 97.00 300 LEU A N 1
ATOM 2485 C CA . LEU A 1 300 ? -9.773 -10.042 0.741 1.00 97.00 300 LEU A CA 1
ATOM 2486 C C . LEU A 1 300 ? -10.932 -11.004 0.422 1.00 97.00 300 LEU A C 1
ATOM 2488 O O . LEU A 1 300 ? -10.753 -12.220 0.463 1.00 97.00 300 LEU A O 1
ATOM 2492 N N . LEU A 1 301 ? -12.104 -10.484 0.044 1.00 96.94 301 LEU A N 1
ATOM 2493 C CA . LEU A 1 301 ? -13.241 -11.309 -0.386 1.00 96.94 301 LEU A CA 1
ATOM 2494 C C . LEU A 1 301 ? -12.927 -12.089 -1.671 1.00 96.94 301 LEU A C 1
ATOM 2496 O O . LEU A 1 301 ? -13.261 -13.269 -1.772 1.00 96.94 301 LEU A O 1
ATOM 2500 N N . ASP A 1 302 ? -12.263 -11.464 -2.641 1.00 96.44 302 ASP A N 1
ATOM 2501 C CA . ASP A 1 302 ? -11.861 -12.127 -3.882 1.00 96.44 302 ASP A CA 1
ATOM 2502 C C . ASP A 1 302 ? -10.788 -13.194 -3.637 1.00 96.44 302 ASP A C 1
ATOM 2504 O O . ASP A 1 302 ? -10.884 -14.293 -4.186 1.00 96.44 302 ASP A O 1
ATOM 2508 N N . LEU A 1 303 ? -9.825 -12.939 -2.746 1.00 97.31 303 LEU A N 1
ATOM 2509 C CA . LEU A 1 303 ? -8.862 -13.953 -2.308 1.00 97.31 303 LEU A CA 1
ATOM 2510 C C . LEU A 1 303 ? -9.557 -15.129 -1.612 1.00 97.31 303 LEU A C 1
ATOM 2512 O O . LEU A 1 303 ? -9.221 -16.282 -1.885 1.00 97.31 303 LEU A O 1
ATOM 2516 N N . ALA A 1 304 ? -10.576 -14.882 -0.783 1.00 97.38 304 ALA A N 1
ATOM 2517 C CA . ALA A 1 304 ? -11.354 -15.958 -0.169 1.00 97.38 304 ALA A CA 1
ATOM 2518 C C . ALA A 1 304 ? -12.060 -16.838 -1.219 1.00 97.38 304 ALA A C 1
ATOM 2520 O O . ALA A 1 304 ? -12.073 -18.066 -1.081 1.00 97.38 304 ALA A O 1
ATOM 2521 N N . LYS A 1 305 ? -12.573 -16.235 -2.305 1.00 96.81 305 LYS A N 1
ATOM 2522 C CA . LYS A 1 305 ? -13.152 -16.960 -3.452 1.00 96.81 305 LYS A CA 1
ATOM 2523 C C . LYS A 1 305 ? -12.115 -17.730 -4.265 1.00 96.81 305 LYS A C 1
ATOM 2525 O O . LYS A 1 305 ? -12.475 -18.741 -4.859 1.00 96.81 305 LYS A O 1
ATOM 2530 N N . ILE A 1 306 ? -10.871 -17.266 -4.340 1.00 96.56 306 ILE A N 1
ATOM 2531 C CA . ILE A 1 306 ? -9.781 -17.989 -5.015 1.00 96.56 306 ILE A CA 1
ATOM 2532 C C . ILE A 1 306 ? -9.363 -19.195 -4.161 1.00 96.56 306 ILE A C 1
ATOM 2534 O O . ILE A 1 306 ? -9.246 -20.316 -4.657 1.00 96.56 306 ILE A O 1
ATOM 2538 N N . HIS A 1 307 ? -9.244 -19.008 -2.846 1.00 95.81 307 HIS A N 1
ATOM 2539 C CA . HIS A 1 307 ? -8.802 -20.027 -1.896 1.00 95.81 307 HIS A CA 1
ATOM 2540 C C . HIS A 1 307 ? -9.956 -20.806 -1.239 1.00 95.81 307 HIS A C 1
ATOM 2542 O O . HIS A 1 307 ? -9.905 -21.091 -0.045 1.00 95.81 307 HIS A O 1
ATOM 2548 N N . LYS A 1 308 ? -10.976 -21.231 -2.005 1.00 95.62 308 LYS A N 1
ATOM 2549 C CA . LYS A 1 308 ? -12.198 -21.895 -1.470 1.00 95.62 308 LYS A CA 1
ATOM 2550 C C . LYS A 1 308 ? -11.942 -23.120 -0.584 1.00 95.62 308 LYS A C 1
ATOM 2552 O O . LYS A 1 308 ? -12.780 -23.471 0.236 1.00 95.62 308 LYS A O 1
ATOM 2557 N N . LYS A 1 309 ? -10.803 -23.797 -0.777 1.00 95.75 309 LYS A N 1
ATOM 2558 C CA . LYS A 1 309 ? -10.403 -24.995 -0.016 1.00 95.75 309 LYS A CA 1
ATOM 2559 C C . LYS A 1 309 ? -9.682 -24.679 1.302 1.00 95.75 309 LYS A C 1
ATOM 2561 O O . LYS A 1 309 ? -9.360 -25.604 2.036 1.00 95.75 309 LYS A O 1
ATOM 2566 N N . LYS A 1 310 ? -9.370 -23.409 1.573 1.00 96.81 310 LYS A N 1
ATOM 2567 C CA . LYS A 1 310 ? -8.670 -22.952 2.779 1.00 96.81 310 LYS A CA 1
ATOM 2568 C C . LYS A 1 310 ? -9.673 -22.368 3.762 1.00 96.81 310 LYS A C 1
ATOM 2570 O O . LYS A 1 310 ? -10.539 -21.596 3.355 1.00 96.81 310 LYS A O 1
ATOM 2575 N N . ARG A 1 311 ? -9.524 -22.699 5.041 1.00 97.88 311 ARG A N 1
ATOM 2576 C CA . ARG A 1 311 ? -10.248 -22.092 6.163 1.00 97.88 311 ARG A CA 1
ATOM 2577 C C . ARG A 1 311 ? -9.551 -20.790 6.527 1.00 97.88 311 ARG A C 1
ATOM 2579 O O . ARG A 1 311 ? -8.392 -20.798 6.930 1.00 97.88 311 ARG A O 1
ATOM 2586 N N . ILE A 1 312 ? -10.229 -19.670 6.357 1.00 98.38 312 ILE A N 1
ATOM 2587 C CA . ILE A 1 312 ? -9.628 -18.344 6.466 1.00 98.38 312 ILE A CA 1
ATOM 2588 C C . ILE A 1 312 ? -10.154 -17.672 7.727 1.00 98.38 312 ILE A C 1
ATOM 2590 O O . ILE A 1 312 ? -11.362 -17.518 7.900 1.00 98.38 312 ILE A O 1
ATOM 2594 N N . LEU A 1 313 ? -9.250 -17.243 8.600 1.00 98.25 313 LEU A N 1
ATOM 2595 C CA . LEU A 1 313 ? -9.579 -16.347 9.700 1.00 98.25 313 LEU A CA 1
ATOM 2596 C C . LEU A 1 313 ? -9.530 -14.909 9.190 1.00 98.25 313 LEU A C 1
ATOM 2598 O O . LEU A 1 313 ? -8.489 -14.470 8.719 1.00 98.25 313 LEU A O 1
ATOM 2602 N N . TYR A 1 314 ? -10.627 -14.170 9.307 1.00 97.75 314 TYR A N 1
ATOM 2603 C CA . TYR A 1 314 ? -10.654 -12.740 9.012 1.00 97.75 314 TYR A CA 1
ATOM 2604 C C . TYR A 1 314 ? -10.666 -11.948 10.319 1.00 97.75 314 TYR A C 1
ATOM 2606 O O . TYR A 1 314 ? -11.556 -12.140 11.149 1.00 97.75 314 TYR A O 1
ATOM 2614 N N . LEU A 1 315 ? -9.695 -11.057 10.493 1.00 95.25 315 LEU A N 1
ATOM 2615 C CA . LEU A 1 315 ? -9.545 -10.194 11.657 1.00 95.25 315 LEU A CA 1
ATOM 2616 C C . LEU A 1 315 ? -9.784 -8.737 11.281 1.00 95.25 315 LEU A C 1
ATOM 2618 O O . LEU A 1 315 ? -9.192 -8.224 10.336 1.00 95.25 315 LEU A O 1
ATOM 2622 N N . ALA A 1 316 ? -10.625 -8.070 12.066 1.00 87.62 316 ALA A N 1
ATOM 2623 C CA . ALA A 1 316 ? -10.805 -6.625 12.017 1.00 87.62 316 ALA A CA 1
ATOM 2624 C C . ALA A 1 316 ? -10.989 -6.058 13.429 1.00 87.62 316 ALA A C 1
ATOM 2626 O O . ALA A 1 316 ? -11.416 -6.759 14.351 1.00 87.62 316 ALA A O 1
ATOM 2627 N N . PHE A 1 317 ? -10.692 -4.770 13.587 1.00 77.44 317 PHE A N 1
ATOM 2628 C CA . PHE A 1 317 ? -10.696 -4.104 14.889 1.00 77.44 317 PHE A CA 1
ATOM 2629 C C . PHE A 1 317 ? -12.108 -3.908 15.472 1.00 77.44 317 PHE A C 1
ATOM 2631 O O . PHE A 1 317 ? -12.323 -4.091 16.669 1.00 77.44 317 PHE A O 1
ATOM 2638 N N . ASN A 1 318 ? -13.099 -3.568 14.638 1.00 76.75 318 ASN A N 1
ATOM 2639 C CA . ASN A 1 318 ? -14.433 -3.171 15.098 1.00 76.75 318 ASN A CA 1
ATOM 2640 C C . ASN A 1 318 ? -15.509 -4.227 14.788 1.00 76.75 318 ASN A C 1
ATOM 2642 O O . ASN A 1 318 ? -15.594 -4.754 13.678 1.00 76.75 318 ASN A O 1
ATOM 2646 N N . LYS A 1 319 ? -16.407 -4.465 15.751 1.00 83.38 319 LYS A N 1
ATOM 2647 C CA . LYS A 1 319 ? -17.595 -5.319 15.599 1.00 83.38 319 LYS A CA 1
ATOM 2648 C C . LYS A 1 319 ? -18.503 -4.872 14.443 1.00 83.38 319 LYS A C 1
ATOM 2650 O O . LYS A 1 319 ? -19.102 -5.723 13.786 1.00 83.38 319 LYS A O 1
ATOM 2655 N N . ASN A 1 320 ? -18.586 -3.569 14.166 1.00 80.44 320 ASN A N 1
ATOM 2656 C CA . ASN A 1 320 ? -19.355 -3.050 13.030 1.00 80.44 320 ASN A CA 1
ATOM 2657 C C . ASN A 1 320 ? -18.795 -3.558 11.692 1.00 80.44 320 ASN A C 1
ATOM 2659 O O . ASN A 1 320 ? -19.566 -4.091 10.895 1.00 80.44 320 ASN A O 1
ATOM 2663 N N . LEU A 1 321 ? -17.467 -3.513 11.496 1.00 82.81 321 LEU A N 1
ATOM 2664 C CA . LEU A 1 321 ? -16.816 -4.115 10.323 1.00 82.81 321 LEU A CA 1
ATOM 2665 C C . LEU A 1 321 ? -17.123 -5.613 10.243 1.00 82.81 321 LEU A C 1
ATOM 2667 O O . LEU A 1 321 ? -17.525 -6.099 9.195 1.00 82.81 321 LEU A O 1
ATOM 2671 N N . ILE A 1 322 ? -17.003 -6.352 11.351 1.00 89.94 322 ILE A N 1
ATOM 2672 C CA . ILE A 1 322 ? -17.319 -7.791 11.368 1.00 89.94 322 ILE A CA 1
ATOM 2673 C C . ILE A 1 322 ? -18.748 -8.062 10.891 1.00 89.94 322 ILE A C 1
ATOM 2675 O O . ILE A 1 322 ? -18.970 -8.985 10.111 1.00 89.94 322 ILE A O 1
ATOM 2679 N N . SER A 1 323 ? -19.704 -7.241 11.318 1.00 88.75 323 SER A N 1
ATOM 2680 C CA . SER A 1 323 ? -21.120 -7.410 10.979 1.00 88.75 323 SER A CA 1
ATOM 2681 C C . SER A 1 323 ? -21.376 -7.119 9.494 1.00 88.75 323 SER A C 1
ATOM 2683 O O . SER A 1 323 ? -22.093 -7.864 8.825 1.00 88.75 323 SER A O 1
ATOM 2685 N N . GLU A 1 324 ? -20.723 -6.091 8.948 1.00 88.06 324 GLU A N 1
ATOM 2686 C CA . GLU A 1 324 ? -20.750 -5.772 7.518 1.00 88.06 324 GLU A CA 1
ATOM 2687 C C . GLU A 1 324 ? -20.163 -6.910 6.667 1.00 88.06 324 GLU A C 1
ATOM 2689 O O . GLU A 1 324 ? -20.758 -7.333 5.671 1.00 88.06 324 GLU A O 1
ATOM 2694 N N . ILE A 1 325 ? -19.020 -7.457 7.086 1.00 92.50 325 ILE A N 1
ATOM 2695 C CA . ILE A 1 325 ? -18.345 -8.562 6.397 1.00 92.50 325 ILE A CA 1
ATOM 2696 C C . ILE A 1 325 ? -19.193 -9.824 6.429 1.00 92.50 325 ILE A C 1
ATOM 2698 O O . ILE A 1 325 ? -19.338 -10.475 5.400 1.00 92.50 325 ILE A O 1
ATOM 2702 N N . GLN A 1 326 ? -19.816 -10.151 7.563 1.00 93.25 326 GLN A N 1
ATOM 2703 C CA . GLN A 1 326 ? -20.755 -11.272 7.649 1.00 93.25 326 GLN A CA 1
ATOM 2704 C C . GLN A 1 326 ? -21.917 -11.129 6.658 1.00 93.25 326 GLN A C 1
ATOM 2706 O O . GLN A 1 326 ? -22.319 -12.120 6.048 1.00 93.25 326 GLN A O 1
ATOM 2711 N N . GLY A 1 327 ? -22.429 -9.910 6.459 1.00 92.38 327 GLY A N 1
ATOM 2712 C CA . GLY A 1 327 ? -23.415 -9.617 5.417 1.00 92.38 327 GLY A CA 1
ATOM 2713 C C . GLY A 1 327 ? -22.872 -9.904 4.015 1.00 92.38 327 GLY A C 1
ATOM 2714 O O . GLY A 1 327 ? -23.464 -10.683 3.270 1.00 92.38 327 GLY A O 1
ATOM 2715 N N . LYS A 1 328 ? -21.700 -9.349 3.680 1.00 93.69 328 LYS A N 1
ATOM 2716 C CA . LYS A 1 328 ? -21.041 -9.542 2.374 1.00 93.69 328 LYS A CA 1
ATOM 2717 C C . LYS A 1 328 ? -20.718 -11.011 2.079 1.00 93.69 328 LYS A C 1
ATOM 2719 O O . LYS A 1 328 ? -20.914 -11.453 0.950 1.00 93.69 328 LYS A O 1
ATOM 2724 N N . LEU A 1 329 ? -20.271 -11.769 3.081 1.00 94.88 329 LEU A N 1
ATOM 2725 C CA . LEU A 1 329 ? -19.998 -13.206 2.981 1.00 94.88 329 LEU A CA 1
ATOM 2726 C C . LEU A 1 329 ? -21.245 -13.996 2.575 1.00 94.88 329 LEU A C 1
ATOM 2728 O O . LEU A 1 329 ? -21.171 -14.819 1.665 1.00 94.88 329 LEU A O 1
ATOM 2732 N N . LYS A 1 330 ? -22.392 -13.705 3.206 1.00 94.00 330 LYS A N 1
ATOM 2733 C CA . LYS A 1 330 ? -23.679 -14.332 2.870 1.00 94.00 330 LYS A CA 1
ATOM 2734 C C . LYS A 1 330 ? -24.114 -13.974 1.453 1.00 94.00 330 LYS A C 1
ATOM 2736 O O . LYS A 1 330 ? -24.403 -14.869 0.670 1.00 94.00 330 LYS A O 1
ATOM 2741 N N . THR A 1 331 ? -24.096 -12.689 1.100 1.00 94.62 331 THR A N 1
ATOM 2742 C CA . THR A 1 331 ? -24.508 -12.221 -0.234 1.00 94.62 331 THR A CA 1
ATOM 2743 C C . THR A 1 331 ? -23.646 -12.810 -1.354 1.00 94.62 331 THR A C 1
ATOM 2745 O O . THR A 1 331 ? -24.146 -13.069 -2.443 1.00 94.62 331 THR A O 1
ATOM 2748 N N . GLN A 1 332 ? -22.354 -13.036 -1.101 1.00 94.38 332 GLN A N 1
ATOM 2749 C CA . GLN A 1 332 ? -21.413 -13.576 -2.089 1.00 94.38 332 GLN A CA 1
ATOM 2750 C C . GLN A 1 332 ? -21.204 -15.097 -1.984 1.00 94.38 332 GLN A C 1
ATOM 2752 O O . GLN A 1 332 ? -20.343 -15.628 -2.685 1.00 94.38 332 GLN A O 1
ATOM 2757 N N . ASN A 1 333 ? -21.966 -15.798 -1.133 1.00 94.06 333 ASN A N 1
ATOM 2758 C CA . ASN A 1 333 ? -21.856 -17.243 -0.894 1.00 94.06 333 ASN A CA 1
ATOM 2759 C C . ASN A 1 333 ? -20.425 -17.720 -0.558 1.00 94.06 333 ASN A C 1
ATOM 2761 O O . ASN A 1 333 ? -19.970 -18.763 -1.030 1.00 94.06 333 ASN A O 1
ATOM 2765 N N . ILE A 1 334 ? -19.702 -16.957 0.265 1.00 96.12 334 ILE A N 1
ATOM 2766 C CA . ILE A 1 334 ? -18.366 -17.318 0.756 1.00 96.12 334 ILE A CA 1
ATOM 2767 C C . ILE A 1 334 ? -18.524 -18.005 2.118 1.00 96.12 334 ILE A C 1
ATOM 2769 O O . ILE A 1 334 ? -18.935 -17.376 3.091 1.00 96.12 334 ILE A O 1
ATOM 2773 N N . THR A 1 335 ? -18.190 -19.293 2.196 1.00 95.81 335 THR A N 1
ATOM 2774 C CA . THR A 1 335 ? -18.390 -20.131 3.398 1.00 95.81 335 THR A CA 1
ATOM 2775 C C . THR A 1 335 ? -17.096 -20.490 4.125 1.00 95.81 335 THR A C 1
ATOM 2777 O O . THR A 1 335 ? -17.130 -20.981 5.249 1.00 95.81 335 THR A O 1
ATOM 2780 N N . ASN A 1 336 ? -15.948 -20.245 3.500 1.00 97.62 336 ASN A N 1
ATOM 2781 C CA . ASN A 1 336 ? -14.638 -20.658 3.989 1.00 97.62 336 ASN A CA 1
ATOM 2782 C C . ASN A 1 336 ? -13.908 -19.575 4.802 1.00 97.62 336 ASN A C 1
ATOM 2784 O O . ASN A 1 336 ? -12.782 -19.806 5.231 1.00 97.62 336 ASN A O 1
ATOM 2788 N N . MET A 1 337 ? -14.523 -18.408 5.021 1.00 97.62 337 MET A N 1
ATOM 2789 C CA . MET A 1 337 ? -13.941 -17.290 5.769 1.00 97.62 337 MET A CA 1
ATOM 2790 C C . MET A 1 337 ? -14.756 -16.976 7.028 1.00 97.62 337 MET A C 1
ATOM 2792 O O . MET A 1 337 ? -15.969 -16.789 6.961 1.00 97.62 337 MET A O 1
ATOM 2796 N N . VAL A 1 338 ? -14.080 -16.889 8.175 1.00 97.25 338 VAL A N 1
ATOM 2797 C CA . VAL A 1 338 ? -14.683 -16.675 9.496 1.00 97.25 338 VAL A CA 1
ATOM 2798 C C . VAL A 1 338 ? -14.245 -15.316 10.049 1.00 97.25 338 VAL A C 1
ATOM 2800 O O . VAL A 1 338 ? -13.100 -15.180 10.486 1.00 97.25 338 VAL A O 1
ATOM 2803 N N . PRO A 1 339 ? -15.127 -14.302 10.056 1.00 96.62 339 PRO A N 1
ATOM 2804 C CA . PRO A 1 339 ? -14.799 -12.977 10.566 1.00 96.62 339 PRO A CA 1
ATOM 2805 C C . PRO A 1 339 ? -14.917 -12.919 12.092 1.00 96.62 339 PRO A C 1
ATOM 2807 O O . PRO A 1 339 ? -15.944 -13.289 12.668 1.00 96.62 339 PRO A O 1
ATOM 2810 N N . ARG A 1 340 ? -13.864 -12.429 12.752 1.00 95.88 340 ARG A N 1
ATOM 2811 C CA . ARG A 1 340 ? -13.774 -12.243 14.205 1.00 95.88 340 ARG A CA 1
ATOM 2812 C C . ARG A 1 340 ? -13.064 -10.937 14.550 1.00 95.88 340 ARG A C 1
ATOM 2814 O O . ARG A 1 340 ? -12.156 -10.510 13.848 1.00 95.88 340 ARG A O 1
ATOM 2821 N N . THR A 1 341 ? -13.439 -10.330 15.674 1.00 93.12 341 THR A N 1
ATOM 2822 C CA . THR A 1 341 ? -12.556 -9.348 16.318 1.00 93.12 341 THR A CA 1
ATOM 2823 C C . THR A 1 341 ? -11.394 -10.069 16.996 1.00 93.12 341 THR A C 1
ATOM 2825 O O . THR A 1 341 ? -11.513 -11.251 17.342 1.00 93.12 341 THR A O 1
ATOM 2828 N N . PHE A 1 342 ? -10.290 -9.360 17.241 1.00 93.00 342 PHE A N 1
ATOM 2829 C CA . PHE A 1 342 ? -9.153 -9.931 17.965 1.00 93.00 342 PHE A CA 1
ATOM 2830 C C . PHE A 1 342 ? -9.569 -10.454 19.351 1.00 93.00 342 PHE A C 1
ATOM 2832 O O . PHE A 1 342 ? -9.303 -11.606 19.680 1.00 93.00 342 PHE A O 1
ATOM 2839 N N . ASP A 1 343 ? -10.348 -9.676 20.112 1.00 92.19 343 ASP A N 1
ATOM 2840 C CA . ASP A 1 343 ? -10.909 -10.097 21.408 1.00 92.19 343 ASP A CA 1
ATOM 2841 C C . ASP A 1 343 ? -11.733 -11.380 21.331 1.00 92.19 343 ASP A C 1
ATOM 2843 O O . ASP A 1 343 ? -11.645 -12.245 22.202 1.00 92.19 343 ASP A O 1
ATOM 2847 N N . SER A 1 344 ? -12.550 -11.517 20.284 1.00 94.38 344 SER A N 1
ATOM 2848 C CA . SER A 1 344 ? -13.374 -12.707 20.089 1.00 94.38 344 SER A CA 1
ATOM 2849 C C . SER A 1 344 ? -12.517 -13.944 19.818 1.00 94.38 344 SER A C 1
ATOM 2851 O O . SER A 1 344 ? -12.847 -15.030 20.297 1.00 94.38 344 SER A O 1
ATOM 2853 N N . LEU A 1 345 ? -11.418 -13.798 19.071 1.00 96.31 345 LEU A N 1
ATOM 2854 C CA . LEU A 1 345 ? -10.446 -14.870 18.864 1.00 96.31 345 LEU A CA 1
ATOM 2855 C C . LEU A 1 345 ? -9.738 -15.236 20.174 1.00 96.31 345 LEU A C 1
ATOM 2857 O O . LEU A 1 345 ? -9.756 -16.405 20.552 1.00 96.31 345 LEU A O 1
ATOM 2861 N N . MET A 1 346 ? -9.181 -14.247 20.879 1.00 96.31 346 MET A N 1
ATOM 2862 C CA . MET A 1 346 ? -8.460 -14.460 22.139 1.00 96.31 346 MET A CA 1
ATOM 2863 C C . MET A 1 346 ? -9.345 -15.131 23.187 1.00 96.31 346 MET A C 1
ATOM 2865 O O . MET A 1 346 ? -8.919 -16.076 23.845 1.00 96.31 346 MET A O 1
ATOM 2869 N N . ARG A 1 347 ? -10.613 -14.714 23.290 1.00 95.31 347 ARG A N 1
ATOM 2870 C CA . ARG A 1 347 ? -11.587 -15.354 24.177 1.00 95.31 347 ARG A CA 1
ATOM 2871 C C . ARG A 1 347 ? -11.803 -16.823 23.819 1.00 95.31 347 ARG A C 1
ATOM 2873 O O . ARG A 1 347 ? -11.865 -17.644 24.720 1.00 95.31 347 ARG A O 1
ATOM 2880 N N . SER A 1 348 ? -11.914 -17.182 22.539 1.00 96.31 348 SER A N 1
ATOM 2881 C CA . SER A 1 348 ? -12.062 -18.595 22.160 1.00 96.31 348 SER A CA 1
ATOM 2882 C C . SER A 1 348 ? -10.827 -19.431 22.484 1.00 96.31 348 SER A C 1
ATOM 2884 O O . SER A 1 348 ? -10.987 -20.542 22.977 1.00 96.31 348 SER A O 1
ATOM 2886 N N . ILE A 1 349 ? -9.627 -18.884 22.275 1.00 97.25 349 ILE A N 1
ATOM 2887 C CA . ILE A 1 349 ? -8.371 -19.541 22.659 1.00 97.25 349 ILE A CA 1
ATOM 2888 C C . ILE A 1 349 ? -8.329 -19.754 24.177 1.00 97.25 349 ILE A C 1
ATOM 2890 O O . ILE A 1 349 ? -8.086 -20.861 24.645 1.00 97.25 349 ILE A O 1
ATOM 2894 N N . TYR A 1 350 ? -8.640 -18.716 24.954 1.00 96.69 350 TYR A N 1
ATOM 2895 C CA . TYR A 1 350 ? -8.695 -18.793 26.412 1.00 96.69 350 TYR A CA 1
ATOM 2896 C C . TYR A 1 350 ? -9.690 -19.848 26.909 1.00 96.69 350 TYR A C 1
ATOM 2898 O O . TYR A 1 350 ? -9.366 -20.618 27.808 1.00 96.69 350 TYR A O 1
ATOM 2906 N N . ILE A 1 351 ? -10.881 -19.923 26.306 1.00 95.56 351 ILE A N 1
ATOM 2907 C CA . ILE A 1 351 ? -11.916 -20.892 26.696 1.00 95.56 351 ILE A CA 1
ATOM 2908 C C . ILE A 1 351 ? -11.459 -22.333 26.492 1.00 95.56 351 ILE A C 1
ATOM 2910 O O . ILE A 1 351 ? -11.786 -23.187 27.309 1.00 95.56 351 ILE A O 1
ATOM 2914 N N . GLU A 1 352 ? -10.696 -22.612 25.439 1.00 95.00 352 GLU A N 1
ATOM 2915 C CA . GLU A 1 352 ? -10.141 -23.949 25.223 1.00 95.00 352 GLU A CA 1
ATOM 2916 C C . GLU A 1 352 ? -9.143 -24.345 26.321 1.00 95.00 352 GLU A C 1
ATOM 2918 O O . GLU A 1 352 ? -9.083 -25.508 26.706 1.00 95.00 352 GLU A O 1
ATOM 2923 N N . GLN A 1 353 ? -8.409 -23.370 26.861 1.00 94.50 353 GLN A N 1
ATOM 2924 C CA . GLN A 1 353 ? -7.365 -23.598 27.863 1.00 94.50 353 GLN A CA 1
ATOM 2925 C C . GLN A 1 353 ? -7.882 -23.573 29.309 1.00 94.50 353 GLN A C 1
ATOM 2927 O O . GLN A 1 353 ? -7.347 -24.264 30.175 1.00 94.50 353 GLN A O 1
ATOM 2932 N N . LYS A 1 354 ? -8.891 -22.745 29.604 1.00 93.50 354 LYS A N 1
ATOM 2933 C CA . LYS A 1 354 ? -9.368 -22.462 30.973 1.00 93.50 354 LYS A CA 1
ATOM 2934 C C . LYS A 1 354 ? -10.854 -22.745 31.198 1.00 93.50 354 LYS A C 1
ATOM 2936 O O . LYS A 1 354 ? -11.305 -22.693 32.338 1.00 93.50 354 LYS A O 1
ATOM 2941 N N . GLY A 1 355 ? -11.609 -23.069 30.151 1.00 91.06 355 GLY A N 1
ATOM 2942 C CA . GLY A 1 355 ? -13.064 -23.190 30.203 1.00 91.06 355 GLY A CA 1
ATOM 2943 C C . GLY A 1 355 ? -13.785 -21.854 29.996 1.00 91.06 355 GLY A C 1
ATOM 2944 O O . GLY A 1 355 ? -13.180 -20.783 29.929 1.00 91.06 355 GLY A O 1
ATOM 2945 N N . ASN A 1 356 ? -15.111 -21.915 29.843 1.00 88.88 356 ASN A N 1
ATOM 2946 C CA . ASN A 1 356 ? -15.925 -20.722 29.617 1.00 88.88 356 ASN A CA 1
ATOM 2947 C C . ASN A 1 356 ? -16.079 -19.919 30.918 1.00 88.88 356 ASN A C 1
ATOM 2949 O O . ASN A 1 356 ? -16.649 -20.459 31.866 1.00 88.88 356 ASN A O 1
ATOM 2953 N N . PRO A 1 357 ? -15.634 -18.649 30.977 1.00 84.88 357 PRO A N 1
ATOM 2954 C CA . PRO A 1 357 ? -15.877 -17.826 32.153 1.00 84.88 357 PRO A CA 1
ATOM 2955 C C . PRO A 1 357 ? -17.380 -17.559 32.295 1.00 84.88 357 PRO A C 1
ATOM 2957 O O . PRO A 1 357 ? -18.045 -17.237 31.306 1.00 84.88 357 PRO A O 1
ATOM 2960 N N . GLU A 1 358 ? -17.904 -17.666 33.519 1.00 79.75 358 GLU A N 1
ATOM 2961 C CA . GLU A 1 358 ? -19.319 -17.396 33.823 1.00 79.75 358 GLU A CA 1
ATOM 2962 C C . GLU A 1 358 ? -19.717 -15.967 33.430 1.00 79.75 358 GLU A C 1
ATOM 2964 O O . GLU A 1 358 ? -20.775 -15.745 32.841 1.00 79.75 358 GLU A O 1
ATOM 2969 N N . GLN A 1 359 ? -18.838 -14.997 33.702 1.00 83.12 359 GLN A N 1
ATOM 2970 C CA . GLN A 1 359 ? -19.037 -13.597 33.350 1.00 83.12 359 GLN A CA 1
ATOM 2971 C C . GLN A 1 359 ? -17.700 -12.905 33.057 1.00 83.12 359 GLN A C 1
ATOM 2973 O O . GLN A 1 359 ? -16.668 -13.239 33.635 1.00 83.12 359 GLN A O 1
ATOM 2978 N N . MET A 1 360 ? -17.734 -11.924 32.153 1.00 89.44 360 MET A N 1
ATOM 2979 C CA . MET A 1 360 ? -16.631 -10.982 31.951 1.00 89.44 360 MET A CA 1
ATOM 2980 C C . MET A 1 360 ? -16.702 -9.874 33.003 1.00 89.44 360 MET A C 1
ATOM 2982 O O . MET A 1 360 ? -17.759 -9.274 33.206 1.00 89.44 360 MET A O 1
ATOM 2986 N N . ASP A 1 361 ? -15.573 -9.580 33.632 1.00 88.44 361 ASP A N 1
ATOM 2987 C CA . ASP A 1 361 ? -15.455 -8.535 34.635 1.00 88.44 361 ASP A CA 1
ATOM 2988 C C . ASP A 1 361 ? -15.274 -7.152 33.999 1.00 88.44 361 ASP A C 1
ATOM 2990 O O . ASP A 1 361 ? -14.539 -6.967 33.027 1.00 88.44 361 ASP A O 1
ATOM 2994 N N . ASP A 1 362 ? -15.902 -6.159 34.623 1.00 86.62 362 ASP A N 1
ATOM 2995 C CA . ASP A 1 362 ? -15.661 -4.740 34.379 1.00 86.62 362 ASP A CA 1
ATOM 2996 C C . ASP A 1 362 ? -15.089 -4.120 35.661 1.00 86.62 362 ASP A C 1
ATOM 2998 O O . ASP A 1 362 ? -15.808 -3.780 36.612 1.00 86.62 362 ASP A O 1
ATOM 3002 N N . LEU A 1 363 ? -13.757 -4.063 35.722 1.00 87.44 363 LEU A N 1
ATOM 3003 C CA . LEU A 1 363 ? -13.032 -3.578 36.889 1.00 87.44 363 LEU A CA 1
ATOM 3004 C C . LEU A 1 363 ? -13.150 -2.058 36.983 1.00 87.44 363 LEU A C 1
ATOM 3006 O O . LEU A 1 363 ? -12.411 -1.319 36.336 1.00 87.44 363 LEU A O 1
ATOM 3010 N N . ARG A 1 364 ? -14.036 -1.582 37.862 1.00 86.69 364 ARG A N 1
ATOM 3011 C CA . ARG A 1 364 ? -14.151 -0.156 38.187 1.00 86.69 364 ARG A CA 1
ATOM 3012 C C . ARG A 1 364 ? -13.674 0.110 39.611 1.00 86.69 364 ARG A C 1
ATOM 3014 O O . ARG A 1 364 ? -13.945 -0.697 40.505 1.00 86.69 364 ARG A O 1
ATOM 3021 N N . PRO A 1 365 ? -13.072 1.278 39.896 1.00 85.31 365 PRO A N 1
ATOM 3022 C CA . PRO A 1 365 ? -12.668 1.631 41.258 1.00 85.31 365 PRO A CA 1
ATOM 3023 C C . PRO A 1 365 ? -13.825 1.566 42.267 1.00 85.31 365 PRO A C 1
ATOM 3025 O O . PRO A 1 365 ? -13.629 1.238 43.435 1.00 85.31 365 PRO A O 1
ATOM 3028 N N . ASN A 1 366 ? -15.054 1.837 41.821 1.00 81.88 366 ASN A N 1
ATOM 3029 C CA . ASN A 1 366 ? -16.227 1.815 42.690 1.00 81.88 366 ASN A CA 1
ATOM 3030 C C . ASN A 1 366 ? -16.692 0.388 43.004 1.00 81.88 366 ASN A C 1
ATOM 3032 O O . ASN A 1 366 ? -17.255 0.178 44.068 1.00 81.88 366 ASN A O 1
ATOM 3036 N N . THR A 1 367 ? -16.429 -0.593 42.138 1.00 86.44 367 THR A N 1
ATOM 3037 C CA . THR A 1 367 ? -16.970 -1.961 42.245 1.00 86.44 367 THR A CA 1
ATOM 3038 C C . THR A 1 367 ? -15.913 -3.017 42.559 1.00 86.44 367 THR A C 1
ATOM 3040 O O . THR A 1 367 ? -16.269 -4.089 43.030 1.00 86.44 367 THR A O 1
ATOM 3043 N N . ILE A 1 368 ? -14.615 -2.724 42.408 1.00 89.06 368 ILE A N 1
ATOM 3044 C CA . ILE A 1 368 ? -13.528 -3.701 42.619 1.00 89.06 368 ILE A CA 1
ATOM 3045 C C . ILE A 1 368 ? -13.538 -4.346 44.010 1.00 89.06 368 ILE A C 1
ATOM 3047 O O . ILE A 1 368 ? -13.141 -5.494 44.157 1.00 89.06 368 ILE A O 1
ATOM 3051 N N . HIS A 1 369 ? -14.032 -3.639 45.028 1.00 87.88 369 HIS A N 1
ATOM 3052 C CA . HIS A 1 369 ? -14.149 -4.162 46.389 1.00 87.88 369 HIS A CA 1
ATOM 3053 C C . HIS A 1 369 ? -15.188 -5.284 46.530 1.00 87.88 369 HIS A C 1
ATOM 3055 O O . HIS A 1 369 ? -15.041 -6.110 47.420 1.00 87.88 369 HIS A O 1
ATOM 3061 N N . LEU A 1 370 ? -16.197 -5.326 45.651 1.00 87.50 370 LEU A N 1
ATOM 3062 C CA . LEU A 1 370 ? -17.178 -6.415 45.583 1.00 87.50 370 LEU A CA 1
ATOM 3063 C C . LEU A 1 370 ? -16.547 -7.690 45.023 1.00 87.50 370 LEU A C 1
ATOM 3065 O O . LEU A 1 370 ? -16.965 -8.792 45.356 1.00 87.50 370 LEU A O 1
ATOM 3069 N N . LYS A 1 371 ? -15.531 -7.532 44.169 1.00 87.31 371 LYS A N 1
ATOM 3070 C CA . LYS A 1 371 ? -14.768 -8.648 43.619 1.00 87.31 371 LYS A CA 1
ATOM 3071 C C . LYS A 1 371 ? -13.654 -9.062 44.576 1.00 87.31 371 LYS A C 1
ATOM 3073 O O . LYS A 1 371 ? -13.455 -10.241 44.824 1.00 87.31 371 LYS A O 1
ATOM 3078 N N . ILE A 1 372 ? -12.911 -8.110 45.129 1.00 89.88 372 ILE A N 1
ATOM 3079 C CA . ILE A 1 372 ? -11.733 -8.359 45.961 1.00 89.88 372 ILE A CA 1
ATOM 3080 C C . ILE A 1 372 ? -11.893 -7.604 47.283 1.00 89.88 372 ILE A C 1
ATOM 3082 O O . ILE A 1 372 ? -11.637 -6.399 47.363 1.00 89.88 372 ILE A O 1
ATOM 3086 N N . ASN A 1 373 ? -12.243 -8.343 48.340 1.00 90.31 373 ASN A N 1
ATOM 3087 C CA . ASN A 1 373 ? -12.535 -7.798 49.673 1.00 90.31 373 ASN A CA 1
ATOM 3088 C C . ASN A 1 373 ? -11.405 -6.940 50.263 1.00 90.31 373 ASN A C 1
ATOM 3090 O O . ASN A 1 373 ? -11.673 -6.023 51.031 1.00 90.31 373 ASN A O 1
ATOM 3094 N N . TRP A 1 374 ? -10.144 -7.162 49.872 1.00 91.31 374 TRP A N 1
ATOM 3095 C CA . TRP A 1 374 ? -9.014 -6.333 50.314 1.00 91.31 374 TRP A CA 1
ATOM 3096 C C . TRP A 1 374 ? -9.204 -4.835 50.005 1.00 91.31 374 TRP A C 1
ATOM 3098 O O . TRP A 1 374 ? -8.716 -3.976 50.742 1.00 91.31 374 TRP A O 1
ATOM 3108 N N . PHE A 1 375 ? -9.943 -4.503 48.938 1.00 91.06 375 PHE A N 1
ATOM 3109 C CA . PHE A 1 375 ? -10.241 -3.118 48.571 1.00 91.06 375 PHE A CA 1
ATOM 3110 C C . PHE A 1 375 ? -11.398 -2.496 49.373 1.00 91.06 375 PHE A C 1
ATOM 3112 O O . PHE A 1 375 ? -11.687 -1.306 49.200 1.00 91.06 375 PHE A O 1
ATOM 3119 N N . GLN A 1 376 ? -12.067 -3.244 50.253 1.00 91.12 376 GLN A N 1
ATOM 3120 C CA . GLN A 1 376 ? -13.090 -2.691 51.138 1.00 91.12 376 GLN A CA 1
ATOM 3121 C C . GLN A 1 376 ? -12.472 -1.616 52.048 1.00 91.12 376 GLN A C 1
ATOM 3123 O O . GLN A 1 376 ? -11.377 -1.776 52.584 1.00 91.12 376 GLN A O 1
ATOM 3128 N N . GLY A 1 377 ? -13.127 -0.455 52.143 1.00 87.75 377 GLY A N 1
ATOM 3129 C CA . GLY A 1 377 ? -12.627 0.696 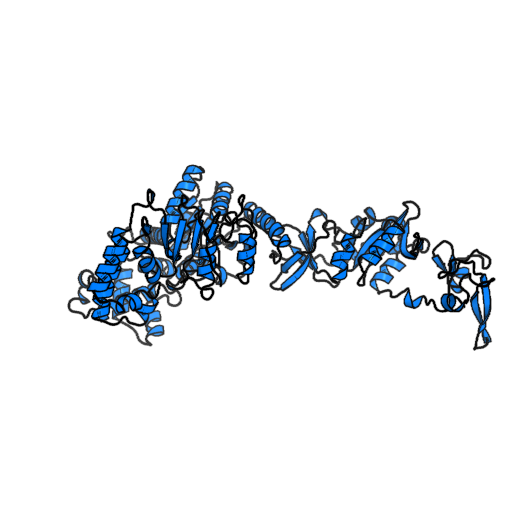52.908 1.00 87.75 377 GLY A CA 1
ATOM 3130 C C . GLY A 1 377 ? -11.383 1.399 52.336 1.00 87.75 377 GLY A C 1
ATOM 3131 O O . GLY A 1 377 ? -10.949 2.402 52.896 1.00 87.75 377 GLY A O 1
ATOM 3132 N N . LYS A 1 378 ? -10.799 0.934 51.220 1.00 89.94 378 LYS A N 1
ATOM 3133 C CA . LYS A 1 378 ? -9.642 1.601 50.593 1.00 89.94 378 LYS A CA 1
ATOM 3134 C C . LYS A 1 378 ? -10.054 2.857 49.820 1.00 89.94 378 LYS A C 1
ATOM 3136 O O . LYS A 1 378 ? -11.136 2.915 49.230 1.00 89.94 378 LYS A O 1
ATOM 3141 N N . ASN A 1 379 ? -9.148 3.836 49.767 1.00 87.69 379 ASN A N 1
ATOM 3142 C CA . ASN A 1 379 ? -9.331 5.075 49.009 1.00 87.69 379 ASN A CA 1
ATOM 3143 C C . ASN A 1 379 ? -9.494 4.781 47.503 1.00 87.69 379 ASN A C 1
ATOM 3145 O O . ASN A 1 379 ? -8.785 3.941 46.943 1.00 87.69 379 ASN A O 1
ATOM 3149 N N . TRP A 1 380 ? -10.405 5.504 46.847 1.00 85.44 380 TRP A N 1
ATOM 3150 C CA . TRP A 1 380 ? -10.656 5.431 45.406 1.00 85.44 380 TRP A CA 1
ATOM 3151 C C . TRP A 1 380 ? -9.381 5.552 44.559 1.00 85.44 380 TRP A C 1
ATOM 3153 O O . TRP A 1 380 ? -9.221 4.798 43.602 1.00 85.44 380 TRP A O 1
ATOM 3163 N N . ARG A 1 381 ? -8.437 6.427 44.940 1.00 82.00 381 ARG A N 1
ATOM 3164 C CA . ARG A 1 381 ? -7.174 6.616 44.202 1.00 82.00 381 ARG A CA 1
ATOM 3165 C C . ARG A 1 381 ? -6.333 5.342 44.146 1.00 82.00 381 ARG A C 1
ATOM 3167 O O . ARG A 1 381 ? -5.825 5.006 43.085 1.00 82.00 381 ARG A O 1
ATOM 3174 N N . VAL A 1 382 ? -6.245 4.606 45.256 1.00 86.56 382 VAL A N 1
ATOM 3175 C CA . VAL A 1 382 ? -5.499 3.336 45.322 1.00 86.56 382 VAL A CA 1
ATOM 3176 C C . VAL A 1 382 ? -6.160 2.286 44.432 1.00 86.56 382 VAL A C 1
ATOM 3178 O O . VAL A 1 382 ? -5.478 1.600 43.677 1.00 86.56 382 VAL A O 1
ATOM 3181 N N . LYS A 1 383 ? -7.495 2.192 44.485 1.00 89.31 383 LYS A N 1
ATOM 3182 C CA . LYS A 1 383 ? -8.274 1.274 43.639 1.00 89.31 383 LYS A CA 1
ATOM 3183 C C . LYS A 1 383 ? -8.040 1.556 42.158 1.00 89.31 383 LYS A C 1
ATOM 3185 O O . LYS A 1 383 ? -7.746 0.634 41.406 1.00 89.31 383 LYS A O 1
ATOM 3190 N N . LYS A 1 384 ? -8.132 2.830 41.768 1.00 86.38 384 LYS A N 1
ATOM 3191 C CA . LYS A 1 384 ? -7.895 3.277 40.397 1.00 86.38 384 LYS A CA 1
ATOM 3192 C C . LYS A 1 384 ? -6.473 2.954 39.938 1.00 86.38 384 LYS A C 1
ATOM 3194 O O . LYS A 1 384 ? -6.318 2.246 38.955 1.00 86.38 384 LYS A O 1
ATOM 3199 N N . GLN A 1 385 ? -5.457 3.358 40.700 1.00 87.69 385 GLN A N 1
ATOM 3200 C CA . GLN A 1 385 ? -4.057 3.095 40.350 1.00 87.69 385 GLN A CA 1
ATOM 3201 C C . GLN A 1 385 ? -3.762 1.604 40.136 1.00 87.69 385 GLN A C 1
ATOM 3203 O O . GLN A 1 385 ? -3.050 1.253 39.203 1.00 87.69 385 GLN A O 1
ATOM 3208 N N . CYS A 1 386 ? -4.321 0.714 40.963 1.00 90.19 386 CYS A N 1
ATOM 3209 C CA . CYS A 1 386 ? -4.116 -0.729 40.797 1.00 90.19 386 CYS A CA 1
ATOM 3210 C C . CYS A 1 386 ? -4.726 -1.263 39.498 1.00 90.19 386 CYS A C 1
ATOM 3212 O O . CYS A 1 386 ? -4.106 -2.084 38.825 1.00 90.19 386 CYS A O 1
ATOM 3214 N N . ILE A 1 387 ? -5.931 -0.801 39.150 1.00 91.31 387 ILE A N 1
ATOM 3215 C CA . ILE A 1 387 ? -6.593 -1.162 37.892 1.00 91.31 387 ILE A CA 1
ATOM 3216 C C . ILE A 1 387 ? -5.773 -0.630 36.714 1.00 91.31 387 ILE A C 1
ATOM 3218 O O . ILE A 1 387 ? -5.460 -1.392 35.805 1.00 91.31 387 ILE A O 1
ATOM 3222 N N . ASP A 1 388 ? -5.348 0.632 36.769 1.00 89.06 388 ASP A N 1
ATOM 3223 C CA . ASP A 1 388 ? -4.568 1.267 35.705 1.00 89.06 388 ASP A CA 1
ATOM 3224 C C . ASP A 1 388 ? -3.233 0.541 35.478 1.00 89.06 388 ASP A C 1
ATOM 3226 O O . ASP A 1 388 ? -2.852 0.285 34.338 1.00 89.06 388 ASP A O 1
ATOM 3230 N N . TYR A 1 389 ? -2.525 0.151 36.544 1.00 92.06 389 TYR A N 1
ATOM 3231 C CA . TYR A 1 389 ? -1.279 -0.613 36.426 1.00 92.06 389 TYR A CA 1
ATOM 3232 C C . TYR A 1 389 ? -1.493 -2.029 35.896 1.00 92.06 389 TYR A C 1
ATOM 3234 O O . TYR A 1 389 ? -0.672 -2.497 35.108 1.00 92.06 389 TYR A O 1
ATOM 3242 N N . LEU A 1 390 ? -2.587 -2.699 36.274 1.00 93.56 390 LEU A N 1
ATOM 3243 C CA . LEU A 1 390 ? -2.921 -4.014 35.725 1.00 93.56 390 LEU A CA 1
ATOM 3244 C C . LEU A 1 390 ? -3.202 -3.904 34.225 1.00 93.56 390 LEU A C 1
ATOM 3246 O O . LEU A 1 390 ? -2.653 -4.674 33.442 1.00 93.56 390 LEU A O 1
ATOM 3250 N N . THR A 1 391 ? -3.999 -2.917 33.819 1.00 91.38 391 THR A N 1
ATOM 3251 C CA . THR A 1 391 ? -4.297 -2.634 32.412 1.00 91.38 391 THR A CA 1
ATOM 3252 C C . THR A 1 391 ? -3.026 -2.297 31.631 1.00 91.38 391 THR A C 1
ATOM 3254 O O . THR A 1 391 ? -2.800 -2.862 30.563 1.00 91.38 391 THR A O 1
ATOM 3257 N N . LYS A 1 392 ? -2.145 -1.445 32.178 1.00 90.56 392 LYS A N 1
ATOM 3258 C CA . LYS A 1 392 ? -0.845 -1.107 31.570 1.00 90.56 392 LYS A CA 1
ATOM 3259 C C . LYS A 1 392 ? 0.034 -2.353 31.392 1.00 90.56 392 LYS A C 1
ATOM 3261 O O . LYS A 1 392 ? 0.598 -2.530 30.318 1.00 90.56 392 LYS A O 1
ATOM 3266 N N . PHE A 1 393 ? 0.100 -3.241 32.389 1.00 94.12 393 PHE A N 1
ATOM 3267 C CA . PHE A 1 393 ? 0.805 -4.522 32.264 1.00 94.12 393 PHE A CA 1
ATOM 3268 C C . PHE A 1 393 ? 0.192 -5.423 31.182 1.00 94.12 393 PHE A C 1
ATOM 3270 O O . PHE A 1 393 ? 0.921 -6.066 30.429 1.00 94.12 393 PHE A O 1
ATOM 3277 N N . CYS A 1 394 ? -1.138 -5.453 31.082 1.00 93.31 394 CYS A N 1
ATOM 3278 C CA . CYS A 1 394 ? -1.834 -6.294 30.115 1.00 93.31 394 CYS A CA 1
ATOM 3279 C C . CYS A 1 394 ? -1.693 -5.815 28.665 1.00 93.31 394 CYS A C 1
ATOM 3281 O O . CYS A 1 394 ? -1.806 -6.632 27.761 1.00 93.31 394 CYS A O 1
ATOM 3283 N N . ARG A 1 395 ? -1.442 -4.522 28.430 1.00 89.88 395 ARG A N 1
ATOM 3284 C CA . ARG A 1 395 ? -1.336 -3.939 27.079 1.00 89.88 395 ARG A CA 1
ATOM 3285 C C . ARG A 1 395 ? 0.083 -3.883 26.513 1.00 89.88 395 ARG A C 1
ATOM 3287 O O . ARG A 1 395 ? 0.249 -3.559 25.344 1.00 89.88 395 ARG A O 1
ATOM 3294 N N . GLN A 1 396 ? 1.096 -4.175 27.322 1.00 90.19 396 GLN A N 1
ATOM 3295 C CA . GLN A 1 396 ? 2.501 -4.131 26.910 1.00 90.19 396 GLN A CA 1
ATOM 3296 C C . GLN A 1 396 ? 3.050 -5.527 26.568 1.00 90.19 396 GLN A C 1
ATOM 3298 O O . GLN A 1 396 ? 2.519 -6.547 27.019 1.00 90.19 396 GLN A O 1
ATOM 3303 N N . VAL A 1 397 ? 4.143 -5.566 25.801 1.00 91.38 397 VAL A N 1
ATOM 3304 C CA . VAL A 1 397 ? 4.799 -6.802 25.320 1.00 91.38 397 VAL A CA 1
ATOM 3305 C C . VAL A 1 397 ? 6.242 -6.993 25.811 1.00 91.38 397 VAL A C 1
ATOM 3307 O O . VAL A 1 397 ? 6.826 -8.039 25.559 1.00 91.38 397 VAL A O 1
ATOM 3310 N N . GLY A 1 398 ? 6.827 -6.000 26.485 1.00 88.25 398 GLY A N 1
ATOM 3311 C CA . GLY A 1 398 ? 8.217 -6.021 26.949 1.00 88.25 398 GLY A CA 1
ATOM 3312 C C . GLY A 1 398 ? 8.464 -6.965 28.127 1.00 88.25 398 GLY A C 1
ATOM 3313 O O . GLY A 1 398 ? 9.447 -7.696 28.117 1.00 88.25 398 GLY A O 1
ATOM 3314 N N . SER A 1 399 ? 7.553 -6.994 29.103 1.00 91.50 399 SER A N 1
ATOM 3315 C CA . SER A 1 399 ? 7.656 -7.847 30.292 1.00 91.50 399 SER A CA 1
ATOM 3316 C C . SER A 1 399 ? 6.626 -8.983 30.243 1.00 91.50 399 SER A C 1
ATOM 3318 O O . SER A 1 399 ? 5.432 -8.757 29.979 1.00 91.50 399 SER A O 1
ATOM 3320 N N . ASN A 1 400 ? 7.074 -10.208 30.532 1.00 91.19 400 ASN A N 1
ATOM 3321 C CA . ASN A 1 400 ? 6.232 -11.409 30.527 1.00 91.19 400 ASN A CA 1
ATOM 3322 C C . ASN A 1 400 ? 5.669 -11.722 31.915 1.00 91.19 400 ASN A C 1
ATOM 3324 O O . ASN A 1 400 ? 4.624 -12.360 32.023 1.00 91.19 400 ASN A O 1
ATOM 3328 N N . THR A 1 401 ? 6.310 -11.237 32.979 1.00 93.56 401 THR A N 1
ATOM 3329 C CA . THR A 1 401 ? 5.798 -11.356 34.351 1.00 93.56 401 THR A CA 1
ATOM 3330 C C . THR A 1 401 ? 5.440 -9.996 34.938 1.00 93.56 401 THR A C 1
ATOM 3332 O O . THR A 1 401 ? 5.976 -8.955 34.545 1.00 93.56 401 THR A O 1
ATOM 3335 N N . ILE A 1 402 ? 4.505 -9.982 35.892 1.00 93.62 402 ILE A N 1
ATOM 3336 C CA . ILE A 1 402 ? 4.110 -8.726 36.538 1.00 93.62 402 ILE A CA 1
ATOM 3337 C C . ILE A 1 402 ? 5.187 -8.221 37.505 1.00 93.62 402 ILE A C 1
ATOM 3339 O O . ILE A 1 402 ? 5.258 -7.026 37.797 1.00 93.62 402 ILE A O 1
ATOM 3343 N N . GLU A 1 403 ? 6.039 -9.122 37.990 1.00 93.81 403 GLU A N 1
ATOM 3344 C CA . GLU A 1 403 ? 7.226 -8.822 38.777 1.00 93.81 403 GLU A CA 1
ATOM 3345 C C . GLU A 1 403 ? 8.272 -8.068 37.956 1.00 93.81 403 GLU A C 1
ATOM 3347 O O . GLU A 1 403 ? 8.716 -7.014 38.410 1.00 93.81 403 GLU A O 1
ATOM 3352 N N . GLU A 1 404 ? 8.601 -8.540 36.748 1.00 93.38 404 GLU A N 1
ATOM 3353 C CA . GLU A 1 404 ? 9.484 -7.824 35.811 1.00 93.38 404 GLU A CA 1
ATOM 3354 C C . GLU A 1 404 ? 8.943 -6.422 35.524 1.00 93.38 404 GLU A C 1
ATOM 3356 O O . GLU A 1 404 ? 9.636 -5.435 35.761 1.00 93.38 404 GLU A O 1
ATOM 3361 N N . PHE A 1 405 ? 7.665 -6.320 35.143 1.00 93.81 405 PHE A N 1
ATOM 3362 C CA . PHE A 1 405 ? 7.009 -5.033 34.897 1.00 93.81 405 PHE A CA 1
ATOM 3363 C C . PHE A 1 405 ? 7.074 -4.095 36.113 1.00 93.81 405 PHE A C 1
ATOM 3365 O O . PHE A 1 405 ? 7.278 -2.887 35.978 1.00 93.81 405 PHE A O 1
ATOM 3372 N N . SER A 1 406 ? 6.903 -4.641 37.322 1.00 92.38 406 SER A N 1
ATOM 3373 C CA . SER A 1 406 ? 6.973 -3.856 38.559 1.00 92.38 406 SER A CA 1
ATOM 3374 C C . SER A 1 406 ? 8.391 -3.353 38.833 1.00 92.38 406 SER A C 1
ATOM 3376 O O . SER A 1 406 ? 8.566 -2.197 39.223 1.00 92.38 406 SER A O 1
ATOM 3378 N N . MET A 1 407 ? 9.399 -4.197 38.607 1.00 92.62 407 MET A N 1
ATOM 3379 C CA . MET A 1 407 ? 10.805 -3.831 38.763 1.00 92.62 407 MET A CA 1
ATOM 3380 C C . MET A 1 407 ? 11.234 -2.777 37.742 1.00 92.62 407 MET A C 1
ATOM 3382 O O . MET A 1 407 ? 11.829 -1.780 38.137 1.00 92.62 407 MET A O 1
ATOM 3386 N N . GLU A 1 408 ? 10.882 -2.941 36.467 1.00 90.69 408 GLU A N 1
ATOM 3387 C CA . GLU A 1 408 ? 11.206 -1.986 35.399 1.00 90.69 408 GLU A CA 1
ATOM 3388 C C . GLU A 1 408 ? 10.565 -0.618 35.641 1.00 90.69 408 GLU A C 1
ATOM 3390 O O . GLU A 1 408 ? 11.215 0.418 35.508 1.00 90.69 408 GLU A O 1
ATOM 3395 N N . ARG A 1 409 ? 9.282 -0.598 36.022 1.00 88.44 409 ARG A N 1
ATOM 3396 C CA . ARG A 1 409 ? 8.527 0.652 36.143 1.00 88.44 409 ARG A CA 1
ATOM 3397 C C . ARG A 1 409 ? 8.740 1.374 37.470 1.00 88.44 409 ARG A C 1
ATOM 3399 O O . ARG A 1 409 ? 8.675 2.600 37.506 1.00 88.44 409 ARG A O 1
ATOM 3406 N N . PHE A 1 410 ? 8.929 0.638 38.566 1.00 89.19 410 PHE A N 1
ATOM 3407 C CA . PHE A 1 410 ? 8.957 1.210 39.919 1.00 89.19 410 PHE A CA 1
ATOM 3408 C C . PHE A 1 410 ? 10.270 0.970 40.672 1.00 89.19 410 PHE A C 1
ATOM 3410 O O . PHE A 1 410 ? 10.411 1.466 41.791 1.00 89.19 410 PHE A O 1
ATOM 3417 N N . GLY A 1 411 ? 11.205 0.193 40.116 1.00 91.25 411 GLY A N 1
ATOM 3418 C CA . GLY A 1 411 ? 12.465 -0.176 40.772 1.00 91.25 411 GLY A CA 1
ATOM 3419 C C . GLY A 1 411 ? 12.299 -1.106 41.978 1.00 91.25 411 GLY A C 1
ATOM 3420 O O . GLY A 1 411 ? 13.250 -1.309 42.729 1.00 91.25 411 GLY A O 1
ATOM 3421 N N . LYS A 1 412 ? 11.091 -1.635 42.217 1.00 91.44 412 LYS A N 1
ATOM 3422 C CA . LYS A 1 412 ? 10.774 -2.463 43.387 1.00 91.44 412 LYS A CA 1
ATOM 3423 C C . LYS A 1 412 ? 9.617 -3.429 43.118 1.00 91.44 412 LYS A C 1
ATOM 3425 O O . LYS A 1 412 ? 8.729 -3.111 42.321 1.00 91.44 412 LYS A O 1
ATOM 3430 N N . PRO A 1 413 ? 9.553 -4.568 43.830 1.00 90.12 413 PRO A N 1
ATOM 3431 C CA . PRO A 1 413 ? 8.414 -5.465 43.735 1.00 90.12 413 PRO A CA 1
ATOM 3432 C C . PRO A 1 413 ? 7.159 -4.792 44.297 1.00 90.12 413 PRO A C 1
ATOM 3434 O O . PRO A 1 413 ? 7.201 -4.078 45.302 1.00 90.12 413 PRO A O 1
ATOM 3437 N N . MET A 1 414 ? 6.021 -5.066 43.664 1.00 92.69 414 MET A N 1
ATOM 3438 C CA . MET A 1 414 ? 4.716 -4.554 44.073 1.00 92.69 414 MET A CA 1
ATOM 3439 C C . MET A 1 414 ? 3.809 -5.734 44.461 1.00 92.69 414 MET A C 1
ATOM 3441 O O . MET A 1 414 ? 3.102 -6.265 43.602 1.00 92.69 414 MET A O 1
ATOM 3445 N N . PRO A 1 415 ? 3.777 -6.155 45.744 1.00 91.50 415 PRO A N 1
ATOM 3446 C CA . PRO A 1 415 ? 3.002 -7.322 46.184 1.00 91.50 415 PRO A CA 1
ATOM 3447 C C . PRO A 1 415 ? 1.512 -7.246 45.837 1.00 91.50 415 PRO A C 1
ATOM 3449 O O . PRO A 1 415 ? 0.886 -8.256 45.533 1.00 91.50 415 PRO A O 1
ATOM 3452 N N . LEU A 1 416 ? 0.946 -6.036 45.833 1.00 90.62 416 LEU A N 1
ATOM 3453 C CA . LEU A 1 416 ? -0.444 -5.808 45.446 1.00 90.62 416 LEU A CA 1
ATOM 3454 C C . LEU A 1 416 ? -0.697 -6.128 43.964 1.00 90.62 416 LEU A C 1
ATOM 3456 O O . LEU A 1 416 ? -1.732 -6.702 43.640 1.00 90.62 416 LEU A O 1
ATOM 3460 N N . MET A 1 417 ? 0.252 -5.812 43.077 1.00 92.81 417 MET A N 1
ATOM 3461 C CA . MET A 1 417 ? 0.159 -6.157 41.653 1.00 92.81 417 MET A CA 1
ATOM 3462 C C . MET A 1 417 ? 0.274 -7.663 41.443 1.00 92.81 417 MET A C 1
ATOM 3464 O O . MET A 1 417 ? -0.524 -8.234 40.706 1.00 92.81 417 MET A O 1
ATOM 3468 N N . LYS A 1 418 ? 1.199 -8.312 42.158 1.00 94.00 418 LYS A N 1
ATOM 3469 C CA . LYS A 1 418 ? 1.317 -9.772 42.167 1.00 94.00 418 LYS A CA 1
ATOM 3470 C C . LYS A 1 418 ? 0.011 -10.440 42.604 1.00 94.00 418 LYS A C 1
ATOM 3472 O O . LYS A 1 418 ? -0.523 -11.253 41.865 1.00 94.00 418 LYS A O 1
ATOM 3477 N N . MET A 1 419 ? -0.578 -10.002 43.721 1.00 94.12 419 MET A N 1
ATOM 3478 C CA . MET A 1 419 ? -1.880 -10.499 44.184 1.00 94.12 419 MET A CA 1
ATOM 3479 C C . MET A 1 419 ? -2.975 -10.330 43.118 1.00 94.12 419 MET A C 1
ATOM 3481 O O . MET A 1 419 ? -3.772 -11.241 42.908 1.00 94.12 419 MET A O 1
ATOM 3485 N N . MET A 1 420 ? -3.034 -9.174 42.445 1.00 94.00 420 MET A N 1
ATOM 3486 C CA . MET A 1 420 ? -3.990 -8.943 41.354 1.00 94.00 420 MET A CA 1
ATOM 3487 C C . MET A 1 420 ? -3.772 -9.929 40.201 1.00 94.00 420 MET A C 1
ATOM 3489 O O . MET A 1 420 ? -4.736 -10.504 39.700 1.00 94.00 420 MET A O 1
ATOM 3493 N N . TRP A 1 421 ? -2.521 -10.158 39.805 1.00 95.81 421 TRP A N 1
ATOM 3494 C CA . TRP A 1 421 ? -2.183 -11.097 38.739 1.00 95.81 421 TRP A CA 1
ATOM 3495 C C . TRP A 1 421 ? -2.456 -12.555 39.120 1.00 95.81 421 TRP A C 1
ATOM 3497 O O . TRP A 1 421 ? -2.997 -13.301 38.312 1.00 95.81 421 TRP A O 1
ATOM 3507 N N . ASP A 1 422 ? -2.221 -12.953 40.370 1.00 95.38 422 ASP A N 1
ATOM 3508 C CA . ASP A 1 422 ? -2.579 -14.287 40.867 1.00 95.38 422 ASP A CA 1
ATOM 3509 C C . ASP A 1 422 ? -4.098 -14.531 40.771 1.00 95.38 422 ASP A C 1
ATOM 3511 O O . ASP A 1 422 ? -4.562 -15.626 40.429 1.00 95.38 422 ASP A O 1
ATOM 3515 N N . LYS A 1 423 ? -4.907 -13.488 41.009 1.00 94.00 423 LYS A N 1
ATOM 3516 C CA . LYS A 1 423 ? -6.362 -13.533 40.786 1.00 94.00 423 LYS A CA 1
ATOM 3517 C C . LYS A 1 423 ? -6.733 -13.637 39.303 1.00 94.00 423 LYS A C 1
ATOM 3519 O O . LYS A 1 423 ? -7.727 -14.283 38.983 1.00 94.00 423 LYS A O 1
ATOM 3524 N N . VAL A 1 424 ? -5.938 -13.073 38.398 1.00 94.69 424 VAL A N 1
ATOM 3525 C CA . VAL A 1 424 ? -6.097 -13.275 36.947 1.00 94.69 424 VAL A CA 1
ATOM 3526 C C . VAL A 1 424 ? -5.741 -14.711 36.544 1.00 94.69 424 VAL A C 1
ATOM 3528 O O . VAL A 1 424 ? -6.513 -15.374 35.854 1.00 94.69 424 VAL A O 1
ATOM 3531 N N . ILE A 1 425 ? -4.607 -15.243 37.014 1.00 93.88 425 ILE A N 1
ATOM 3532 C CA . ILE A 1 425 ? -4.155 -16.613 36.708 1.00 93.88 425 ILE A CA 1
ATOM 3533 C C . ILE A 1 425 ? -5.181 -17.655 37.174 1.00 93.88 425 ILE A C 1
ATOM 3535 O O . ILE A 1 425 ? -5.460 -18.619 36.455 1.00 93.88 425 ILE A O 1
ATOM 3539 N N . SER A 1 426 ? -5.773 -17.441 38.351 1.00 92.50 426 SER A N 1
ATOM 3540 C CA . SER A 1 426 ? -6.828 -18.296 38.913 1.00 92.50 426 SER A CA 1
ATOM 3541 C C . SER A 1 426 ? -8.208 -18.099 38.273 1.00 92.50 426 SER A C 1
ATOM 3543 O O . SER A 1 426 ? -9.175 -18.699 38.730 1.00 92.50 426 SER A O 1
ATOM 3545 N N . SER A 1 427 ? -8.314 -17.300 37.203 1.00 92.12 427 SER A N 1
ATOM 3546 C CA . SER A 1 427 ? -9.572 -16.983 36.502 1.00 92.12 427 SER A CA 1
ATOM 3547 C C . SER A 1 427 ? -10.622 -16.313 37.395 1.00 92.12 427 SER A C 1
ATOM 3549 O O . SER A 1 427 ? -11.809 -16.307 37.084 1.00 92.12 427 SER A O 1
ATOM 3551 N N . TYR A 1 428 ? -10.189 -15.729 38.514 1.00 91.81 428 TYR A N 1
ATOM 3552 C CA . TYR A 1 428 ? -11.051 -14.970 39.410 1.00 91.81 428 TYR A CA 1
ATOM 3553 C C . TYR A 1 428 ? -11.296 -13.554 38.882 1.00 91.81 428 TYR A C 1
ATOM 3555 O O . TYR A 1 428 ? -12.363 -12.998 39.111 1.00 91.81 428 TYR A O 1
ATOM 3563 N N . ILE A 1 429 ? -10.319 -12.976 38.177 1.00 92.44 429 ILE A N 1
ATOM 3564 C CA . ILE A 1 429 ? -10.454 -11.731 37.413 1.00 92.44 429 ILE A CA 1
ATOM 3565 C C . ILE A 1 429 ? -10.340 -12.072 35.931 1.00 92.44 429 ILE A C 1
ATOM 3567 O O . ILE A 1 429 ? -9.291 -12.546 35.494 1.00 92.44 429 ILE A O 1
ATOM 3571 N N . VAL A 1 430 ? -11.385 -11.787 35.157 1.00 93.81 430 VAL A N 1
ATOM 3572 C CA . VAL A 1 430 ? -11.420 -12.072 33.719 1.00 93.81 430 VAL A CA 1
ATOM 3573 C C . VAL A 1 430 ? -11.911 -10.848 32.952 1.00 93.81 430 VAL A C 1
ATOM 3575 O O . VAL A 1 430 ? -13.108 -10.604 32.841 1.00 93.81 430 VAL A O 1
ATOM 3578 N N . THR A 1 431 ? -10.985 -10.083 32.380 1.00 93.38 431 THR A N 1
ATOM 3579 C CA . THR A 1 431 ? -11.272 -8.968 31.466 1.00 93.38 431 THR A CA 1
ATOM 3580 C C . THR A 1 431 ? -10.725 -9.270 30.067 1.00 93.38 431 THR A C 1
ATOM 3582 O O . THR A 1 431 ? -9.977 -10.229 29.868 1.00 93.38 431 THR A O 1
ATOM 3585 N N . PHE A 1 432 ? -11.080 -8.460 29.064 1.00 91.50 432 PHE A N 1
ATOM 3586 C CA . PHE A 1 432 ? -10.502 -8.610 27.720 1.00 91.50 432 PHE A CA 1
ATOM 3587 C C . PHE A 1 432 ? -8.980 -8.411 27.723 1.00 91.50 432 PHE A C 1
ATOM 3589 O O . PHE A 1 432 ? -8.259 -9.225 27.148 1.00 91.50 432 PHE A O 1
ATOM 3596 N N . ASP A 1 433 ? -8.494 -7.382 28.424 1.00 92.69 433 ASP A N 1
ATOM 3597 C CA . ASP A 1 433 ? -7.064 -7.085 28.540 1.00 92.69 433 ASP A CA 1
ATOM 3598 C C . ASP A 1 433 ? -6.309 -8.246 29.222 1.00 92.69 433 ASP A C 1
ATOM 3600 O O . ASP A 1 433 ? -5.257 -8.670 28.740 1.00 92.69 433 ASP A O 1
ATOM 3604 N N . THR A 1 434 ? -6.863 -8.836 30.291 1.00 95.25 434 THR A N 1
ATOM 3605 C CA . THR A 1 434 ? -6.202 -9.958 30.981 1.00 95.25 434 THR A CA 1
ATOM 3606 C C . THR A 1 434 ? -6.176 -11.226 30.132 1.00 95.25 434 THR A C 1
ATOM 3608 O O . THR A 1 434 ? -5.149 -11.899 30.086 1.00 95.25 434 THR A O 1
ATOM 3611 N N . ILE A 1 435 ? -7.266 -11.528 29.413 1.00 96.00 435 ILE A N 1
ATOM 3612 C CA . ILE A 1 435 ? -7.327 -12.659 28.474 1.00 96.00 435 ILE A CA 1
ATOM 3613 C C . ILE A 1 435 ? -6.245 -12.517 27.401 1.00 96.00 435 ILE A C 1
ATOM 3615 O O . ILE A 1 435 ? -5.476 -13.451 27.179 1.00 96.00 435 ILE A O 1
ATOM 3619 N N . ARG A 1 436 ? -6.165 -11.345 26.755 1.00 95.44 436 ARG A N 1
ATOM 3620 C CA . ARG A 1 436 ? -5.161 -11.043 25.725 1.00 95.44 436 ARG A CA 1
ATOM 3621 C C . ARG A 1 436 ? -3.744 -11.292 26.241 1.00 95.44 436 ARG A C 1
ATOM 3623 O O . ARG A 1 436 ? -2.981 -12.010 25.599 1.00 95.44 436 ARG A O 1
ATOM 3630 N N . LYS A 1 437 ? -3.415 -10.753 27.422 1.00 96.31 437 LYS A N 1
ATOM 3631 C CA . LYS A 1 437 ? -2.085 -10.906 28.026 1.00 96.31 437 LYS A CA 1
ATOM 3632 C C . LYS A 1 437 ? -1.771 -12.358 28.382 1.00 96.31 437 LYS A C 1
ATOM 3634 O O . LYS A 1 437 ? -0.654 -12.806 28.154 1.00 96.31 437 LYS A O 1
ATOM 3639 N N . GLN A 1 438 ? -2.744 -13.116 28.892 1.00 96.38 438 GLN A N 1
ATOM 3640 C CA . GLN A 1 438 ? -2.548 -14.539 29.177 1.00 96.38 438 GLN A CA 1
ATOM 3641 C C . GLN A 1 438 ? -2.318 -15.358 27.905 1.00 96.38 438 GLN A C 1
ATOM 3643 O O . GLN A 1 438 ? -1.409 -16.183 27.895 1.00 96.38 438 GLN A O 1
ATOM 3648 N N . VAL A 1 439 ? -3.089 -15.126 26.837 1.00 96.75 439 VAL A N 1
ATOM 3649 C CA . VAL A 1 439 ? -2.860 -15.808 25.552 1.00 96.75 439 VAL A CA 1
ATOM 3650 C C . VAL A 1 439 ? -1.461 -15.496 25.018 1.00 96.75 439 VAL A C 1
ATOM 3652 O O . VAL A 1 439 ? -0.774 -16.415 24.581 1.00 96.75 439 VAL A O 1
ATOM 3655 N N . GLN A 1 440 ? -1.027 -14.234 25.116 1.00 96.38 440 GLN A N 1
ATOM 3656 C CA . GLN A 1 440 ? 0.295 -13.786 24.674 1.00 96.38 440 GLN A CA 1
ATOM 3657 C C . GLN A 1 440 ? 1.441 -14.434 25.469 1.00 96.38 440 GLN A C 1
ATOM 3659 O O . GLN A 1 440 ? 2.298 -15.066 24.862 1.00 96.38 440 GLN A O 1
ATOM 3664 N N . ILE A 1 441 ? 1.446 -14.331 26.806 1.00 95.94 441 ILE A N 1
ATOM 3665 C CA . ILE A 1 441 ? 2.541 -14.862 27.647 1.00 95.94 441 ILE A CA 1
ATOM 3666 C C . ILE A 1 441 ? 2.651 -16.387 27.539 1.00 95.94 441 ILE A C 1
ATOM 3668 O O . ILE A 1 441 ? 3.749 -16.934 27.563 1.00 95.94 441 ILE A O 1
ATOM 3672 N N . ASN A 1 442 ? 1.516 -17.088 27.474 1.00 95.81 442 ASN A N 1
ATOM 3673 C CA . ASN A 1 442 ? 1.509 -18.550 27.506 1.00 95.81 442 ASN A CA 1
ATOM 3674 C C . ASN A 1 442 ? 1.557 -19.198 26.111 1.00 95.81 442 ASN A C 1
ATOM 3676 O O . ASN A 1 442 ? 1.487 -20.423 26.026 1.00 95.81 442 ASN A O 1
ATOM 3680 N N . HIS A 1 443 ? 1.657 -18.406 25.038 1.00 96.00 443 HIS A N 1
ATOM 3681 C CA . HIS A 1 443 ? 1.720 -18.883 23.652 1.00 96.00 443 HIS A CA 1
ATOM 3682 C C . HIS A 1 443 ? 0.580 -19.850 23.271 1.00 96.00 443 HIS A C 1
ATOM 3684 O O . HIS A 1 443 ? 0.792 -20.934 22.725 1.00 96.00 443 HIS A O 1
ATOM 3690 N N . TRP A 1 444 ? -0.659 -19.488 23.618 1.00 97.19 444 TRP A N 1
ATOM 3691 C CA . TRP A 1 444 ? -1.828 -20.352 23.397 1.00 97.19 444 TRP A CA 1
ATOM 3692 C C . TRP A 1 444 ? -2.435 -20.245 21.991 1.00 97.19 444 TRP A C 1
ATOM 3694 O O . TRP A 1 444 ? -3.349 -21.005 21.661 1.00 97.19 444 TRP A O 1
ATOM 3704 N N . ALA A 1 445 ? -1.995 -19.298 21.161 1.00 97.38 445 ALA A N 1
ATOM 3705 C CA . ALA A 1 445 ? -2.648 -19.009 19.891 1.00 97.38 445 ALA A CA 1
ATOM 3706 C C . ALA A 1 445 ? -2.233 -19.972 18.772 1.00 97.38 445 ALA A C 1
ATOM 3708 O O . ALA A 1 445 ? -3.089 -20.329 17.957 1.00 97.38 445 ALA A O 1
ATOM 3709 N N . ARG A 1 446 ? -0.972 -20.423 18.738 1.00 96.00 446 ARG A N 1
ATOM 3710 C CA . ARG A 1 446 ? -0.407 -21.193 17.614 1.00 96.00 446 ARG A CA 1
ATOM 3711 C C . ARG A 1 446 ? -1.208 -22.443 17.276 1.00 96.00 446 ARG A C 1
ATOM 3713 O O . ARG A 1 446 ? -1.720 -22.563 16.161 1.00 96.00 446 ARG A O 1
ATOM 3720 N N . ASP A 1 447 ? -1.352 -23.346 18.240 1.00 95.94 447 ASP A N 1
ATOM 3721 C CA . ASP A 1 447 ? -1.999 -24.644 18.021 1.00 95.94 447 ASP A CA 1
ATOM 3722 C C . ASP A 1 447 ? -3.491 -24.488 17.727 1.00 95.94 447 ASP A C 1
ATOM 3724 O O . ASP A 1 447 ? -4.035 -25.141 16.830 1.00 95.94 447 ASP A O 1
ATOM 3728 N N . TYR A 1 448 ? -4.152 -23.565 18.432 1.00 97.19 448 TYR A N 1
ATOM 3729 C CA . TYR A 1 448 ? -5.551 -23.239 18.184 1.00 97.19 448 TYR A CA 1
ATOM 3730 C C . TYR A 1 448 ? -5.749 -22.729 16.754 1.00 97.19 448 TYR A C 1
ATOM 3732 O O . TYR A 1 448 ? -6.620 -23.212 16.028 1.00 97.19 448 TYR A O 1
ATOM 3740 N N . ILE A 1 449 ? -4.952 -21.750 16.325 1.00 97.06 449 ILE A N 1
ATOM 3741 C CA . ILE A 1 449 ? -5.108 -21.117 15.015 1.00 97.06 449 ILE A CA 1
ATOM 3742 C C . ILE A 1 449 ? -4.804 -22.117 13.902 1.00 97.06 449 ILE A C 1
ATOM 3744 O O . ILE A 1 449 ? -5.638 -22.281 13.016 1.00 97.06 449 ILE A O 1
ATOM 3748 N N . LYS A 1 450 ? -3.685 -22.843 13.982 1.00 95.38 450 LYS A N 1
ATOM 3749 C CA . LYS A 1 450 ? -3.277 -23.841 12.981 1.00 95.38 450 LYS A CA 1
ATOM 3750 C C . LYS A 1 450 ? -4.292 -24.972 12.815 1.00 95.38 450 LYS A C 1
ATOM 3752 O O . LYS A 1 450 ? -4.533 -25.454 11.708 1.00 95.38 450 LYS A O 1
ATOM 3757 N N . ARG A 1 451 ? -4.924 -25.403 13.910 1.00 96.31 451 ARG A N 1
ATOM 3758 C CA . ARG A 1 451 ? -5.958 -26.445 13.869 1.00 96.31 451 ARG A CA 1
ATOM 3759 C C . ARG A 1 451 ? -7.241 -25.966 13.197 1.00 96.31 451 ARG A C 1
ATOM 3761 O O . ARG A 1 451 ? -7.889 -26.767 12.527 1.00 96.31 451 ARG A O 1
ATOM 3768 N N . ASN A 1 452 ? -7.614 -24.698 13.359 1.00 97.19 452 ASN A N 1
ATOM 3769 C CA . ASN A 1 452 ? -8.900 -24.166 12.894 1.00 97.19 452 ASN A CA 1
ATOM 3770 C C . ASN A 1 452 ? -8.823 -23.435 11.544 1.00 97.19 452 ASN A C 1
ATOM 3772 O O . ASN A 1 452 ? -9.825 -23.378 10.829 1.00 97.19 452 ASN A O 1
ATOM 3776 N N . TYR A 1 453 ? -7.657 -22.906 11.181 1.00 97.94 453 TYR A N 1
ATOM 3777 C CA . TYR A 1 453 ? -7.468 -22.030 10.032 1.00 97.94 453 TYR A CA 1
ATOM 3778 C C . TYR A 1 453 ? -6.184 -22.365 9.280 1.00 97.94 453 TYR A C 1
ATOM 3780 O O . TYR A 1 453 ? -5.193 -22.804 9.853 1.00 97.94 453 TYR A O 1
ATOM 3788 N N . ASP A 1 454 ? -6.208 -22.104 7.981 1.00 97.81 454 ASP A N 1
ATOM 3789 C CA . ASP A 1 454 ? -5.080 -22.304 7.083 1.00 97.81 454 ASP A CA 1
ATOM 3790 C C . ASP A 1 454 ? -4.446 -20.974 6.650 1.00 97.81 454 ASP A C 1
ATOM 3792 O O . ASP A 1 454 ? -3.350 -20.999 6.102 1.00 97.81 454 ASP A O 1
ATOM 3796 N N . MET A 1 455 ? -5.131 -19.834 6.841 1.00 97.88 455 MET A N 1
ATOM 3797 C CA . MET A 1 455 ? -4.656 -18.475 6.526 1.00 97.88 455 MET A CA 1
ATOM 3798 C C . MET A 1 455 ? -5.307 -17.428 7.446 1.00 97.88 455 MET A C 1
ATOM 3800 O O . MET A 1 455 ? -6.432 -17.633 7.913 1.00 97.88 455 MET A O 1
ATOM 3804 N N . ILE A 1 456 ? -4.638 -16.286 7.646 1.00 98.19 456 ILE A N 1
ATOM 3805 C CA . ILE A 1 456 ? -5.181 -15.121 8.366 1.00 98.19 456 ILE A CA 1
ATOM 3806 C C . ILE A 1 456 ? -5.231 -13.909 7.436 1.00 98.19 456 ILE A C 1
ATOM 3808 O O . ILE A 1 456 ? -4.212 -13.501 6.882 1.00 98.19 456 ILE A O 1
ATOM 3812 N N . PHE A 1 457 ? -6.411 -13.315 7.289 1.00 97.94 457 PHE A N 1
ATOM 3813 C CA . PHE A 1 457 ? -6.628 -12.029 6.633 1.00 97.94 457 PHE A CA 1
ATOM 3814 C C . PHE A 1 457 ? -6.850 -10.965 7.697 1.00 97.94 457 PHE A C 1
ATOM 3816 O O . PHE A 1 457 ? -7.677 -11.143 8.588 1.00 97.94 457 PHE A O 1
ATOM 3823 N N . ILE A 1 458 ? -6.110 -9.869 7.610 1.00 95.62 458 ILE A N 1
ATOM 3824 C CA . ILE A 1 458 ? -6.106 -8.795 8.598 1.00 95.62 458 ILE A CA 1
ATOM 3825 C C . ILE A 1 458 ? -6.477 -7.508 7.870 1.00 95.62 458 ILE A C 1
ATOM 3827 O O . ILE A 1 458 ? -5.724 -7.057 7.009 1.00 95.62 458 ILE A O 1
ATOM 3831 N N . ASP A 1 459 ? -7.643 -6.948 8.195 1.00 93.50 459 ASP A N 1
ATOM 3832 C CA . ASP A 1 459 ? -8.126 -5.679 7.638 1.00 93.50 459 ASP A CA 1
ATOM 3833 C C . ASP A 1 459 ? -7.915 -4.529 8.633 1.00 93.50 459 ASP A C 1
ATOM 3835 O O . ASP A 1 459 ? -7.934 -4.730 9.851 1.00 93.50 459 ASP A O 1
ATOM 3839 N N . GLU A 1 460 ? -7.730 -3.322 8.099 1.00 90.06 460 GLU A N 1
ATOM 3840 C CA . GLU A 1 460 ? -7.379 -2.104 8.844 1.00 90.06 460 GLU A CA 1
ATOM 3841 C C . GLU A 1 460 ? -6.147 -2.292 9.758 1.00 90.06 460 GLU A C 1
ATOM 3843 O O . GLU A 1 460 ? -6.120 -1.866 10.915 1.00 90.06 460 GLU A O 1
ATOM 3848 N N . ALA A 1 461 ? -5.101 -2.940 9.228 1.00 90.94 461 ALA A N 1
ATOM 3849 C CA . ALA A 1 461 ? -3.882 -3.287 9.965 1.00 90.94 461 ALA A CA 1
ATOM 3850 C C . ALA A 1 461 ? -3.189 -2.088 10.642 1.00 90.94 461 ALA A C 1
ATOM 3852 O O . ALA A 1 461 ? -2.501 -2.259 11.643 1.00 90.94 461 ALA A O 1
ATOM 3853 N N . GLN A 1 462 ? -3.374 -0.869 10.134 1.00 88.56 462 GLN A N 1
ATOM 3854 C CA . GLN A 1 462 ? -2.795 0.343 10.716 1.00 88.56 462 GLN A CA 1
ATOM 3855 C C . GLN A 1 462 ? -3.366 0.723 12.097 1.00 88.56 462 GLN A C 1
ATOM 3857 O O . GLN A 1 462 ? -2.809 1.604 12.745 1.00 88.56 462 GLN A O 1
ATOM 3862 N N . ASP A 1 463 ? -4.469 0.097 12.526 1.00 84.00 463 ASP A N 1
ATOM 3863 C CA . ASP A 1 463 ? -5.104 0.329 13.832 1.00 84.00 463 ASP A CA 1
ATOM 3864 C C . ASP A 1 463 ? -4.752 -0.744 14.878 1.00 84.00 463 ASP A C 1
ATOM 3866 O O . ASP A 1 463 ? -5.331 -0.766 15.966 1.00 84.00 463 ASP A O 1
ATOM 3870 N N . PHE A 1 464 ? -3.837 -1.662 14.564 1.00 84.56 464 PHE A N 1
ATOM 3871 C CA . PHE A 1 464 ? -3.443 -2.732 15.480 1.00 84.56 464 PHE A CA 1
ATOM 3872 C C . PHE A 1 464 ? -2.559 -2.207 16.617 1.00 84.56 464 PHE A C 1
ATOM 3874 O O . PHE A 1 464 ? -1.809 -1.248 16.451 1.00 84.56 464 PHE A O 1
ATOM 3881 N N . ASP A 1 465 ? -2.642 -2.848 17.783 1.00 87.25 465 ASP A N 1
ATOM 3882 C CA . ASP A 1 465 ? -1.751 -2.583 18.916 1.00 87.25 465 ASP A CA 1
ATOM 3883 C C . ASP A 1 465 ? -0.563 -3.568 18.952 1.00 87.25 465 ASP A C 1
ATOM 3885 O O . ASP A 1 465 ? -0.521 -4.566 18.221 1.00 87.25 465 ASP A O 1
ATOM 3889 N N . ASP A 1 466 ? 0.423 -3.270 19.800 1.00 88.69 466 ASP A N 1
ATOM 3890 C CA . ASP A 1 466 ? 1.654 -4.060 19.928 1.00 88.69 466 ASP A CA 1
ATOM 3891 C C . ASP A 1 466 ? 1.398 -5.504 20.352 1.00 88.69 466 ASP A C 1
ATOM 3893 O O . ASP A 1 466 ? 2.057 -6.417 19.857 1.00 88.69 466 ASP A O 1
ATOM 3897 N N . LEU A 1 467 ? 0.429 -5.725 21.241 1.00 91.50 467 LEU A N 1
ATOM 3898 C CA . LEU A 1 467 ? 0.102 -7.058 21.730 1.00 91.50 467 LEU A CA 1
ATOM 3899 C C . LEU A 1 467 ? -0.535 -7.900 20.626 1.00 91.50 467 LEU A C 1
ATOM 3901 O O . LEU A 1 467 ? -0.182 -9.069 20.466 1.00 91.50 467 LEU A O 1
ATOM 3905 N N . MET A 1 468 ? -1.447 -7.313 19.846 1.00 92.50 468 MET A N 1
ATOM 3906 C CA . MET A 1 468 ? -2.047 -7.990 18.698 1.00 92.50 468 MET A CA 1
ATOM 3907 C C . MET A 1 468 ? -0.979 -8.439 17.703 1.00 92.50 468 MET A C 1
ATOM 3909 O O . MET A 1 468 ? -1.007 -9.584 17.244 1.00 92.50 468 MET A O 1
ATOM 3913 N N . LEU A 1 469 ? -0.032 -7.551 17.384 1.00 93.00 469 LEU A N 1
ATOM 3914 C CA . LEU A 1 469 ? 1.072 -7.877 16.489 1.00 93.00 469 LEU A CA 1
ATOM 3915 C C . LEU A 1 469 ? 2.004 -8.939 17.070 1.00 93.00 469 LEU A C 1
ATOM 3917 O O . LEU A 1 469 ? 2.393 -9.841 16.337 1.00 93.00 469 LEU A O 1
ATOM 3921 N N . ASP A 1 470 ? 2.327 -8.882 18.362 1.00 94.44 470 ASP A N 1
ATOM 3922 C CA . ASP A 1 470 ? 3.197 -9.867 19.012 1.00 94.44 470 ASP A CA 1
ATOM 3923 C C . ASP A 1 470 ? 2.625 -11.287 18.906 1.00 94.44 470 ASP A C 1
ATOM 3925 O O . ASP A 1 470 ? 3.311 -12.197 18.435 1.00 94.44 470 ASP A O 1
ATOM 3929 N N . VAL A 1 471 ? 1.335 -11.459 19.222 1.00 95.38 471 VAL A N 1
ATOM 3930 C CA . VAL A 1 471 ? 0.639 -12.750 19.088 1.00 95.38 471 VAL A CA 1
ATOM 3931 C C . VAL A 1 471 ? 0.632 -13.216 17.633 1.00 95.38 471 VAL A C 1
ATOM 3933 O O . VAL A 1 471 ? 0.965 -14.365 17.347 1.00 95.38 471 VAL A O 1
ATOM 3936 N N . LEU A 1 472 ? 0.277 -12.336 16.693 1.00 94.81 472 LEU A N 1
ATOM 3937 C CA . LEU A 1 472 ? 0.201 -12.710 15.283 1.00 94.81 472 LEU A CA 1
ATOM 3938 C C . LEU A 1 472 ? 1.571 -13.061 14.704 1.00 94.81 472 LEU A C 1
ATOM 3940 O O . LEU A 1 472 ? 1.663 -14.022 13.955 1.00 94.81 472 LEU A O 1
ATOM 3944 N N . LEU A 1 473 ? 2.632 -12.328 15.031 1.00 94.31 473 LEU A N 1
ATOM 3945 C CA . LEU A 1 473 ? 3.952 -12.537 14.436 1.00 94.31 473 LEU A CA 1
ATOM 3946 C C . LEU A 1 473 ? 4.735 -13.674 15.102 1.00 94.31 473 LEU A C 1
ATOM 3948 O O . LEU A 1 473 ? 5.397 -14.434 14.400 1.00 94.31 473 LEU A O 1
ATOM 3952 N N . LYS A 1 474 ? 4.669 -13.806 16.433 1.00 93.62 474 LYS A N 1
ATOM 3953 C CA . LYS A 1 474 ? 5.493 -14.772 17.186 1.00 93.62 474 LYS A CA 1
ATOM 3954 C C . LYS A 1 474 ? 4.763 -16.072 17.511 1.00 93.62 474 LYS A C 1
ATOM 3956 O O . LYS A 1 474 ? 5.392 -17.131 17.594 1.00 93.62 474 LYS A O 1
ATOM 3961 N N . ASP A 1 475 ? 3.444 -16.018 17.672 1.00 94.94 475 ASP A N 1
ATOM 3962 C CA . ASP A 1 475 ? 2.639 -17.153 18.126 1.00 94.94 475 ASP A CA 1
ATOM 3963 C C . ASP A 1 475 ? 1.699 -17.708 17.044 1.00 94.94 475 ASP A C 1
ATOM 3965 O O . ASP A 1 475 ? 0.667 -18.298 17.341 1.00 94.94 475 ASP A O 1
ATOM 3969 N N . THR A 1 476 ? 2.046 -17.557 15.760 1.00 93.88 476 THR A N 1
ATOM 3970 C CA . THR A 1 476 ? 1.338 -18.240 14.663 1.00 93.88 476 THR A CA 1
ATOM 3971 C C . THR A 1 476 ? 2.265 -18.564 13.484 1.00 93.88 476 THR A C 1
ATOM 3973 O O . THR A 1 476 ? 3.135 -17.770 13.134 1.00 93.88 476 THR A O 1
ATOM 3976 N N . ASP A 1 477 ? 2.060 -19.708 12.825 1.00 93.56 477 ASP A N 1
ATOM 3977 C CA . ASP A 1 477 ? 2.919 -20.230 11.743 1.00 93.56 477 ASP A CA 1
ATOM 3978 C C . ASP A 1 477 ? 2.200 -20.388 10.385 1.00 93.56 477 ASP A C 1
ATOM 3980 O O . ASP A 1 477 ? 2.778 -20.871 9.411 1.00 93.56 477 ASP A O 1
ATOM 3984 N N . ILE A 1 478 ? 0.941 -19.953 10.283 1.00 96.44 478 ILE A N 1
ATOM 3985 C CA . ILE A 1 478 ? 0.174 -19.949 9.026 1.00 96.44 478 ILE A CA 1
ATOM 3986 C C . ILE A 1 478 ? 0.399 -18.644 8.231 1.00 96.44 478 ILE A C 1
ATOM 3988 O O . ILE A 1 478 ? 0.864 -17.658 8.811 1.00 96.44 478 ILE A O 1
ATOM 3992 N N . PRO A 1 479 ? 0.109 -18.604 6.915 1.00 97.44 479 PRO A N 1
ATOM 3993 C CA . PRO A 1 479 ? 0.277 -17.408 6.093 1.00 97.44 479 PRO A CA 1
ATOM 3994 C C . PRO A 1 479 ? -0.648 -16.265 6.528 1.00 97.44 479 PRO A C 1
ATOM 3996 O O . PRO A 1 479 ? -1.815 -16.490 6.872 1.00 97.44 479 PRO A O 1
ATOM 3999 N N . LYS A 1 480 ? -0.131 -15.034 6.476 1.00 97.38 480 LYS A N 1
ATOM 4000 C CA . LYS A 1 480 ? -0.799 -13.824 6.977 1.00 97.38 480 LYS A CA 1
ATOM 4001 C C . LYS A 1 480 ? -0.822 -12.751 5.901 1.00 97.38 480 LYS A C 1
ATOM 4003 O O . LYS A 1 480 ? 0.212 -12.449 5.308 1.00 97.38 480 LYS A O 1
ATOM 4008 N N . ILE A 1 481 ? -1.988 -12.151 5.690 1.00 97.75 481 ILE A N 1
ATOM 4009 C CA . ILE A 1 481 ? -2.169 -11.037 4.760 1.00 97.75 481 ILE A CA 1
ATOM 4010 C C . ILE A 1 481 ? -2.646 -9.823 5.546 1.00 97.75 481 ILE A C 1
ATOM 4012 O O . ILE A 1 481 ? -3.779 -9.799 6.022 1.00 97.75 481 ILE A O 1
ATOM 4016 N N . PHE A 1 482 ? -1.778 -8.826 5.666 1.00 97.19 482 PHE A N 1
ATOM 4017 C CA . PHE A 1 482 ? -2.072 -7.535 6.274 1.00 97.19 482 PHE A CA 1
ATOM 4018 C C . PHE A 1 482 ? -2.529 -6.564 5.195 1.00 97.19 482 PHE A C 1
ATOM 4020 O O . PHE A 1 482 ? -1.829 -6.369 4.205 1.00 97.19 482 PHE A O 1
ATOM 4027 N N . VAL A 1 483 ? -3.687 -5.940 5.379 1.00 96.19 483 VAL A N 1
ATOM 4028 C CA . VAL A 1 483 ? -4.218 -4.929 4.465 1.00 96.19 483 VAL A CA 1
ATOM 4029 C C . VAL A 1 483 ? -4.617 -3.701 5.269 1.00 96.19 483 VAL A C 1
ATOM 4031 O O . VAL A 1 483 ? -5.197 -3.803 6.347 1.00 96.19 483 VAL A O 1
ATOM 4034 N N . GLY A 1 484 ? -4.281 -2.520 4.761 1.00 94.31 484 GLY A N 1
ATOM 4035 C CA . GLY A 1 484 ? -4.510 -1.283 5.494 1.00 94.31 484 GLY A CA 1
ATOM 4036 C C . GLY A 1 484 ? -4.103 -0.045 4.714 1.00 94.31 484 GLY A C 1
ATOM 4037 O O . GLY A 1 484 ? -3.560 -0.127 3.611 1.00 94.31 484 GLY A O 1
ATOM 4038 N N . ASP A 1 485 ? -4.422 1.106 5.288 1.00 94.19 485 ASP A N 1
ATOM 4039 C CA . ASP A 1 485 ? -4.021 2.418 4.784 1.00 94.19 485 ASP A CA 1
ATOM 4040 C C . ASP A 1 485 ? -3.245 3.150 5.888 1.00 94.19 485 ASP A C 1
ATOM 4042 O O . ASP A 1 485 ? -3.871 3.645 6.829 1.00 94.19 485 ASP A O 1
ATOM 4046 N N . PRO A 1 486 ? -1.899 3.202 5.811 1.00 91.56 486 PRO A N 1
ATOM 4047 C CA . PRO A 1 486 ? -1.053 3.905 6.774 1.00 91.56 486 PRO A CA 1
ATOM 4048 C C . PRO A 1 486 ? -1.492 5.341 7.092 1.00 91.56 486 PRO A C 1
ATOM 4050 O O . PRO A 1 486 ? -1.376 5.762 8.242 1.00 91.56 486 PRO A O 1
ATOM 4053 N N . MET A 1 487 ? -2.032 6.075 6.110 1.00 91.50 487 MET A N 1
ATOM 4054 C CA . MET A 1 487 ? -2.480 7.462 6.288 1.00 91.50 487 MET A CA 1
ATOM 4055 C C . MET A 1 487 ? -3.812 7.557 7.048 1.00 91.50 487 MET A C 1
ATOM 4057 O O . MET A 1 487 ? -4.201 8.630 7.496 1.00 91.50 487 MET A O 1
ATOM 4061 N N . GLN A 1 488 ? -4.521 6.439 7.246 1.00 91.12 488 GLN A N 1
ATOM 4062 C CA . GLN A 1 488 ? -5.734 6.385 8.071 1.00 91.12 488 GLN A CA 1
ATOM 4063 C C . GLN A 1 488 ? -5.467 6.001 9.530 1.00 91.12 488 GLN A C 1
ATOM 4065 O O . GLN A 1 488 ? -6.420 5.727 10.262 1.00 91.12 488 GLN A O 1
ATOM 4070 N N . ALA A 1 489 ? -4.212 5.947 9.978 1.00 89.44 489 ALA A N 1
ATOM 4071 C CA . ALA A 1 489 ? -3.870 5.623 11.362 1.00 89.44 489 ALA A CA 1
ATOM 4072 C C . ALA A 1 489 ? -4.196 6.802 12.304 1.00 89.44 489 ALA A C 1
ATOM 4074 O O . ALA A 1 489 ? -3.363 7.684 12.511 1.00 89.44 489 ALA A O 1
ATOM 4075 N N . ILE A 1 490 ? -5.411 6.820 12.868 1.00 84.75 490 ILE A N 1
ATOM 4076 C CA . ILE A 1 490 ? -5.923 7.908 13.733 1.00 84.75 490 ILE A CA 1
ATOM 4077 C C . ILE A 1 490 ? -6.269 7.463 15.166 1.00 84.75 490 ILE A C 1
ATOM 4079 O O . ILE A 1 490 ? -6.772 8.256 15.953 1.00 84.75 490 ILE A O 1
ATOM 4083 N N . TYR A 1 491 ? -6.010 6.205 15.542 1.00 79.81 491 TYR A N 1
ATOM 4084 C CA . TYR A 1 491 ? -6.269 5.699 16.902 1.00 79.81 491 TYR A CA 1
ATOM 4085 C C . TYR A 1 491 ? -5.013 5.635 17.785 1.00 79.81 491 TYR A C 1
ATOM 4087 O O . TYR A 1 491 ? -5.006 4.927 18.792 1.00 79.81 491 TYR A O 1
ATOM 4095 N N . GLN A 1 492 ? -3.954 6.383 17.450 1.00 76.19 492 GLN A N 1
ATOM 4096 C CA . GLN A 1 492 ? -2.675 6.350 18.178 1.00 76.19 492 GLN A CA 1
ATOM 4097 C C . GLN A 1 492 ? -2.830 6.658 19.677 1.00 76.19 492 GLN A C 1
ATOM 4099 O O . GLN A 1 492 ? -2.164 6.040 20.502 1.00 76.19 492 GLN A O 1
ATOM 4104 N N . TRP A 1 493 ? -3.786 7.516 20.047 1.00 64.88 493 TRP A N 1
ATOM 4105 C CA . TRP A 1 493 ? -4.146 7.809 21.440 1.00 64.88 493 TRP A CA 1
ATOM 4106 C C . TRP A 1 493 ? -4.677 6.590 22.221 1.00 64.88 493 TRP A C 1
ATOM 4108 O O . TRP A 1 493 ? -4.596 6.554 23.442 1.00 64.88 493 TRP A O 1
ATOM 4118 N N . ARG A 1 494 ? -5.176 5.549 21.536 1.00 62.16 494 ARG A N 1
ATOM 4119 C CA . ARG A 1 494 ? -5.556 4.254 22.137 1.00 62.16 494 ARG A CA 1
ATOM 4120 C C . ARG A 1 494 ? -4.390 3.266 22.234 1.00 62.16 494 ARG A C 1
ATOM 4122 O O . ARG A 1 494 ? -4.607 2.122 22.627 1.00 62.16 494 ARG A O 1
ATOM 4129 N N . GLY A 1 495 ? -3.182 3.681 21.855 1.00 64.44 495 GLY A N 1
ATOM 4130 C CA . GLY A 1 495 ? -2.001 2.825 21.776 1.00 64.44 495 GLY A CA 1
ATOM 4131 C C . GLY A 1 495 ? -1.892 2.021 20.478 1.00 64.44 495 GLY A C 1
ATOM 4132 O O . GLY A 1 495 ? -1.059 1.119 20.411 1.00 64.44 495 GLY A O 1
ATOM 4133 N N . SER A 1 496 ? -2.706 2.316 19.451 1.00 70.75 496 SER A N 1
ATOM 4134 C CA . SER A 1 496 ? -2.527 1.685 18.139 1.00 70.75 496 SER A CA 1
ATOM 4135 C C . SER A 1 496 ? -1.234 2.170 17.496 1.00 70.75 496 SER A C 1
ATOM 4137 O O . SER A 1 496 ? -0.938 3.368 17.498 1.00 70.75 496 SER A O 1
ATOM 4139 N N . ILE A 1 497 ? -0.521 1.261 16.857 1.00 72.00 497 ILE A N 1
ATOM 4140 C CA . ILE A 1 497 ? 0.678 1.552 16.088 1.00 72.00 497 ILE A CA 1
ATOM 4141 C C . ILE A 1 497 ? 0.416 1.281 14.611 1.00 72.00 497 ILE A C 1
ATOM 4143 O O . ILE A 1 497 ? -0.376 0.416 14.244 1.00 72.00 497 ILE A O 1
ATOM 4147 N N . ASN A 1 498 ? 1.134 1.982 13.737 1.00 78.00 498 ASN A N 1
ATOM 4148 C CA . ASN A 1 498 ? 1.124 1.622 12.329 1.00 78.00 498 ASN A CA 1
ATOM 4149 C C . ASN A 1 498 ? 1.852 0.278 12.151 1.00 78.00 498 ASN A C 1
ATOM 4151 O O . ASN A 1 498 ? 3.084 0.238 12.079 1.00 78.00 498 ASN A O 1
ATOM 4155 N N . ALA A 1 499 ? 1.084 -0.816 12.098 1.00 80.44 499 ALA A N 1
ATOM 4156 C CA . ALA A 1 499 ? 1.607 -2.179 12.063 1.00 80.44 499 ALA A CA 1
ATOM 4157 C C . ALA A 1 499 ? 2.624 -2.410 10.944 1.00 80.44 499 ALA A C 1
ATOM 4159 O O . ALA A 1 499 ? 3.592 -3.139 11.144 1.00 80.44 499 ALA A O 1
ATOM 4160 N N . PHE A 1 500 ? 2.454 -1.739 9.801 1.00 86.31 500 PHE A N 1
ATOM 4161 C CA . PHE A 1 500 ? 3.352 -1.848 8.654 1.00 86.31 500 PHE A CA 1
ATOM 4162 C C . PHE A 1 500 ? 4.807 -1.488 8.983 1.00 86.31 500 PHE A C 1
ATOM 4164 O O . PHE A 1 500 ? 5.706 -1.990 8.317 1.00 86.31 500 PHE A O 1
ATOM 4171 N N . ASN A 1 501 ? 5.046 -0.666 10.010 1.00 86.25 501 ASN A N 1
ATOM 4172 C CA . ASN A 1 501 ? 6.388 -0.260 10.432 1.00 86.25 501 ASN A CA 1
ATOM 4173 C C . ASN A 1 501 ? 7.081 -1.292 11.337 1.00 86.25 501 ASN A C 1
ATOM 4175 O O . ASN A 1 501 ? 8.276 -1.170 11.583 1.00 86.25 501 ASN A O 1
ATOM 4179 N N . LYS A 1 502 ? 6.343 -2.280 11.863 1.00 89.56 502 LYS A N 1
ATOM 4180 C CA . LYS A 1 502 ? 6.867 -3.324 12.761 1.00 89.56 502 LYS A CA 1
ATOM 4181 C C . LYS A 1 502 ? 6.873 -4.720 12.134 1.00 89.56 502 LYS A C 1
ATOM 4183 O O . LYS A 1 502 ? 7.197 -5.689 12.818 1.00 89.56 502 LYS A O 1
ATOM 4188 N N . LEU A 1 503 ? 6.494 -4.841 10.861 1.00 93.06 503 LEU A N 1
ATOM 4189 C CA . LEU A 1 503 ? 6.535 -6.125 10.167 1.00 93.06 503 LEU A CA 1
ATOM 4190 C C . LEU A 1 503 ? 7.992 -6.552 9.889 1.00 93.06 503 LEU A C 1
ATOM 4192 O O . LEU A 1 503 ? 8.842 -5.689 9.663 1.00 93.06 503 LEU A O 1
ATOM 4196 N N . PRO A 1 504 ? 8.287 -7.865 9.893 1.00 93.62 504 PRO A N 1
ATOM 4197 C CA . PRO A 1 504 ? 9.617 -8.403 9.595 1.00 93.62 504 PRO A CA 1
ATOM 4198 C C . PRO A 1 504 ? 10.169 -7.997 8.220 1.00 93.62 504 PRO A C 1
ATOM 4200 O O . PRO A 1 504 ? 9.404 -7.726 7.293 1.00 93.62 504 PRO A O 1
ATOM 4203 N N . THR A 1 505 ? 11.495 -8.005 8.061 1.00 90.00 505 THR A N 1
ATOM 4204 C CA . THR A 1 505 ? 12.185 -7.591 6.822 1.00 90.00 505 THR A CA 1
ATOM 4205 C C . THR A 1 505 ? 11.956 -8.526 5.634 1.00 90.00 505 THR A C 1
ATOM 4207 O O . THR A 1 505 ? 12.069 -8.088 4.495 1.00 90.00 505 THR A O 1
ATOM 4210 N N . ASP A 1 506 ? 11.605 -9.789 5.879 1.00 90.94 506 ASP A N 1
ATOM 4211 C CA . ASP A 1 506 ? 11.228 -10.786 4.869 1.00 90.94 506 ASP A CA 1
ATOM 4212 C C . ASP A 1 506 ? 9.755 -10.669 4.423 1.00 90.94 506 ASP A C 1
ATOM 4214 O O . ASP A 1 506 ? 9.283 -11.453 3.597 1.00 90.94 506 ASP A O 1
ATOM 4218 N N . THR A 1 507 ? 9.020 -9.676 4.937 1.00 95.56 507 THR A N 1
ATOM 4219 C CA . THR A 1 507 ? 7.644 -9.385 4.520 1.00 95.56 507 THR A CA 1
ATOM 4220 C C . THR A 1 507 ? 7.593 -8.943 3.061 1.00 95.56 507 THR A C 1
ATOM 4222 O O . THR A 1 507 ? 8.262 -7.994 2.651 1.00 95.56 507 THR A O 1
ATOM 4225 N N . LEU A 1 508 ? 6.694 -9.553 2.286 1.00 96.12 508 LEU A N 1
ATOM 4226 C CA . LEU A 1 508 ? 6.367 -9.068 0.950 1.00 96.12 508 LEU A CA 1
ATOM 4227 C C . LEU A 1 508 ? 5.441 -7.849 1.052 1.00 96.12 508 LEU A C 1
ATOM 4229 O O . LEU A 1 508 ? 4.238 -7.996 1.282 1.00 96.12 508 LEU A O 1
ATOM 4233 N N . PHE A 1 509 ? 5.993 -6.652 0.864 1.00 95.94 509 PHE A N 1
ATOM 4234 C CA . PHE A 1 509 ? 5.221 -5.414 0.776 1.00 95.94 509 PHE A CA 1
ATOM 4235 C C . PHE A 1 509 ? 4.736 -5.163 -0.654 1.00 95.94 509 PHE A C 1
ATOM 4237 O O . PHE A 1 509 ? 5.504 -5.268 -1.600 1.00 95.94 509 PHE A O 1
ATOM 4244 N N . MET A 1 510 ? 3.464 -4.804 -0.804 1.00 96.00 510 MET A N 1
ATOM 4245 C CA . MET A 1 510 ? 2.848 -4.352 -2.052 1.00 96.00 510 MET A CA 1
ATOM 4246 C C . MET A 1 510 ? 2.066 -3.065 -1.811 1.00 96.00 510 MET A C 1
ATOM 4248 O O . MET A 1 510 ? 1.508 -2.861 -0.732 1.00 96.00 510 MET A O 1
ATOM 4252 N N . GLU A 1 511 ? 1.997 -2.213 -2.831 1.00 97.25 511 GLU A N 1
ATOM 4253 C CA . GLU A 1 511 ? 1.265 -0.946 -2.790 1.00 97.25 511 GLU A CA 1
ATOM 4254 C C . GLU A 1 511 ? 0.113 -0.950 -3.802 1.00 97.25 511 GLU A C 1
ATOM 4256 O O . GLU A 1 511 ? 0.307 -1.279 -4.974 1.00 97.25 511 GLU A O 1
ATOM 4261 N N . PHE A 1 512 ? -1.087 -0.588 -3.340 1.00 97.94 512 PHE A N 1
ATOM 4262 C CA . PHE A 1 512 ? -2.275 -0.350 -4.162 1.00 97.94 512 PHE A CA 1
ATOM 4263 C C . PHE A 1 512 ? -2.581 1.144 -4.214 1.00 97.94 512 PHE A C 1
ATOM 4265 O O . PHE A 1 512 ? -2.941 1.750 -3.199 1.00 97.94 512 PHE A O 1
ATOM 4272 N N . TYR A 1 513 ? -2.500 1.705 -5.416 1.00 98.00 513 TYR A N 1
ATOM 4273 C CA . TYR A 1 513 ? -2.574 3.143 -5.667 1.00 98.00 513 TYR A CA 1
ATOM 4274 C C . TYR A 1 513 ? -3.985 3.603 -6.053 1.00 98.00 513 TYR A C 1
ATOM 4276 O O . TYR A 1 513 ? -4.331 4.769 -5.876 1.00 98.00 513 TYR A O 1
ATOM 4284 N N . SER A 1 514 ? -4.824 2.704 -6.576 1.00 97.75 514 SER A N 1
ATOM 4285 C CA . SER A 1 514 ? -6.161 3.079 -7.047 1.00 97.75 514 SER A CA 1
ATOM 4286 C C . SER A 1 514 ? -7.157 3.282 -5.916 1.00 97.75 514 SER A C 1
ATOM 4288 O O . SER A 1 514 ? -7.314 2.397 -5.077 1.00 97.75 514 SER A O 1
ATOM 4290 N N . THR A 1 515 ? -7.902 4.388 -5.964 1.00 97.38 515 THR A N 1
ATOM 4291 C CA . THR A 1 515 ? -9.159 4.590 -5.236 1.00 97.38 515 THR A CA 1
ATOM 4292 C C . THR A 1 515 ? -10.355 4.424 -6.171 1.00 97.38 515 THR A C 1
ATOM 4294 O O . THR A 1 515 ? -10.385 4.965 -7.273 1.00 97.38 515 THR A O 1
ATOM 4297 N N . PHE A 1 516 ? -11.366 3.680 -5.725 1.00 96.25 516 PHE A N 1
ATOM 4298 C CA . PHE A 1 516 ? -12.645 3.514 -6.428 1.00 96.25 516 PHE A CA 1
ATOM 4299 C C . PHE A 1 516 ? -13.752 4.398 -5.842 1.00 96.25 516 PHE A C 1
ATOM 4301 O O . PHE A 1 516 ? -14.899 4.312 -6.274 1.00 96.25 516 PHE A O 1
ATOM 4308 N N . ARG A 1 517 ? -13.419 5.201 -4.823 1.00 94.75 517 ARG A N 1
ATOM 4309 C CA . ARG A 1 517 ? -14.360 6.074 -4.115 1.00 94.75 517 ARG A CA 1
ATOM 4310 C C . ARG A 1 517 ? -14.306 7.507 -4.628 1.00 94.75 517 ARG A C 1
ATOM 4312 O O . ARG A 1 517 ? -15.353 8.111 -4.799 1.00 94.75 517 ARG A O 1
ATOM 4319 N N . ILE A 1 518 ? -13.097 8.034 -4.813 1.00 96.75 518 ILE A N 1
ATOM 4320 C CA . ILE A 1 518 ? -12.870 9.455 -5.090 1.00 96.75 518 ILE A CA 1
ATOM 4321 C C . ILE A 1 518 ? -12.496 9.615 -6.558 1.00 96.75 518 ILE A C 1
ATOM 4323 O O . ILE A 1 518 ? -11.521 9.024 -7.024 1.00 96.75 518 ILE A O 1
ATOM 4327 N N . GLY A 1 519 ? -13.277 10.405 -7.281 1.00 97.50 519 GLY A N 1
ATOM 4328 C CA . GLY A 1 519 ? -13.060 10.820 -8.660 1.00 97.50 519 GLY A CA 1
ATOM 4329 C C . GLY A 1 519 ? -11.993 11.893 -8.829 1.00 97.50 519 GLY A C 1
ATOM 4330 O O . GLY A 1 519 ? -11.603 12.578 -7.881 1.00 97.50 519 GLY A O 1
ATOM 4331 N N . ASN A 1 520 ? -11.542 12.073 -10.068 1.00 97.00 520 ASN A N 1
ATOM 4332 C CA . ASN A 1 520 ? -10.862 13.308 -10.455 1.00 97.00 520 ASN A CA 1
ATOM 4333 C C . ASN A 1 520 ? -11.903 14.438 -10.613 1.00 97.00 520 ASN A C 1
ATOM 4335 O O . ASN A 1 520 ? -13.068 14.136 -10.846 1.00 97.00 520 ASN A O 1
ATOM 4339 N N . PRO A 1 521 ? -11.529 15.722 -10.447 1.00 96.44 521 PRO A N 1
ATOM 4340 C CA . PRO A 1 521 ? -10.198 16.232 -10.103 1.00 96.44 521 PRO A CA 1
ATOM 4341 C C . PRO A 1 521 ? -9.849 16.165 -8.603 1.00 96.44 521 PRO A C 1
ATOM 4343 O O . PRO A 1 521 ? -8.694 16.406 -8.251 1.00 96.44 521 PRO A O 1
ATOM 4346 N N . ALA A 1 522 ? -10.787 15.835 -7.702 1.00 96.69 522 ALA A N 1
ATOM 4347 C CA . ALA A 1 522 ? -10.499 15.853 -6.262 1.00 96.69 522 ALA A CA 1
ATOM 4348 C C . ALA A 1 522 ? -9.393 14.873 -5.845 1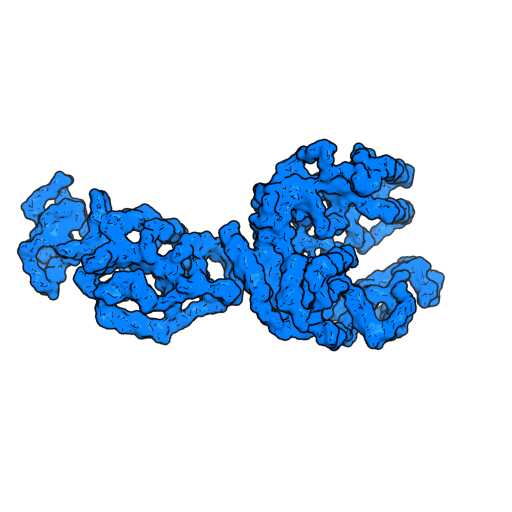.00 96.69 522 ALA A C 1
ATOM 4350 O O . ALA A 1 522 ? -8.565 15.231 -5.014 1.00 96.69 522 ALA A O 1
ATOM 4351 N N . CYS A 1 523 ? -9.328 13.677 -6.437 1.00 97.38 523 CYS A N 1
ATOM 4352 C CA . CYS A 1 523 ? -8.259 12.711 -6.167 1.00 97.38 523 CYS A CA 1
ATOM 4353 C C . CYS A 1 523 ? -6.865 13.298 -6.452 1.00 97.38 523 CYS A C 1
ATOM 4355 O O . CYS A 1 523 ? -5.953 13.134 -5.644 1.00 97.38 523 CYS A O 1
ATOM 4357 N N . ASP A 1 524 ? -6.702 13.997 -7.579 1.00 96.06 524 ASP A N 1
ATOM 4358 C CA . ASP A 1 524 ? -5.445 14.655 -7.944 1.00 96.06 524 ASP A CA 1
ATOM 4359 C C . ASP A 1 524 ? -5.093 15.788 -6.966 1.00 96.06 524 ASP A C 1
ATOM 4361 O O . ASP A 1 524 ? -3.932 15.918 -6.576 1.00 96.06 524 ASP A O 1
ATOM 4365 N N . LYS A 1 525 ? -6.090 16.567 -6.524 1.00 96.00 525 LYS A N 1
ATOM 4366 C CA . LYS A 1 525 ? -5.892 17.630 -5.529 1.00 96.00 525 LYS A CA 1
ATOM 4367 C C . LYS A 1 525 ? -5.490 17.060 -4.167 1.00 96.00 525 LYS A C 1
ATOM 4369 O O . LYS A 1 525 ? -4.487 17.500 -3.622 1.00 96.00 525 LYS A O 1
ATOM 4374 N N . ILE A 1 526 ? -6.207 16.050 -3.663 1.00 95.75 526 ILE A N 1
ATOM 4375 C CA . ILE A 1 526 ? -5.899 15.371 -2.393 1.00 95.75 526 ILE A CA 1
ATOM 4376 C C . ILE A 1 526 ? -4.488 14.789 -2.436 1.00 95.75 526 ILE A C 1
ATOM 4378 O O . ILE A 1 526 ? -3.722 15.013 -1.510 1.00 95.75 526 ILE A O 1
ATOM 4382 N N . ARG A 1 527 ? -4.106 14.099 -3.519 1.00 95.75 527 ARG A N 1
ATOM 4383 C CA . ARG A 1 527 ? -2.748 13.557 -3.669 1.00 95.75 527 ARG A CA 1
ATOM 4384 C C . ARG A 1 527 ? -1.671 14.622 -3.434 1.00 95.75 527 ARG A C 1
ATOM 4386 O O . ARG A 1 527 ? -0.682 14.347 -2.771 1.00 95.75 527 ARG A O 1
ATOM 4393 N N . ASN A 1 528 ? -1.876 15.825 -3.965 1.00 94.75 528 ASN A N 1
ATOM 4394 C CA . ASN A 1 528 ? -0.909 16.916 -3.875 1.00 94.75 528 ASN A CA 1
ATOM 4395 C C . ASN A 1 528 ? -0.912 17.633 -2.510 1.00 94.75 528 ASN A C 1
ATOM 4397 O O . ASN A 1 528 ? -0.010 18.424 -2.263 1.00 94.75 528 ASN A O 1
ATOM 4401 N N . MET A 1 529 ? -1.903 17.387 -1.644 1.00 94.00 529 MET A N 1
ATOM 4402 C CA . MET A 1 529 ? -1.975 17.974 -0.296 1.00 94.00 529 MET A CA 1
ATOM 4403 C C . MET A 1 529 ? -1.121 17.226 0.733 1.00 94.00 529 MET A C 1
ATOM 4405 O O . MET A 1 529 ? -0.843 17.772 1.793 1.00 94.00 529 MET A O 1
ATOM 4409 N N . PHE A 1 530 ? -0.727 15.982 0.445 1.00 93.69 530 PHE A N 1
ATOM 4410 C CA . PHE A 1 530 ? -0.070 15.104 1.409 1.00 93.69 530 PHE A CA 1
ATOM 4411 C C . PHE A 1 530 ? 1.251 14.563 0.872 1.00 93.69 530 PHE A C 1
ATOM 4413 O O . PHE A 1 530 ? 1.313 13.992 -0.222 1.00 93.69 530 PHE A O 1
ATOM 4420 N N . ASP A 1 531 ? 2.289 14.624 1.700 1.00 89.06 531 ASP A N 1
ATOM 4421 C CA . ASP A 1 531 ? 3.551 13.955 1.409 1.00 89.06 531 ASP A CA 1
ATOM 4422 C C . ASP A 1 531 ? 3.375 12.435 1.369 1.00 89.06 531 ASP A C 1
ATOM 4424 O O . ASP A 1 531 ? 2.702 11.831 2.204 1.00 89.06 531 ASP A O 1
ATOM 4428 N N . ASN A 1 532 ? 4.025 11.795 0.394 1.00 87.25 532 ASN A N 1
ATOM 4429 C CA . ASN A 1 532 ? 3.975 10.344 0.180 1.00 87.25 532 ASN A CA 1
ATOM 4430 C C . ASN A 1 532 ? 2.556 9.775 -0.021 1.00 87.25 532 ASN A C 1
ATOM 4432 O O . ASN A 1 532 ? 2.343 8.571 0.142 1.00 87.25 532 ASN A O 1
ATOM 4436 N N . CYS A 1 533 ? 1.597 10.609 -0.428 1.00 94.12 533 CYS A N 1
ATOM 4437 C CA . CYS A 1 533 ? 0.299 10.149 -0.894 1.00 94.12 533 CYS A CA 1
ATOM 4438 C C . CYS A 1 533 ? 0.405 9.726 -2.359 1.00 94.12 533 CYS A C 1
ATOM 4440 O O . CYS A 1 533 ? 0.453 10.545 -3.273 1.00 94.12 533 CYS A O 1
ATOM 4442 N N . TRP A 1 534 ? 0.452 8.419 -2.596 1.00 95.50 534 TRP A N 1
ATOM 4443 C CA . TRP A 1 534 ? 0.494 7.845 -3.939 1.00 95.50 534 TRP A CA 1
ATOM 4444 C C . TRP A 1 534 ? -0.890 7.306 -4.290 1.00 95.50 534 TRP A C 1
ATOM 4446 O O . TRP A 1 534 ? -1.168 6.126 -4.106 1.00 95.50 534 TRP A O 1
ATOM 4456 N N . MET A 1 535 ? -1.790 8.186 -4.743 1.00 96.62 535 MET A N 1
ATOM 4457 C CA . MET A 1 535 ? -3.159 7.802 -5.100 1.00 96.62 535 MET A CA 1
ATOM 4458 C C . MET A 1 535 ? -3.573 8.229 -6.512 1.00 96.62 535 MET A C 1
ATOM 4460 O O . MET A 1 535 ? -3.267 9.336 -6.969 1.00 96.62 535 MET A O 1
ATOM 4464 N N . ILE A 1 536 ? -4.322 7.356 -7.187 1.00 97.81 536 ILE A N 1
ATOM 4465 C CA . ILE A 1 536 ? -4.947 7.597 -8.494 1.00 97.81 536 ILE A CA 1
ATOM 4466 C C . ILE A 1 536 ? -6.425 7.214 -8.464 1.00 97.81 536 ILE A C 1
ATOM 4468 O O . ILE A 1 536 ? -6.825 6.280 -7.769 1.00 97.81 536 ILE A O 1
ATOM 4472 N N . SER A 1 537 ? -7.248 7.918 -9.237 1.00 97.75 537 SER A N 1
ATOM 4473 C CA . SER A 1 537 ? -8.673 7.608 -9.328 1.00 97.75 537 SER A CA 1
ATOM 4474 C C . SER A 1 537 ? -8.952 6.531 -10.376 1.00 97.75 537 SER A C 1
ATOM 4476 O O . SER A 1 537 ? -8.590 6.679 -11.540 1.00 97.75 537 SER A O 1
ATOM 4478 N N . LYS A 1 538 ? -9.662 5.478 -9.963 1.00 96.94 538 LYS A N 1
ATOM 4479 C CA . LYS A 1 538 ? -10.418 4.555 -10.828 1.00 96.94 538 LYS A CA 1
ATOM 4480 C C . LYS A 1 538 ? -11.921 4.611 -10.493 1.00 96.94 538 LYS A C 1
ATOM 4482 O O . LYS A 1 538 ? -12.652 3.643 -10.711 1.00 96.94 538 LYS A O 1
ATOM 4487 N N . SER A 1 539 ? -12.382 5.719 -9.901 1.00 95.81 539 SER A N 1
ATO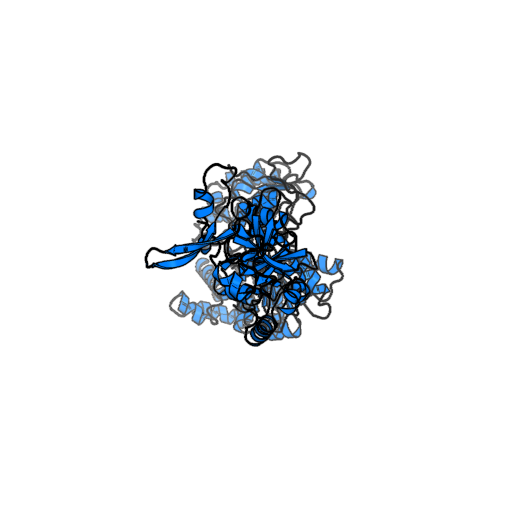M 4488 C CA . SER A 1 539 ? -13.808 5.960 -9.651 1.00 95.81 539 SER A CA 1
ATOM 4489 C C . SER A 1 539 ? -14.562 6.106 -10.973 1.00 95.81 539 SER A C 1
ATOM 4491 O O . SER A 1 539 ? -14.021 6.601 -11.958 1.00 95.81 539 SER A O 1
ATOM 4493 N N . LYS A 1 540 ? -15.833 5.692 -10.990 1.00 93.62 540 LYS A N 1
ATOM 4494 C CA . LYS A 1 540 ? -16.734 5.899 -12.139 1.00 93.62 540 LYS A CA 1
ATOM 4495 C C . LYS A 1 540 ? -17.349 7.299 -12.175 1.00 93.62 540 LYS A C 1
ATOM 4497 O O . LYS A 1 540 ? -17.972 7.651 -13.168 1.00 93.62 540 LYS A O 1
ATOM 4502 N N . GLN A 1 541 ? -17.263 8.026 -11.067 1.00 93.56 541 GLN A N 1
ATOM 4503 C CA . GLN A 1 541 ? -17.854 9.346 -10.890 1.00 93.56 541 GLN A CA 1
ATOM 4504 C C . GLN A 1 541 ? -16.767 10.327 -10.486 1.00 93.56 541 GLN A C 1
ATOM 4506 O O . GLN A 1 541 ? -15.872 9.964 -9.712 1.00 93.56 541 GLN A O 1
ATOM 4511 N N . ASP A 1 542 ? -16.885 11.548 -10.992 1.00 96.38 542 ASP A N 1
ATOM 4512 C CA . ASP A 1 542 ? -16.038 12.662 -10.600 1.00 96.38 542 ASP A CA 1
ATOM 4513 C C . ASP A 1 542 ? -16.390 13.123 -9.183 1.00 96.38 542 ASP A C 1
ATOM 4515 O O . ASP A 1 542 ? -17.537 13.050 -8.735 1.00 96.38 542 ASP A O 1
ATOM 4519 N N . THR A 1 543 ? -15.370 13.587 -8.466 1.00 96.62 543 THR A N 1
ATOM 4520 C CA . THR A 1 543 ? -15.525 14.183 -7.140 1.00 96.62 543 THR A CA 1
ATOM 4521 C C . THR A 1 543 ? -14.981 15.598 -7.204 1.00 96.62 543 THR A C 1
ATOM 4523 O O . THR A 1 543 ? -13.877 15.824 -7.710 1.00 96.62 543 THR A O 1
ATOM 4526 N N . HIS A 1 544 ? -15.738 16.546 -6.664 1.00 94.88 544 HIS A N 1
ATOM 4527 C CA . HIS A 1 544 ? -15.425 17.965 -6.723 1.00 94.88 544 HIS A CA 1
ATOM 4528 C C . HIS A 1 544 ? -15.304 18.556 -5.324 1.00 94.88 544 HIS A C 1
ATOM 4530 O O . HIS A 1 544 ? -15.999 18.152 -4.392 1.00 94.88 544 HIS A O 1
ATOM 4536 N N . PHE A 1 545 ? -14.413 19.534 -5.195 1.00 93.81 545 PHE A N 1
ATOM 4537 C CA . PHE A 1 545 ? -14.427 20.435 -4.053 1.00 93.81 545 PHE A CA 1
ATOM 4538 C C . PHE A 1 545 ? -15.474 21.511 -4.331 1.00 93.81 545 PHE A C 1
ATOM 4540 O O . PHE A 1 545 ? -15.328 22.260 -5.296 1.00 93.81 545 PHE A O 1
ATOM 4547 N N . ASP A 1 546 ? -16.528 21.541 -3.525 1.00 88.81 546 ASP A N 1
ATOM 4548 C CA . ASP A 1 546 ? -17.677 22.426 -3.687 1.00 88.81 546 ASP A CA 1
ATOM 4549 C C . ASP A 1 546 ? -18.150 22.892 -2.311 1.00 88.81 546 ASP A C 1
ATOM 4551 O O . ASP A 1 546 ? -18.438 22.074 -1.438 1.00 88.81 546 ASP A O 1
ATOM 4555 N N . LYS A 1 547 ? -18.224 24.213 -2.130 1.00 80.75 547 LYS A N 1
ATOM 4556 C CA . LYS A 1 547 ? -18.665 24.836 -0.876 1.00 80.75 547 LYS A CA 1
ATOM 4557 C C . LYS A 1 547 ? -20.184 24.785 -0.697 1.00 80.75 547 LYS A C 1
ATOM 4559 O O . LYS A 1 547 ? -20.687 25.009 0.401 1.00 80.75 547 LYS A O 1
ATOM 4564 N N . ASN A 1 548 ? -20.929 24.525 -1.773 1.00 79.62 548 ASN A N 1
ATOM 4565 C CA . ASN A 1 548 ? -22.380 24.622 -1.787 1.00 79.62 548 ASN A CA 1
ATOM 4566 C C . ASN A 1 548 ? -23.010 23.256 -2.072 1.00 79.62 548 ASN A C 1
ATOM 4568 O O . ASN A 1 548 ? -23.042 22.779 -3.204 1.00 79.62 548 ASN A O 1
ATOM 4572 N N . PHE A 1 549 ? -23.591 22.640 -1.045 1.00 79.75 549 PHE A N 1
ATOM 4573 C CA . PHE A 1 549 ? -24.487 21.503 -1.253 1.00 79.75 549 PHE A CA 1
ATOM 4574 C C . PHE A 1 549 ? -25.868 21.996 -1.686 1.00 79.75 549 PHE A C 1
ATOM 4576 O O . PHE A 1 549 ? -26.360 23.017 -1.199 1.00 79.75 549 PHE A O 1
ATOM 4583 N N . GLU A 1 550 ? -26.516 21.259 -2.587 1.00 74.00 550 GLU A N 1
ATOM 4584 C CA . GLU A 1 550 ? -27.885 21.574 -2.992 1.00 74.00 550 GLU A CA 1
ATOM 4585 C C . GLU A 1 550 ? -28.831 21.446 -1.793 1.00 74.00 550 GLU A C 1
ATOM 4587 O O . GLU A 1 550 ? -28.662 20.596 -0.918 1.00 74.00 550 GLU A O 1
ATOM 4592 N N . THR A 1 551 ? -29.859 22.294 -1.737 1.00 62.56 551 THR A N 1
ATOM 4593 C CA . THR A 1 551 ? -30.734 22.402 -0.560 1.00 62.56 551 THR A CA 1
ATOM 4594 C C . THR A 1 551 ? -31.521 21.128 -0.254 1.00 62.56 551 THR A C 1
ATOM 4596 O O . THR A 1 551 ? -31.970 20.968 0.885 1.00 62.56 551 THR A O 1
ATOM 4599 N N . THR A 1 552 ? -31.661 20.237 -1.235 1.00 72.06 552 THR A N 1
ATOM 4600 C CA . THR A 1 552 ? -32.364 18.952 -1.164 1.00 72.06 552 THR A CA 1
ATOM 4601 C C . THR A 1 552 ? -31.463 17.768 -0.818 1.00 72.06 552 THR A C 1
ATOM 4603 O O . THR A 1 552 ? -31.973 16.687 -0.538 1.00 72.06 552 THR A O 1
ATOM 4606 N N . GLU A 1 553 ? -30.140 17.931 -0.845 1.00 81.50 553 GLU A N 1
ATOM 4607 C CA . GLU A 1 553 ? -29.209 16.834 -0.591 1.00 81.50 553 GLU A CA 1
ATOM 4608 C C . GLU A 1 553 ? -28.873 16.739 0.902 1.00 81.50 553 GLU A C 1
ATOM 4610 O O . GLU A 1 553 ? -28.493 17.727 1.536 1.00 81.50 553 GLU A O 1
ATOM 4615 N N . SER A 1 554 ? -28.961 15.534 1.474 1.00 90.25 554 SER A N 1
ATOM 4616 C CA . SER A 1 554 ? -28.356 15.290 2.782 1.00 90.25 554 SER A CA 1
ATOM 4617 C C . SER A 1 554 ? -26.833 15.340 2.659 1.00 90.25 554 SER A C 1
ATOM 4619 O O . SER A 1 554 ? -26.269 15.011 1.611 1.00 90.25 554 SER A O 1
ATOM 4621 N N . TYR A 1 555 ? -26.142 15.703 3.732 1.00 93.62 555 TYR A N 1
ATOM 4622 C CA . TYR A 1 555 ? -24.680 15.684 3.782 1.00 93.62 555 TYR A CA 1
ATOM 4623 C C . TYR A 1 555 ? -24.182 15.242 5.154 1.00 93.62 555 TYR A C 1
ATOM 4625 O O . TYR A 1 555 ? -24.902 15.278 6.154 1.00 93.62 555 TYR A O 1
ATOM 4633 N N . VAL A 1 556 ? -22.931 14.793 5.187 1.00 95.56 556 VAL A N 1
ATOM 4634 C CA . VAL A 1 556 ? -22.232 14.468 6.429 1.00 95.56 556 VAL A CA 1
ATOM 4635 C C . VAL A 1 556 ? -21.345 15.639 6.809 1.00 95.56 556 VAL A C 1
ATOM 4637 O O . VAL A 1 556 ? -20.539 16.070 5.994 1.00 95.56 556 VAL A O 1
ATOM 4640 N N . TYR A 1 557 ? -21.464 16.123 8.041 1.00 95.50 557 TYR A N 1
ATOM 4641 C CA . TYR A 1 557 ? -20.596 17.155 8.593 1.00 95.50 557 TYR A CA 1
ATOM 4642 C C . TYR A 1 557 ? -19.616 16.515 9.583 1.00 95.50 557 TYR A C 1
ATOM 4644 O O . TYR A 1 557 ? -20.022 15.943 10.600 1.00 95.50 557 TYR A O 1
ATOM 4652 N N . LEU A 1 558 ? -18.329 16.553 9.243 1.00 96.25 558 LEU A N 1
ATOM 4653 C CA . LEU A 1 558 ? -17.246 15.980 10.030 1.00 96.25 558 LEU A CA 1
ATOM 4654 C C . LEU A 1 558 ? -16.587 17.027 10.917 1.00 96.25 558 LEU A C 1
ATOM 4656 O O . LEU A 1 558 ? -16.257 18.119 10.462 1.00 96.25 558 LEU A O 1
ATOM 4660 N N . PHE A 1 559 ? -16.347 16.632 12.163 1.00 94.75 559 PHE A N 1
ATOM 4661 C CA . PHE A 1 559 ? -15.732 17.456 13.197 1.00 94.75 559 PHE A CA 1
ATOM 4662 C C . PHE A 1 559 ? -14.498 16.768 13.770 1.00 94.75 559 PHE A C 1
ATOM 4664 O O . PHE A 1 559 ? -14.486 15.540 13.949 1.00 94.75 559 PHE A O 1
ATOM 4671 N N . ARG A 1 560 ? -13.478 17.553 14.122 1.00 91.88 560 ARG A N 1
ATOM 4672 C CA . ARG A 1 560 ? -12.352 17.048 14.911 1.00 91.88 560 ARG A CA 1
ATOM 4673 C C . ARG A 1 560 ? -12.745 16.830 16.373 1.00 91.88 560 ARG A C 1
ATOM 4675 O O . ARG A 1 560 ? -12.287 15.860 16.987 1.00 91.88 560 ARG A O 1
ATOM 4682 N N . SER A 1 561 ? -13.598 17.694 16.918 1.00 91.25 561 SER A N 1
ATOM 4683 C CA . SER A 1 561 ? -13.950 17.719 18.340 1.00 91.25 561 SER A CA 1
ATOM 4684 C C . SER A 1 561 ? -15.457 17.808 18.605 1.00 91.25 561 SER A C 1
ATOM 4686 O O . SER A 1 561 ? -16.240 18.350 17.822 1.00 91.25 561 SER A O 1
ATOM 4688 N N . TRP A 1 562 ? -15.873 17.319 19.774 1.00 91.94 562 TRP A N 1
ATOM 4689 C CA . TRP A 1 562 ? -17.238 17.468 20.278 1.00 91.94 562 TRP A CA 1
ATOM 4690 C C . TRP A 1 562 ? -17.599 18.921 20.569 1.00 91.94 562 TRP A C 1
ATOM 4692 O O . TRP A 1 562 ? -18.763 19.287 20.436 1.00 91.94 562 TRP A O 1
ATOM 4702 N N . ARG A 1 563 ? -16.619 19.760 20.927 1.00 91.62 563 ARG A N 1
ATOM 4703 C CA . ARG A 1 563 ? -16.824 21.198 21.138 1.00 91.62 563 ARG A CA 1
ATOM 4704 C C . ARG A 1 563 ? -17.467 21.844 19.911 1.00 91.62 563 ARG A C 1
ATOM 4706 O O . ARG A 1 563 ? -18.546 22.418 20.024 1.00 91.62 563 ARG A O 1
ATOM 4713 N N . TYR A 1 564 ? -16.824 21.742 18.750 1.00 93.19 564 TYR A N 1
ATOM 4714 C CA . TYR A 1 564 ? -17.329 22.377 17.532 1.00 93.19 564 TYR A CA 1
ATOM 4715 C C . TYR A 1 564 ? -18.602 21.704 17.026 1.00 93.19 564 TYR A C 1
ATOM 4717 O O . TYR A 1 564 ? -19.517 22.396 16.583 1.00 93.19 564 TYR A O 1
ATOM 4725 N N . LEU A 1 565 ? -18.707 20.380 17.186 1.00 95.12 565 LEU A N 1
ATOM 4726 C CA . LEU A 1 565 ? -19.928 19.644 16.871 1.00 95.12 565 LEU A CA 1
ATOM 4727 C C . LEU A 1 565 ? -21.131 20.218 17.630 1.00 95.12 565 LEU A C 1
ATOM 4729 O O . LEU A 1 565 ? -22.145 20.537 17.018 1.00 95.12 565 LEU A O 1
ATOM 4733 N N . LEU A 1 566 ? -21.022 20.397 18.950 1.00 94.19 566 LEU A N 1
ATOM 4734 C CA . LEU A 1 566 ? -22.112 20.933 19.773 1.00 94.19 566 LEU A CA 1
ATOM 4735 C C . LEU A 1 566 ? -22.431 22.389 19.436 1.00 94.19 566 LEU A C 1
ATOM 4737 O O . LEU A 1 566 ? -23.605 22.751 19.383 1.00 94.19 566 LEU A O 1
ATOM 4741 N N . LEU A 1 567 ? -21.403 23.210 19.194 1.00 93.19 567 LEU A N 1
ATOM 4742 C CA . LEU A 1 567 ? -21.578 24.618 18.837 1.00 93.19 567 LEU A CA 1
ATOM 4743 C C . LEU A 1 567 ? -22.293 24.790 17.493 1.00 93.19 567 LEU A C 1
ATOM 4745 O O . LEU A 1 567 ? -23.136 25.672 17.385 1.00 93.19 567 LEU A O 1
ATOM 4749 N N . LYS A 1 568 ? -22.020 23.935 16.500 1.00 94.81 568 LYS A N 1
ATOM 4750 C CA . LYS A 1 568 ? -22.765 23.939 15.232 1.00 94.81 568 LYS A CA 1
ATOM 4751 C C . LYS A 1 568 ? -24.150 23.315 15.373 1.00 94.81 568 LYS A C 1
ATOM 4753 O O . LYS A 1 568 ? -25.112 23.830 14.818 1.00 94.81 568 LYS A O 1
ATOM 4758 N N . ALA A 1 569 ? -24.289 22.252 16.161 1.00 95.56 569 ALA A N 1
ATOM 4759 C CA . ALA A 1 569 ? -25.573 21.584 16.356 1.00 95.56 569 ALA A CA 1
ATOM 4760 C C . ALA A 1 569 ? -26.631 22.444 17.068 1.00 95.56 569 ALA A C 1
ATOM 4762 O O . ALA A 1 569 ? -27.819 22.193 16.894 1.00 95.56 569 ALA A O 1
ATOM 4763 N N . GLN A 1 570 ? -26.240 23.443 17.872 1.00 94.81 570 GLN A N 1
ATOM 4764 C CA . GLN A 1 570 ? -27.202 24.387 18.466 1.00 94.81 570 GLN A CA 1
ATOM 4765 C C . GLN A 1 570 ? -27.730 25.432 17.464 1.00 94.81 570 GLN A C 1
ATOM 4767 O O . GLN A 1 570 ? -28.766 26.038 17.733 1.00 94.81 570 GLN A O 1
ATOM 4772 N N . GLU A 1 571 ? -27.028 25.658 16.349 1.00 92.94 571 GLU A N 1
ATOM 4773 C CA . GLU A 1 571 ? -27.377 26.647 15.316 1.00 92.94 571 GLU A CA 1
ATOM 4774 C C . GLU A 1 571 ? -28.113 26.004 14.130 1.00 92.94 571 GLU A C 1
ATOM 4776 O O . GLU A 1 571 ? -28.971 26.636 13.519 1.00 92.94 571 GLU A O 1
ATOM 4781 N N . GLU A 1 572 ? -27.801 24.743 13.826 1.00 90.44 572 GLU A N 1
ATOM 4782 C CA . GLU A 1 572 ? -28.373 23.987 12.710 1.00 90.44 572 GLU A CA 1
ATOM 4783 C C . GLU A 1 572 ? -29.611 23.187 13.133 1.00 90.44 572 GLU A C 1
ATOM 4785 O O . GLU A 1 572 ? -29.582 22.473 14.136 1.00 90.44 572 GLU A O 1
ATOM 4790 N N . ASN A 1 573 ? -30.681 23.260 12.336 1.00 91.06 573 ASN A N 1
ATOM 4791 C CA . ASN A 1 573 ? -31.904 22.471 12.522 1.00 91.06 573 ASN A CA 1
ATOM 4792 C C . ASN A 1 573 ? -31.850 21.154 11.727 1.00 91.06 573 ASN A C 1
ATOM 4794 O O . ASN A 1 573 ? -31.051 21.005 10.803 1.00 91.06 573 ASN A O 1
ATOM 4798 N N . ASP A 1 574 ? -32.729 20.205 12.064 1.00 92.88 574 ASP A N 1
ATOM 4799 C CA . ASP A 1 574 ? -32.865 18.910 11.379 1.00 92.88 574 ASP A CA 1
ATOM 4800 C C . ASP A 1 574 ? -31.546 18.117 11.305 1.00 92.88 574 ASP A C 1
ATOM 4802 O O . ASP A 1 574 ? -31.174 17.549 10.268 1.00 92.88 574 ASP A O 1
ATOM 4806 N N . VAL A 1 575 ? -30.824 18.077 12.430 1.00 95.62 575 VAL A N 1
ATOM 4807 C CA . VAL A 1 575 ? -29.521 17.410 12.541 1.00 95.62 575 VAL A CA 1
ATOM 4808 C C . VAL A 1 575 ? -29.652 16.003 13.119 1.00 95.62 575 VAL A C 1
ATOM 4810 O O . VAL A 1 575 ? -30.506 15.718 13.954 1.00 95.62 575 VAL A O 1
ATOM 4813 N N . TYR A 1 576 ? -28.756 15.104 12.730 1.00 96.62 576 TYR A N 1
ATOM 4814 C CA . TYR A 1 576 ? -28.541 13.834 13.419 1.00 96.62 576 TYR A CA 1
ATOM 4815 C C . TYR A 1 576 ? -27.118 13.797 13.958 1.00 96.62 576 TYR A C 1
ATOM 4817 O O . TYR A 1 576 ? -26.175 13.980 13.196 1.00 96.62 576 TYR A O 1
ATOM 4825 N N . ILE A 1 577 ? -26.952 13.504 15.247 1.00 96.31 577 ILE A N 1
ATOM 4826 C CA . ILE A 1 577 ? -25.636 13.383 15.881 1.00 96.31 577 ILE A CA 1
ATOM 4827 C C . ILE A 1 577 ? -25.407 11.932 16.291 1.00 96.31 577 ILE A C 1
ATOM 4829 O O . ILE A 1 577 ? -26.159 11.359 17.086 1.00 96.31 577 ILE A O 1
ATOM 4833 N N . TYR A 1 578 ? -24.341 11.327 15.777 1.00 93.62 578 TYR A N 1
ATOM 4834 C CA . TYR A 1 578 ? -24.025 9.940 16.097 1.00 93.62 578 TYR A CA 1
ATOM 4835 C C . TYR A 1 578 ? -23.591 9.757 17.555 1.00 93.62 578 TYR A C 1
ATOM 4837 O O . TYR A 1 578 ? -22.644 10.384 18.025 1.00 93.62 578 TYR A O 1
ATOM 4845 N N . GLY A 1 579 ? -24.270 8.852 18.267 1.00 91.44 579 GLY A N 1
ATOM 4846 C CA . GLY A 1 579 ? -23.941 8.501 19.653 1.00 91.44 579 GLY A CA 1
ATOM 4847 C C . GLY A 1 579 ? -24.252 9.593 20.684 1.00 91.44 579 GLY A C 1
ATOM 4848 O O . GLY A 1 579 ? -23.676 9.574 21.772 1.00 91.44 579 GLY A O 1
ATOM 4849 N N . TYR A 1 580 ? -25.140 10.540 20.360 1.00 94.19 580 TYR A N 1
ATOM 4850 C CA . TYR A 1 580 ? -25.422 11.696 21.214 1.00 94.19 580 TYR A CA 1
ATOM 4851 C C . TYR A 1 580 ? -25.895 11.328 22.624 1.00 94.19 580 TYR A C 1
ATOM 4853 O O . TYR A 1 580 ? -25.354 11.855 23.587 1.00 94.19 580 TYR A O 1
ATOM 4861 N N . ASP A 1 581 ? -26.848 10.402 22.775 1.00 91.94 581 ASP A N 1
ATOM 4862 C CA . ASP A 1 581 ? -27.427 10.089 24.093 1.00 91.94 581 ASP A CA 1
ATOM 4863 C C . ASP A 1 581 ? -26.390 9.562 25.098 1.00 91.94 581 ASP A C 1
ATOM 4865 O O . ASP A 1 581 ? -26.418 9.909 26.280 1.00 91.94 581 ASP A O 1
ATOM 4869 N N . ASP A 1 582 ? -25.452 8.730 24.638 1.00 89.94 582 ASP A N 1
ATOM 4870 C CA . ASP A 1 582 ? -24.356 8.239 25.477 1.00 89.94 582 ASP A CA 1
ATOM 4871 C C . ASP A 1 582 ? -23.373 9.361 25.820 1.00 89.94 582 ASP A C 1
ATOM 4873 O O . ASP A 1 582 ? -22.935 9.490 26.968 1.00 89.94 582 ASP A O 1
ATOM 4877 N N . LYS A 1 583 ? -23.050 10.201 24.832 1.00 90.38 583 LYS A N 1
ATOM 4878 C CA . LYS A 1 583 ? -22.119 11.318 24.998 1.00 90.38 583 LYS A CA 1
ATOM 4879 C C . LYS A 1 583 ? -22.683 12.414 25.893 1.00 90.38 583 LYS A C 1
ATOM 4881 O O . LYS A 1 583 ? -21.941 12.934 26.716 1.00 90.38 583 LYS A O 1
ATOM 4886 N N . GLU A 1 584 ? -23.974 12.715 25.824 1.00 93.25 584 GLU A N 1
ATOM 4887 C CA . GLU A 1 584 ? -24.644 13.675 26.704 1.00 93.25 584 GLU A CA 1
ATOM 4888 C C . GLU A 1 584 ? -24.541 13.240 28.171 1.00 93.25 584 GLU A C 1
ATOM 4890 O O . GLU A 1 584 ? -24.072 14.005 29.018 1.00 93.25 584 GLU A O 1
ATOM 4895 N N . ARG A 1 585 ? -24.874 11.976 28.471 1.00 90.88 585 ARG A N 1
ATOM 4896 C CA . ARG A 1 585 ? -24.716 11.412 29.822 1.00 90.88 585 ARG A CA 1
ATOM 4897 C C . ARG A 1 585 ? -23.271 11.501 30.311 1.00 90.88 585 ARG A C 1
ATOM 4899 O O . ARG A 1 585 ? -23.027 11.885 31.458 1.00 90.88 585 ARG A O 1
ATOM 4906 N N . MET A 1 586 ? -22.317 11.164 29.443 1.00 88.88 586 MET A N 1
ATOM 4907 C CA . MET A 1 586 ? -20.889 11.256 29.744 1.00 88.88 586 MET A CA 1
ATOM 4908 C C . MET A 1 586 ? -20.469 12.702 30.036 1.00 88.88 586 MET A C 1
ATOM 4910 O O . MET A 1 586 ? -19.786 12.931 31.030 1.00 88.88 586 MET A O 1
ATOM 4914 N N . MET A 1 587 ? -20.894 13.672 29.222 1.00 90.88 587 MET A N 1
ATOM 4915 C CA . MET A 1 587 ? -20.558 15.090 29.387 1.00 90.88 587 MET A CA 1
ATOM 4916 C C . MET A 1 587 ? -21.096 15.657 30.698 1.00 90.88 587 MET A C 1
ATOM 4918 O O . MET A 1 587 ? -20.345 16.301 31.425 1.00 90.88 587 MET A O 1
ATOM 4922 N N . ILE A 1 588 ? -22.348 15.353 31.052 1.00 89.31 588 ILE A N 1
ATOM 4923 C CA . ILE A 1 588 ? -22.944 15.773 32.330 1.00 89.31 588 ILE A CA 1
ATOM 4924 C C . ILE A 1 588 ? -22.154 15.183 33.507 1.00 89.31 588 ILE A C 1
ATOM 4926 O O . ILE A 1 588 ? -21.798 15.895 34.448 1.00 89.31 588 ILE A O 1
ATOM 4930 N N . SER A 1 589 ? -21.838 13.885 33.448 1.00 87.25 589 SER A N 1
ATOM 4931 C CA . SER A 1 589 ? -21.064 13.219 34.500 1.00 87.25 589 SER A CA 1
ATOM 4932 C C . SER A 1 589 ? -19.632 13.754 34.605 1.00 87.25 589 SER A C 1
ATOM 4934 O O . SER A 1 589 ? -19.102 13.868 35.713 1.00 87.25 589 SER A O 1
ATOM 4936 N N . LEU A 1 590 ? -18.988 14.039 33.473 1.00 86.38 590 LEU A N 1
ATOM 4937 C CA . LEU A 1 590 ? -17.617 14.535 33.412 1.00 86.38 590 LEU A CA 1
ATOM 4938 C C . LEU A 1 590 ? -17.540 15.978 33.914 1.00 86.38 590 LEU A C 1
ATOM 4940 O O . LEU A 1 590 ? -16.684 16.272 34.742 1.00 86.38 590 LEU A O 1
ATOM 4944 N N . HIS A 1 591 ? -18.466 16.845 33.499 1.00 90.00 591 HIS A N 1
ATOM 4945 C CA . HIS A 1 591 ? -18.572 18.225 33.980 1.00 90.00 591 HIS A CA 1
ATOM 4946 C C . HIS A 1 591 ? -18.723 18.279 35.502 1.00 90.00 591 HIS A C 1
ATOM 4948 O O . HIS A 1 591 ? -17.911 18.896 36.189 1.00 90.00 591 HIS A O 1
ATOM 4954 N N . ALA A 1 592 ? -19.674 17.521 36.058 1.00 86.31 592 ALA A N 1
ATOM 4955 C CA . ALA A 1 592 ? -19.896 17.462 37.504 1.00 86.31 592 ALA A CA 1
ATOM 4956 C C . ALA A 1 592 ? -18.654 16.999 38.290 1.00 86.31 592 ALA A C 1
ATOM 4958 O O . ALA A 1 592 ? -18.460 17.385 39.447 1.00 86.31 592 ALA A O 1
ATOM 4959 N N . ARG A 1 593 ? -17.815 16.159 37.672 1.00 84.12 593 ARG A N 1
ATOM 4960 C CA . ARG A 1 593 ? -16.542 15.705 38.237 1.00 84.12 593 ARG A CA 1
ATOM 4961 C C . ARG A 1 593 ? -15.461 16.783 38.133 1.00 84.12 593 ARG A C 1
ATOM 4963 O O . ARG A 1 593 ? -14.800 17.045 39.135 1.00 84.12 593 ARG A O 1
ATOM 4970 N N . LEU A 1 594 ? -15.306 17.396 36.961 1.00 85.25 594 LEU A N 1
ATOM 4971 C CA . LEU A 1 594 ? -14.329 18.450 36.672 1.00 85.25 594 LEU A CA 1
ATOM 4972 C C . LEU A 1 594 ? -14.493 19.661 37.595 1.00 85.25 594 LEU A C 1
ATOM 4974 O O . LEU A 1 594 ? -13.504 20.191 38.089 1.00 85.25 594 LEU A O 1
ATOM 4978 N N . MET A 1 595 ? -15.737 20.020 37.923 1.00 82.12 595 MET A N 1
ATOM 4979 C CA . MET A 1 595 ? -16.044 21.102 38.868 1.00 82.12 595 MET A CA 1
ATOM 4980 C C . MET A 1 595 ? -15.561 20.833 40.303 1.00 82.12 595 MET A C 1
ATOM 4982 O O . MET A 1 595 ? -15.483 21.756 41.108 1.00 82.12 595 MET A O 1
ATOM 4986 N N . LYS A 1 596 ? -15.268 19.573 40.654 1.00 82.50 596 LYS A N 1
ATOM 4987 C CA . LYS A 1 596 ? -14.826 19.167 42.000 1.00 82.50 596 LYS A CA 1
ATOM 4988 C C . LYS A 1 596 ? -13.361 18.748 42.045 1.00 82.50 596 LYS A C 1
ATOM 4990 O O . LYS A 1 596 ? -12.719 18.888 43.083 1.00 82.50 596 LYS A O 1
ATOM 4995 N N . PHE A 1 597 ? -12.848 18.182 40.956 1.00 78.75 597 PHE A N 1
ATOM 4996 C CA . PHE A 1 597 ? -11.524 17.576 40.898 1.00 78.75 597 PHE A CA 1
ATOM 4997 C C . PHE A 1 597 ? -10.881 17.815 39.532 1.00 78.75 597 PHE A C 1
ATOM 4999 O O . PHE A 1 597 ? -11.486 17.522 38.501 1.00 78.75 597 PHE A O 1
ATOM 5006 N N . ALA A 1 598 ? -9.620 18.247 39.532 1.00 73.25 598 ALA A N 1
ATOM 5007 C CA . ALA A 1 598 ? -8.815 18.296 38.318 1.00 73.25 598 ALA A CA 1
ATOM 5008 C C . ALA A 1 598 ? -8.533 16.879 37.785 1.00 73.25 598 ALA A C 1
ATOM 5010 O O . ALA A 1 598 ? -8.334 15.938 38.562 1.00 73.25 598 ALA A O 1
ATOM 5011 N N . LEU A 1 599 ? -8.495 16.742 36.457 1.00 72.88 599 LEU A N 1
ATOM 5012 C CA . LEU A 1 599 ? -7.999 15.533 35.799 1.00 72.88 599 LEU A CA 1
ATOM 5013 C C . LEU A 1 599 ? -6.485 15.426 35.987 1.00 72.88 599 LEU A C 1
ATOM 5015 O O . LEU A 1 599 ? -5.775 16.429 35.873 1.00 72.88 599 LEU A O 1
ATOM 5019 N N . SER A 1 600 ? -5.990 14.212 36.230 1.00 68.81 600 SER A N 1
ATOM 5020 C CA . SER A 1 600 ? -4.551 13.943 36.130 1.00 68.81 600 SER A CA 1
ATOM 5021 C C . SER A 1 600 ? -4.081 14.050 34.680 1.00 68.81 600 SER A C 1
ATOM 5023 O O . SER A 1 600 ? -4.874 13.831 33.767 1.00 68.81 600 SER A O 1
ATOM 5025 N N . ASP A 1 601 ? -2.793 14.299 34.448 1.00 64.62 601 ASP A N 1
ATOM 5026 C CA . ASP A 1 601 ? -2.251 14.398 33.084 1.00 64.62 601 ASP A CA 1
ATOM 5027 C C . ASP A 1 601 ? -2.467 13.114 32.267 1.00 64.62 601 ASP A C 1
ATOM 5029 O O . ASP A 1 601 ? -2.805 13.189 31.091 1.00 64.62 601 ASP A O 1
ATOM 5033 N N . GLU A 1 602 ? -2.427 11.943 32.913 1.00 60.94 602 GLU A N 1
ATOM 5034 C CA . GLU A 1 602 ? -2.792 10.666 32.279 1.00 60.94 602 GLU A CA 1
ATOM 5035 C C . GLU A 1 602 ? -4.267 10.630 31.829 1.00 60.94 602 GLU A C 1
ATOM 5037 O O . GLU A 1 602 ? -4.583 10.115 30.766 1.00 60.94 602 GLU A O 1
ATOM 5042 N N . GLU A 1 603 ? -5.186 11.231 32.594 1.00 67.19 603 GLU A N 1
ATOM 5043 C CA . GLU A 1 603 ? -6.607 11.267 32.212 1.00 67.19 603 GLU A CA 1
ATOM 5044 C C . GLU A 1 603 ? -6.876 12.262 31.093 1.00 67.19 603 GLU A C 1
ATOM 5046 O O . GLU A 1 603 ? -7.830 12.081 30.348 1.00 67.19 603 GLU A O 1
ATOM 5051 N N . LYS A 1 604 ? -6.063 13.318 30.991 1.00 67.50 604 LYS A N 1
ATOM 5052 C CA . LYS A 1 604 ? -6.127 14.252 29.867 1.00 67.50 604 LYS A CA 1
ATOM 5053 C C . LYS A 1 604 ? -5.637 13.586 28.580 1.00 67.50 604 LYS A C 1
ATOM 5055 O O . LYS A 1 604 ? -6.229 13.822 27.537 1.00 67.50 604 LYS A O 1
ATOM 5060 N N . GLN A 1 605 ? -4.610 12.737 28.662 1.00 63.09 605 GLN A N 1
ATOM 5061 C CA . GLN A 1 605 ? -4.073 11.991 27.515 1.00 63.09 605 GLN A CA 1
ATOM 5062 C C . GLN A 1 605 ? -5.041 10.933 26.963 1.00 63.09 605 GLN A C 1
ATOM 5064 O O . GLN A 1 605 ? -5.021 10.668 25.766 1.00 63.09 605 GLN A O 1
ATOM 5069 N N . ASP A 1 606 ? -5.910 10.366 27.804 1.00 64.00 606 ASP A N 1
ATOM 5070 C CA . ASP A 1 606 ? -6.933 9.395 27.383 1.00 64.00 606 ASP A CA 1
ATOM 5071 C C . ASP A 1 606 ? -8.144 10.039 26.670 1.00 64.00 606 ASP A C 1
ATOM 5073 O O . ASP A 1 606 ? -9.032 9.327 26.187 1.00 64.00 606 ASP A O 1
ATOM 5077 N N . MET A 1 607 ? -8.238 11.374 26.635 1.00 67.69 607 MET A N 1
ATOM 5078 C CA . MET A 1 607 ? -9.353 12.077 25.995 1.00 67.69 607 MET A CA 1
ATOM 5079 C C . MET A 1 607 ? -9.118 12.249 24.493 1.00 67.69 607 MET A C 1
ATOM 5081 O O . MET A 1 607 ? -8.024 12.565 24.040 1.00 67.69 607 MET A O 1
ATOM 5085 N N . GLU A 1 608 ? -10.188 12.058 23.718 1.00 61.31 608 GLU A N 1
ATOM 5086 C CA . GLU A 1 608 ? -10.182 12.151 22.250 1.00 61.31 608 GLU A CA 1
ATOM 5087 C C . GLU A 1 608 ? -9.898 13.584 21.748 1.00 61.31 608 GLU A C 1
ATOM 5089 O O . GLU A 1 608 ? -9.406 13.773 20.631 1.00 61.31 608 GLU A O 1
ATOM 5094 N N . ASP A 1 609 ? -10.240 14.595 22.551 1.00 73.88 609 ASP A N 1
ATOM 5095 C CA . ASP A 1 609 ? -10.220 16.016 22.209 1.00 73.88 609 ASP A CA 1
ATOM 5096 C C . ASP A 1 609 ? -10.175 16.926 23.460 1.00 73.88 609 ASP A C 1
ATOM 5098 O O . ASP A 1 609 ? -10.110 16.472 24.604 1.00 73.88 609 ASP A O 1
ATOM 5102 N N . ASP A 1 610 ? -10.254 18.240 23.232 1.00 76.62 610 ASP A N 1
ATOM 5103 C CA . ASP A 1 610 ? -10.267 19.292 24.258 1.00 76.62 610 ASP A CA 1
ATOM 5104 C C . ASP A 1 610 ? -11.612 19.421 25.015 1.00 76.62 610 ASP A C 1
ATOM 5106 O O . ASP A 1 610 ? -11.908 20.440 25.647 1.00 76.62 610 ASP A O 1
ATOM 5110 N N . LEU A 1 611 ? -12.464 18.388 24.972 1.00 84.31 611 LEU A N 1
ATOM 5111 C CA . LEU A 1 611 ? -13.769 18.388 25.634 1.00 84.31 611 LEU A CA 1
ATOM 5112 C C . LEU A 1 611 ? -13.695 18.749 27.129 1.00 84.31 611 LEU A C 1
ATOM 5114 O O . LEU A 1 611 ? -14.557 19.504 27.574 1.00 84.31 611 LEU A O 1
ATOM 5118 N N . PRO A 1 612 ? -12.710 18.300 27.935 1.00 84.06 612 PRO A N 1
ATOM 5119 C CA . PRO A 1 612 ? -12.636 18.698 29.339 1.00 84.06 612 PRO A CA 1
ATOM 5120 C C . PRO A 1 612 ? -12.482 20.207 29.551 1.00 84.06 612 PRO A C 1
ATOM 5122 O O . PRO A 1 612 ? -13.174 20.770 30.400 1.00 84.06 612 PRO A O 1
ATOM 5125 N N . ASN A 1 613 ? -11.609 20.868 28.785 1.00 84.81 613 ASN A N 1
ATOM 5126 C CA . ASN A 1 613 ? -11.399 22.311 28.915 1.00 84.81 613 ASN A CA 1
ATOM 5127 C C . ASN A 1 613 ? -12.613 23.082 28.391 1.00 84.81 613 ASN A C 1
ATOM 5129 O O . ASN A 1 613 ? -13.039 24.052 29.016 1.00 84.81 613 ASN A O 1
ATOM 5133 N N . PHE A 1 614 ? -13.235 22.599 27.310 1.00 87.38 614 PHE A N 1
ATOM 5134 C CA . PHE A 1 614 ? -14.519 23.121 26.853 1.00 87.38 614 PHE A CA 1
ATOM 5135 C C . PHE A 1 614 ? -15.585 23.037 27.951 1.00 87.38 614 PHE A C 1
ATOM 5137 O O . PHE A 1 614 ? -16.216 24.040 28.265 1.00 87.38 614 PHE A O 1
ATOM 5144 N N . LEU A 1 615 ? -15.747 21.882 28.600 1.00 88.12 615 LEU A N 1
ATOM 5145 C CA . LEU A 1 615 ? -16.720 21.713 29.681 1.00 88.12 615 LEU A CA 1
ATOM 5146 C C . LEU A 1 615 ? -16.414 22.624 30.880 1.00 88.12 615 LEU A C 1
ATOM 5148 O O . LEU A 1 615 ? -17.340 23.187 31.457 1.00 88.12 615 LEU A O 1
ATOM 5152 N N . LEU A 1 616 ? -15.140 22.815 31.235 1.00 87.06 616 LEU A N 1
ATOM 5153 C CA . LEU A 1 616 ? -14.727 23.732 32.307 1.00 87.06 616 LEU A CA 1
ATOM 5154 C C . LEU A 1 616 ? -15.057 25.203 32.014 1.00 87.06 616 LEU A C 1
ATOM 5156 O O . LEU A 1 616 ? -15.214 25.978 32.954 1.00 87.06 616 LEU A O 1
ATOM 5160 N N . SER A 1 617 ? -15.185 25.585 30.741 1.00 88.69 617 SER A N 1
ATOM 5161 C CA . SER A 1 617 ? -15.572 26.949 30.358 1.00 88.69 617 SER A CA 1
ATOM 5162 C C . SER A 1 617 ? -17.062 27.262 30.567 1.00 88.69 617 SER A C 1
ATOM 5164 O O . SER A 1 617 ? -17.453 28.415 30.418 1.00 88.69 617 SER A O 1
ATOM 5166 N N . TYR A 1 618 ? -17.883 26.271 30.940 1.00 88.69 618 TYR A N 1
ATOM 5167 C CA . TYR A 1 618 ? -19.324 26.421 31.156 1.00 88.69 618 TYR A CA 1
ATOM 5168 C C . TYR A 1 618 ? -19.702 26.215 32.623 1.00 88.69 618 TYR A C 1
ATOM 5170 O O . TYR A 1 618 ? -19.269 25.267 33.286 1.00 88.69 618 TYR A O 1
ATOM 5178 N N . THR A 1 619 ? -20.628 27.030 33.119 1.00 90.75 619 THR A N 1
ATOM 5179 C CA . THR A 1 619 ? -21.377 26.711 34.337 1.00 90.75 619 THR A CA 1
ATOM 5180 C C . THR A 1 619 ? -22.337 25.540 34.096 1.00 90.75 619 THR A C 1
ATOM 5182 O O . THR A 1 619 ? -22.717 25.223 32.967 1.00 90.75 619 THR A O 1
ATOM 5185 N N . ALA A 1 620 ? -22.794 24.895 35.175 1.00 88.88 620 ALA A N 1
ATOM 5186 C CA . ALA A 1 620 ? -23.764 23.799 35.072 1.00 88.88 620 ALA A CA 1
ATOM 5187 C C . ALA A 1 620 ? -25.086 24.231 34.402 1.00 88.88 620 ALA A C 1
ATOM 5189 O O . ALA A 1 620 ? -25.738 23.420 33.745 1.00 88.88 620 ALA A O 1
ATOM 5190 N N . PHE A 1 621 ? -25.479 25.500 34.562 1.00 90.69 621 PHE A N 1
ATOM 5191 C CA . PHE A 1 621 ? -26.668 26.058 33.921 1.00 90.69 621 PHE A CA 1
ATOM 5192 C C . PHE A 1 621 ? -26.453 26.257 32.417 1.00 90.69 621 PHE A C 1
ATOM 5194 O O . PHE A 1 621 ? -27.256 25.774 31.622 1.00 90.69 621 PHE A O 1
ATOM 5201 N N . GLU A 1 622 ? -25.347 26.893 32.020 1.00 92.88 622 GLU A N 1
ATOM 5202 C CA . GLU A 1 622 ? -25.036 27.141 30.606 1.00 92.88 622 GLU A CA 1
ATOM 5203 C C . GLU A 1 622 ? -24.866 25.836 29.825 1.00 92.88 622 GLU A C 1
ATOM 5205 O O . GLU A 1 622 ? -25.392 25.713 28.720 1.00 92.88 622 GLU A O 1
ATOM 5210 N N . LEU A 1 623 ? -24.199 24.830 30.408 1.00 92.56 623 LEU A N 1
ATOM 5211 C CA . LEU A 1 623 ? -24.053 23.519 29.773 1.00 92.56 623 LEU A CA 1
ATOM 5212 C C . LEU A 1 623 ? -25.418 22.857 29.550 1.00 92.56 623 LEU A C 1
ATOM 5214 O O . LEU A 1 623 ? -25.673 22.291 28.488 1.00 92.56 623 LEU A O 1
ATOM 5218 N N . LYS A 1 624 ? -26.314 22.934 30.539 1.00 92.56 624 LYS A N 1
ATOM 5219 C CA . LYS A 1 624 ? -27.659 22.366 30.422 1.00 92.56 624 LYS A CA 1
ATOM 5220 C C . LYS A 1 624 ? -28.473 23.070 29.336 1.00 92.56 624 LYS A C 1
ATOM 5222 O O . LYS A 1 624 ? -29.166 22.392 28.582 1.00 92.56 624 LYS A O 1
ATOM 5227 N N . GLU A 1 625 ? -28.368 24.394 29.226 1.00 94.12 625 GLU A N 1
ATOM 5228 C CA . GLU A 1 625 ? -29.028 25.151 28.158 1.00 94.12 625 GLU A CA 1
ATOM 5229 C C . GLU A 1 625 ? -28.463 24.822 26.773 1.00 94.12 625 GLU A C 1
ATOM 5231 O O . GLU A 1 625 ? -29.242 24.617 25.842 1.00 94.12 625 GLU A O 1
ATOM 5236 N N . LEU A 1 626 ? -27.138 24.694 26.635 1.00 94.56 626 LEU A N 1
ATOM 5237 C CA . LEU A 1 626 ? -26.504 24.247 25.392 1.00 94.56 626 LEU A CA 1
ATOM 5238 C C . LEU A 1 626 ? -27.039 22.873 24.966 1.00 94.56 626 LEU A C 1
ATOM 5240 O O . LEU A 1 626 ? -27.526 22.718 23.848 1.00 94.56 626 LEU A O 1
ATOM 5244 N N . LEU A 1 627 ? -26.997 21.881 25.862 1.00 94.81 627 LEU A N 1
ATOM 5245 C CA . LEU A 1 627 ? -27.465 20.525 25.562 1.00 94.81 627 LEU A CA 1
ATOM 5246 C C . LEU A 1 627 ? -28.963 20.500 25.239 1.00 94.81 627 LEU A C 1
ATOM 5248 O O . LEU A 1 627 ? -29.375 19.806 24.313 1.00 94.81 627 LEU A O 1
ATOM 5252 N N . ARG A 1 628 ? -29.777 21.306 25.932 1.00 95.19 628 ARG A N 1
ATOM 5253 C CA . ARG A 1 628 ? -31.210 21.440 25.641 1.00 95.19 628 ARG A CA 1
ATOM 5254 C C . ARG A 1 628 ? -31.458 21.976 24.228 1.00 95.19 628 ARG A C 1
ATOM 5256 O O . ARG A 1 628 ? -32.319 21.433 23.541 1.00 95.19 628 ARG A O 1
ATOM 5263 N N . LYS A 1 629 ? -30.720 23.009 23.800 1.00 95.19 629 LYS A N 1
ATOM 5264 C CA . LYS A 1 629 ? -30.812 23.570 22.439 1.00 95.19 629 LYS A CA 1
ATOM 5265 C C . LYS A 1 629 ? -30.366 22.568 21.377 1.00 95.19 629 LYS A C 1
ATOM 5267 O O . LYS A 1 629 ? -31.073 22.355 20.404 1.00 95.19 629 LYS A O 1
ATOM 5272 N N . VAL A 1 630 ? -29.234 21.898 21.591 1.00 96.06 630 VAL A N 1
ATOM 5273 C CA . VAL A 1 630 ? -28.772 20.843 20.676 1.00 96.06 630 VAL A CA 1
ATOM 5274 C C . VAL A 1 630 ? -29.837 19.751 20.554 1.00 96.06 630 VAL A C 1
ATOM 5276 O O . VAL A 1 630 ? -30.225 19.380 19.452 1.00 96.06 630 VAL A O 1
ATOM 5279 N N . ARG A 1 631 ? -30.379 19.279 21.681 1.00 95.81 631 ARG A N 1
ATOM 5280 C CA . ARG A 1 631 ? -31.401 18.228 21.708 1.00 95.81 631 ARG A CA 1
ATOM 5281 C C . ARG A 1 631 ? -32.699 18.639 21.004 1.00 95.81 631 ARG A C 1
ATOM 5283 O O . ARG A 1 631 ? -33.333 17.764 20.423 1.00 95.81 631 ARG A O 1
ATOM 5290 N N . SER A 1 632 ? -33.086 19.921 21.009 1.00 96.00 632 SER A N 1
ATOM 5291 C CA . SER A 1 632 ? -34.273 20.381 20.266 1.00 96.00 632 SER A CA 1
ATOM 5292 C C . SER A 1 632 ? -34.102 20.357 18.748 1.00 96.00 632 SER A C 1
ATOM 5294 O O . SER A 1 632 ? -35.106 20.310 18.045 1.00 96.00 632 SER A O 1
ATOM 5296 N N . ASN A 1 633 ? -32.863 20.348 18.256 1.00 96.25 633 ASN A N 1
ATOM 5297 C CA . ASN A 1 633 ? -32.561 20.333 16.825 1.00 96.25 633 ASN A CA 1
ATOM 5298 C C . ASN A 1 633 ? -32.343 18.911 16.277 1.00 96.25 633 ASN A C 1
ATOM 5300 O O . ASN A 1 633 ? -32.282 18.720 15.061 1.00 96.25 633 ASN A O 1
ATOM 5304 N N . ILE A 1 634 ? -32.209 17.908 17.158 1.00 96.56 634 ILE A N 1
ATOM 5305 C CA . ILE A 1 634 ? -31.947 16.522 16.762 1.00 96.56 634 ILE A CA 1
ATOM 5306 C C . ILE A 1 634 ? -33.220 15.856 16.236 1.00 96.56 634 ILE A C 1
ATOM 5308 O O . ILE A 1 634 ? -34.236 15.779 16.927 1.00 96.56 634 ILE A O 1
ATOM 5312 N N . VAL A 1 635 ? -33.116 15.259 15.051 1.00 95.81 635 VAL A N 1
ATOM 5313 C CA . VAL A 1 635 ? -34.161 14.441 14.425 1.00 95.81 635 VAL A CA 1
ATOM 5314 C C . VAL A 1 635 ? -33.648 13.020 14.133 1.00 95.81 635 VAL A C 1
ATOM 5316 O O . VAL A 1 635 ? -32.436 12.770 14.128 1.00 95.81 635 VAL A O 1
ATOM 5319 N N . PRO A 1 636 ? -34.538 12.034 13.898 1.00 94.06 636 PRO A N 1
ATOM 5320 C CA . PRO A 1 636 ? -34.122 10.699 13.478 1.00 94.06 636 PRO A CA 1
ATOM 5321 C C . PRO A 1 636 ? -33.279 10.739 12.199 1.00 94.06 636 PRO A C 1
ATOM 5323 O O . PRO A 1 636 ? -33.563 11.516 11.292 1.00 94.06 636 PRO A O 1
ATOM 5326 N N . LYS A 1 637 ? -32.293 9.837 12.084 1.00 92.00 637 LYS A N 1
ATOM 5327 C CA . LYS A 1 637 ? -31.311 9.816 10.981 1.00 92.00 637 LYS A CA 1
ATOM 5328 C C . LYS A 1 637 ? -31.925 9.922 9.577 1.00 92.00 637 LYS A C 1
ATOM 5330 O O . LYS A 1 637 ? -31.352 10.579 8.722 1.00 92.00 637 LYS A O 1
ATOM 5335 N N . ASN A 1 638 ? -33.072 9.285 9.339 1.00 90.19 638 ASN A N 1
ATOM 5336 C CA . ASN A 1 638 ? -33.729 9.275 8.025 1.00 90.19 638 ASN A CA 1
ATOM 5337 C C . ASN A 1 638 ? -34.389 10.614 7.654 1.00 90.19 638 ASN A C 1
ATOM 5339 O O . ASN A 1 638 ? -34.676 10.833 6.484 1.00 90.19 638 ASN A O 1
ATOM 5343 N N . ASN A 1 639 ? -34.633 11.478 8.640 1.00 91.56 639 ASN A N 1
ATOM 5344 C CA . ASN A 1 639 ? -35.257 12.789 8.463 1.00 91.56 639 ASN A CA 1
ATOM 5345 C C . ASN A 1 639 ? -34.228 13.925 8.545 1.00 91.56 639 ASN A C 1
ATOM 5347 O O . ASN A 1 639 ? -34.576 15.077 8.313 1.00 91.56 639 ASN A O 1
ATOM 5351 N N . ALA A 1 640 ? -32.984 13.615 8.917 1.00 92.50 640 ALA A N 1
ATOM 5352 C CA . ALA A 1 640 ? -31.944 14.609 9.100 1.00 92.50 640 ALA A CA 1
ATOM 5353 C C . ALA A 1 640 ? -31.360 15.047 7.757 1.00 92.50 640 ALA A C 1
ATOM 5355 O O . ALA A 1 640 ? -30.964 14.218 6.934 1.00 92.50 640 ALA A O 1
ATOM 5356 N N . LYS A 1 641 ? -31.233 16.361 7.575 1.00 91.19 641 LYS A N 1
ATOM 5357 C CA . LYS A 1 641 ? -30.517 16.944 6.437 1.00 91.19 641 LYS A CA 1
ATOM 5358 C C . LYS A 1 641 ? -29.005 16.923 6.665 1.00 91.19 641 LYS A C 1
ATOM 5360 O O . LYS A 1 641 ? -28.239 16.642 5.743 1.00 91.19 641 LYS A O 1
ATOM 5365 N N . CYS A 1 642 ? -28.579 17.180 7.899 1.00 93.56 642 CYS A N 1
ATOM 5366 C CA . CYS A 1 642 ? -27.176 17.228 8.292 1.00 93.56 642 CYS A CA 1
ATOM 5367 C C . CYS A 1 642 ? -26.854 16.080 9.254 1.00 93.56 642 CYS A C 1
ATOM 5369 O O . CYS A 1 642 ? -27.410 15.986 10.350 1.00 93.56 642 CYS A O 1
ATOM 5371 N N . LEU A 1 643 ? -25.945 15.195 8.848 1.00 96.00 643 LEU A N 1
ATOM 5372 C CA . LEU A 1 643 ? -25.486 14.083 9.671 1.00 96.00 643 LEU A CA 1
ATOM 5373 C C . LEU A 1 643 ? -24.122 14.429 10.284 1.00 96.00 643 LEU A C 1
ATOM 5375 O O . LEU A 1 643 ? -23.104 14.421 9.597 1.00 96.00 643 LEU A O 1
ATOM 5379 N N . MET A 1 644 ? -24.092 14.721 11.577 1.00 96.62 644 MET A N 1
ATOM 5380 C CA . MET A 1 644 ? -22.908 15.172 12.303 1.00 96.62 644 MET A CA 1
ATOM 5381 C C . MET A 1 644 ? -22.161 14.011 12.968 1.00 96.62 644 MET A C 1
ATOM 5383 O O . MET A 1 644 ? -22.742 13.206 13.706 1.00 96.62 644 MET A O 1
ATOM 5387 N N . TYR A 1 645 ? -20.850 13.954 12.736 1.00 95.75 645 TYR A N 1
ATOM 5388 C CA . TYR A 1 645 ? -19.964 12.926 13.281 1.00 95.75 645 TYR A CA 1
ATOM 5389 C C . TYR A 1 645 ? -18.596 13.500 13.658 1.00 95.75 645 TYR A C 1
ATOM 5391 O O . TYR A 1 645 ? -18.076 14.377 12.971 1.00 95.75 645 TYR A O 1
ATOM 5399 N N . THR A 1 646 ? -17.942 12.926 14.673 1.00 93.25 646 THR A N 1
ATOM 5400 C CA . THR A 1 646 ? -16.483 13.088 14.793 1.00 93.25 646 THR A CA 1
ATOM 5401 C C . THR A 1 646 ? -15.777 12.226 13.747 1.00 93.25 646 THR A C 1
ATOM 5403 O O . THR A 1 646 ? -16.257 11.130 13.432 1.00 93.25 646 THR A O 1
ATOM 5406 N N . ILE A 1 647 ? -14.617 12.660 13.244 1.00 92.75 647 ILE A N 1
ATOM 5407 C CA . ILE A 1 647 ? -13.841 11.897 12.245 1.00 92.75 647 ILE A CA 1
ATOM 5408 C C . ILE A 1 647 ? -13.555 10.466 12.735 1.00 92.75 647 ILE A C 1
ATOM 5410 O O . ILE A 1 647 ? -13.750 9.505 11.988 1.00 92.75 647 ILE A O 1
ATOM 5414 N N . HIS A 1 648 ? -13.183 10.294 14.009 1.00 87.75 648 HIS A N 1
ATOM 5415 C CA . HIS A 1 648 ? -12.929 8.975 14.602 1.00 87.75 648 HIS A CA 1
ATOM 5416 C C . HIS A 1 648 ? -14.146 8.049 14.558 1.00 87.75 648 HIS A C 1
ATOM 5418 O O . HIS A 1 648 ? -13.989 6.841 14.373 1.00 87.75 648 HIS A O 1
ATOM 5424 N N . SER A 1 649 ? -15.351 8.594 14.750 1.00 88.12 649 SER A N 1
ATOM 5425 C CA . SER A 1 649 ? -16.597 7.820 14.724 1.00 88.12 649 SER A CA 1
ATOM 5426 C C . SER A 1 649 ? -17.071 7.502 13.303 1.00 88.12 649 SER A C 1
ATOM 5428 O O . SER A 1 649 ? -17.764 6.506 13.100 1.00 88.12 649 SER A O 1
ATOM 5430 N N . TYR A 1 650 ? -16.674 8.322 12.324 1.00 91.19 650 TYR A N 1
ATOM 5431 C CA . TYR A 1 650 ? -17.044 8.169 10.918 1.00 91.19 650 TYR A CA 1
ATOM 5432 C C . TYR A 1 650 ? -16.018 7.383 10.088 1.00 91.19 650 TYR A C 1
ATOM 5434 O O . TYR A 1 650 ? -16.253 7.079 8.915 1.00 91.19 650 TYR A O 1
ATOM 5442 N N . LYS A 1 651 ? -14.867 7.027 10.668 1.00 86.38 651 LYS A N 1
ATOM 5443 C CA . LYS A 1 651 ? -13.865 6.205 9.989 1.00 86.38 651 LYS A CA 1
ATOM 5444 C C . LYS A 1 651 ? -14.483 4.887 9.505 1.00 86.38 651 LYS A C 1
ATOM 5446 O O . LYS A 1 651 ? -15.195 4.202 10.230 1.00 86.38 651 LYS A O 1
ATOM 5451 N N . GLY A 1 652 ? -14.191 4.539 8.253 1.00 80.50 652 GLY A N 1
ATOM 5452 C CA . GLY A 1 652 ? -14.749 3.363 7.574 1.00 80.50 652 GLY A CA 1
ATOM 5453 C C . GLY A 1 652 ? -16.065 3.632 6.837 1.00 80.50 652 GLY A C 1
ATOM 5454 O O . GLY A 1 652 ? -16.360 2.933 5.874 1.00 80.50 652 GLY A O 1
ATOM 5455 N N . CYS A 1 653 ? -16.792 4.695 7.189 1.00 87.06 653 CYS A N 1
ATOM 5456 C CA . CYS A 1 653 ? -17.991 5.130 6.474 1.00 87.06 653 CYS A CA 1
ATOM 5457 C C . CYS A 1 653 ? -17.645 5.970 5.232 1.00 87.06 653 CYS A C 1
ATOM 5459 O O . CYS A 1 653 ? -16.492 6.365 5.019 1.00 87.06 653 CYS A O 1
ATOM 5461 N N . GLU A 1 654 ? -18.660 6.228 4.409 1.00 91.25 654 GLU A N 1
ATOM 5462 C CA . GLU A 1 654 ? -18.596 7.053 3.200 1.00 91.25 654 GLU A CA 1
ATOM 5463 C C . GLU A 1 654 ? -19.959 7.694 2.905 1.00 91.25 654 GLU A C 1
ATOM 5465 O O . GLU A 1 654 ? -21.003 7.130 3.245 1.00 91.25 654 GLU A O 1
ATOM 5470 N N . HIS A 1 655 ? -19.946 8.857 2.252 1.00 93.69 655 HIS A N 1
ATOM 5471 C CA . HIS A 1 655 ? -21.148 9.593 1.856 1.00 93.69 655 HIS A CA 1
ATOM 5472 C C . HIS A 1 655 ? -20.940 10.301 0.514 1.00 93.69 655 HIS A C 1
ATOM 5474 O O . HIS A 1 655 ? -19.804 10.540 0.114 1.00 93.69 655 HIS A O 1
ATOM 5480 N N . ASN A 1 656 ? -22.019 10.657 -0.185 1.00 93.62 656 ASN A N 1
ATOM 5481 C CA . ASN A 1 656 ? -21.906 11.413 -1.438 1.00 93.62 656 ASN A CA 1
ATOM 5482 C C . ASN A 1 656 ? -21.323 12.806 -1.180 1.00 93.62 656 ASN A C 1
ATOM 5484 O O . ASN A 1 656 ? -20.344 13.197 -1.810 1.00 93.62 656 ASN A O 1
ATOM 5488 N N . ASN A 1 657 ? -21.882 13.491 -0.186 1.00 94.31 657 ASN A N 1
ATOM 5489 C CA . ASN A 1 657 ? -21.565 14.871 0.159 1.00 94.31 657 ASN A CA 1
ATOM 5490 C C . ASN A 1 657 ? -20.976 14.943 1.569 1.00 94.31 657 ASN A C 1
ATOM 5492 O O . ASN A 1 657 ? -21.621 14.478 2.516 1.00 94.31 657 ASN A O 1
ATOM 5496 N N . VAL A 1 658 ? -19.769 15.489 1.711 1.00 95.44 658 VAL A N 1
ATOM 5497 C CA . VAL A 1 658 ? -19.078 15.603 3.002 1.00 95.44 658 VAL A CA 1
ATOM 5498 C C . VAL A 1 658 ? -18.570 17.024 3.201 1.00 95.44 658 VAL A C 1
ATOM 5500 O O . VAL A 1 658 ? -17.855 17.557 2.359 1.00 95.44 658 VAL A O 1
ATOM 5503 N N . LYS A 1 659 ? -18.915 17.603 4.348 1.00 94.75 659 LYS A N 1
ATOM 5504 C CA . LYS A 1 659 ? -18.442 18.893 4.834 1.00 94.75 659 LYS A CA 1
ATOM 5505 C C . LYS A 1 659 ? -17.426 18.699 5.947 1.00 94.75 659 LYS A C 1
ATOM 5507 O O . LYS A 1 659 ? -17.658 17.889 6.845 1.00 94.75 659 LYS A O 1
ATOM 5512 N N . LEU A 1 660 ? -16.331 19.447 5.908 1.00 95.06 660 LEU A N 1
ATOM 5513 C CA . LEU A 1 660 ? -15.319 19.477 6.961 1.00 95.06 660 LEU A CA 1
ATOM 5514 C C . LEU A 1 660 ? -15.501 20.735 7.816 1.00 95.06 660 LEU A C 1
ATOM 5516 O O . LEU A 1 660 ? -15.788 21.816 7.306 1.00 95.06 660 LEU A O 1
ATOM 5520 N N . CYS A 1 661 ? -15.403 20.584 9.135 1.00 93.62 661 CYS A N 1
ATOM 5521 C CA . CYS A 1 661 ? -15.431 21.711 10.060 1.00 93.62 661 CYS A CA 1
ATOM 5522 C C . CYS A 1 661 ? -14.081 22.436 10.074 1.00 93.62 661 CYS A C 1
ATOM 5524 O O . CYS A 1 661 ? -13.041 21.840 9.810 1.00 93.62 661 CYS A O 1
ATOM 5526 N N . GLU A 1 662 ? -14.114 23.722 10.418 1.00 91.00 662 GLU A N 1
ATOM 5527 C CA . GLU A 1 662 ? -12.936 24.589 10.553 1.00 91.00 662 GLU A CA 1
ATOM 5528 C C . GLU A 1 662 ? -11.973 24.139 11.665 1.00 91.00 662 GLU A C 1
ATOM 5530 O O . GLU A 1 662 ? -10.826 24.568 11.698 1.00 91.00 662 GLU A O 1
ATOM 5535 N N . ASP A 1 663 ? -12.419 23.251 12.563 1.00 91.50 663 ASP A N 1
ATOM 5536 C CA . ASP A 1 663 ? -11.579 22.662 13.609 1.00 91.50 663 ASP A CA 1
ATOM 5537 C C . ASP A 1 663 ? -10.653 21.542 13.107 1.00 91.50 663 ASP A C 1
ATOM 5539 O O . ASP A 1 663 ? -9.871 20.996 13.884 1.00 91.50 663 ASP A O 1
ATOM 5543 N N . ILE A 1 664 ? -10.729 21.202 11.818 1.00 91.19 664 ILE A N 1
ATOM 5544 C CA . ILE A 1 664 ? -9.864 20.226 11.157 1.00 91.19 664 ILE A CA 1
ATOM 5545 C C . ILE A 1 664 ? -8.705 20.977 10.499 1.00 91.19 664 ILE A C 1
ATOM 5547 O O . ILE A 1 664 ? -8.888 21.652 9.487 1.00 91.19 664 ILE A O 1
ATOM 5551 N N . THR A 1 665 ? -7.504 20.832 11.057 1.00 86.00 665 THR A N 1
ATOM 5552 C CA . THR A 1 665 ? -6.309 21.557 10.605 1.00 86.00 665 THR A CA 1
ATOM 5553 C C . THR A 1 665 ? -5.355 20.667 9.808 1.00 86.00 665 THR A C 1
ATOM 5555 O O . THR A 1 665 ? -5.388 19.437 9.897 1.00 86.00 665 THR A O 1
ATOM 5558 N N . GLU A 1 666 ? -4.457 21.294 9.046 1.00 85.94 666 GLU A N 1
ATOM 5559 C CA . GLU A 1 666 ? -3.373 20.594 8.344 1.00 85.94 666 GLU A CA 1
ATOM 5560 C C . GLU A 1 666 ? -2.308 20.030 9.301 1.00 85.94 666 GLU A C 1
ATOM 5562 O O . GLU A 1 666 ? -1.531 19.164 8.916 1.00 85.94 666 GLU A O 1
ATOM 5567 N N . GLU A 1 667 ? -2.267 20.452 10.567 1.00 86.44 667 GLU A N 1
ATOM 5568 C CA . GLU A 1 667 ? -1.326 19.897 11.551 1.00 86.44 667 GLU A CA 1
ATOM 5569 C C . GLU A 1 667 ? -1.613 18.410 11.831 1.00 86.44 667 GLU A C 1
ATOM 5571 O O . GLU A 1 667 ? -0.697 17.615 12.044 1.00 86.44 667 GLU A O 1
ATOM 5576 N N . GLU A 1 668 ? -2.883 18.001 11.755 1.00 87.69 668 GLU A N 1
ATOM 5577 C CA . GLU A 1 668 ? -3.324 16.618 11.943 1.00 87.69 668 GLU A CA 1
ATOM 5578 C C . GLU A 1 668 ? -3.539 15.904 10.594 1.00 87.69 668 GLU A C 1
ATOM 5580 O O . GLU A 1 668 ? -4.635 15.442 10.266 1.00 87.69 668 GLU A O 1
ATOM 5585 N N . GLN A 1 669 ? -2.460 15.769 9.815 1.00 91.75 669 GLN A N 1
ATOM 5586 C CA . GLN A 1 669 ? -2.451 15.223 8.445 1.00 91.75 669 GLN A CA 1
ATOM 5587 C C . GLN A 1 669 ? -3.290 13.938 8.264 1.00 91.75 669 GLN A C 1
ATOM 5589 O O . GLN A 1 669 ? -4.119 13.859 7.357 1.00 91.75 669 GLN A O 1
ATOM 5594 N N . ASN A 1 670 ? -3.155 12.937 9.147 1.00 92.19 670 ASN A N 1
ATOM 5595 C CA . ASN A 1 670 ? -3.931 11.690 9.043 1.00 92.19 670 ASN A CA 1
ATOM 5596 C C . ASN A 1 670 ? -5.442 11.909 9.237 1.00 92.19 670 ASN A C 1
ATOM 5598 O O . ASN A 1 670 ? -6.254 11.263 8.574 1.00 92.19 670 ASN A O 1
ATOM 5602 N N . LEU A 1 671 ? -5.841 12.804 10.147 1.00 92.31 671 LEU A N 1
ATOM 5603 C CA . LEU A 1 671 ? -7.251 13.121 10.388 1.00 92.31 671 LEU A CA 1
ATOM 5604 C C . LEU A 1 671 ? -7.849 13.865 9.197 1.00 92.31 671 LEU A C 1
ATOM 5606 O O . LEU A 1 671 ? -8.930 13.487 8.734 1.00 92.31 671 LEU A O 1
ATOM 5610 N N . LEU A 1 672 ? -7.122 14.846 8.658 1.00 95.19 672 LEU A N 1
ATOM 5611 C CA . LEU A 1 672 ? -7.528 15.569 7.459 1.00 95.19 672 LEU A CA 1
ATOM 5612 C C . LEU A 1 672 ? -7.658 14.626 6.255 1.00 95.19 672 LEU A C 1
ATOM 5614 O O . LEU A 1 672 ? -8.692 14.619 5.586 1.00 95.19 672 LEU A O 1
ATOM 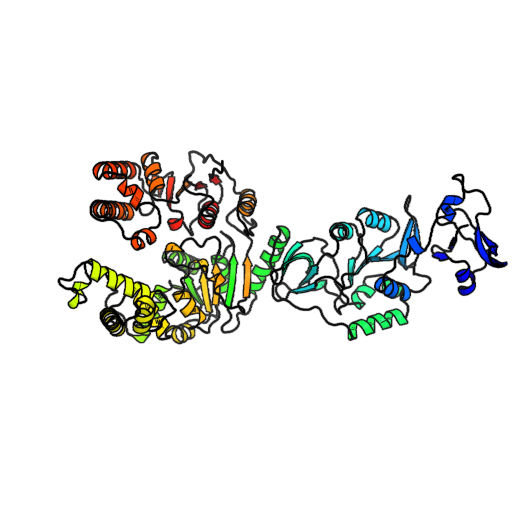5618 N N . TYR A 1 673 ? -6.669 13.758 6.021 1.00 95.75 673 TYR A N 1
ATOM 5619 C CA . TYR A 1 673 ? -6.729 12.750 4.960 1.00 95.75 673 TYR A CA 1
ATOM 5620 C C . TYR A 1 673 ? -7.930 11.814 5.136 1.00 95.75 673 TYR A C 1
ATOM 5622 O O . TYR A 1 673 ? -8.672 11.554 4.183 1.00 95.75 673 TYR A O 1
ATOM 5630 N N . VAL A 1 674 ? -8.180 11.322 6.358 1.00 95.12 674 VAL A N 1
ATOM 5631 C CA . VAL A 1 674 ? -9.363 10.498 6.635 1.00 95.12 674 VAL A CA 1
ATOM 5632 C C . VAL A 1 674 ? -10.631 11.258 6.286 1.00 95.12 674 VAL A C 1
ATOM 5634 O O . VAL A 1 674 ? -11.479 10.648 5.643 1.00 95.12 674 VAL A O 1
ATOM 5637 N N . ALA A 1 675 ? -10.764 12.531 6.664 1.00 95.62 675 ALA A N 1
ATOM 5638 C CA . ALA A 1 675 ? -11.955 13.339 6.418 1.00 95.62 675 ALA A CA 1
ATOM 5639 C C . ALA A 1 675 ? -12.194 13.606 4.921 1.00 95.62 675 ALA A C 1
ATOM 5641 O O . ALA A 1 675 ? -13.278 13.308 4.412 1.00 95.62 675 ALA A O 1
ATOM 5642 N N . LEU A 1 676 ? -11.167 14.063 4.196 1.00 95.94 676 LEU A N 1
ATOM 5643 C CA . LEU A 1 676 ? -11.231 14.348 2.756 1.00 95.94 676 LEU A CA 1
ATOM 5644 C C . LEU A 1 676 ? -11.581 13.107 1.928 1.00 95.94 676 LEU A C 1
ATOM 5646 O O . LEU A 1 676 ? -12.233 13.196 0.891 1.00 95.94 676 LEU A O 1
ATOM 5650 N N . THR A 1 677 ? -11.197 11.922 2.404 1.00 96.00 677 THR A N 1
ATOM 5651 C CA . THR A 1 677 ? -11.390 10.666 1.673 1.00 96.00 677 THR A CA 1
ATOM 5652 C C . THR A 1 677 ? -12.712 9.944 1.963 1.00 96.00 677 THR A C 1
ATOM 5654 O O . THR A 1 677 ? -12.872 8.760 1.627 1.00 96.00 677 THR A O 1
ATOM 5657 N N . ARG A 1 678 ? -13.685 10.620 2.594 1.00 94.62 678 ARG A N 1
ATOM 5658 C CA . ARG A 1 678 ? -15.029 10.067 2.864 1.00 94.62 678 ARG A CA 1
ATOM 5659 C C . ARG A 1 678 ? -16.074 10.392 1.802 1.00 94.62 678 ARG A C 1
ATOM 5661 O O . ARG A 1 678 ? -17.075 9.676 1.740 1.00 94.62 678 ARG A O 1
ATOM 5668 N N . ALA A 1 679 ? -15.854 11.431 1.001 1.00 94.06 679 ALA A N 1
ATOM 5669 C CA . ALA A 1 679 ? -16.795 11.853 -0.029 1.00 94.06 679 ALA A CA 1
ATOM 5670 C C . ALA A 1 679 ? -16.704 10.991 -1.292 1.00 94.06 679 ALA A C 1
ATOM 5672 O O . ALA A 1 679 ? -15.632 10.488 -1.633 1.00 94.06 679 ALA A O 1
ATOM 5673 N N . LYS A 1 680 ? -17.830 10.872 -2.000 1.00 94.38 680 LYS A N 1
ATOM 5674 C CA . LYS A 1 680 ? -17.900 10.309 -3.358 1.00 94.38 680 LYS A CA 1
ATOM 5675 C C . LYS A 1 680 ? -18.147 11.370 -4.428 1.00 94.38 680 LYS A C 1
ATOM 5677 O O . LYS A 1 680 ? -17.648 11.219 -5.535 1.00 94.38 680 LYS A O 1
ATOM 5682 N N . ASN A 1 681 ? -18.867 12.445 -4.100 1.00 93.88 681 ASN A N 1
ATOM 5683 C CA . ASN A 1 681 ? -19.328 13.434 -5.078 1.00 93.88 681 ASN A CA 1
ATOM 5684 C C . ASN A 1 681 ? -18.817 14.840 -4.746 1.00 93.88 681 ASN A C 1
ATOM 5686 O O . ASN A 1 681 ? -18.134 15.444 -5.567 1.00 93.88 681 ASN A O 1
ATOM 5690 N N . LYS A 1 682 ? -19.120 15.361 -3.550 1.00 94.62 682 LYS A N 1
ATOM 5691 C CA . LYS A 1 682 ? -18.819 16.752 -3.173 1.00 94.62 682 LYS A CA 1
ATOM 5692 C C . LYS A 1 682 ? -18.087 16.821 -1.826 1.00 94.62 682 LYS A C 1
ATOM 5694 O O . LYS A 1 682 ? -18.503 16.169 -0.863 1.00 94.62 682 LYS A O 1
ATOM 5699 N N . ILE A 1 683 ? -17.013 17.610 -1.772 1.00 95.31 683 ILE A N 1
ATOM 5700 C CA . ILE A 1 683 ? -16.221 17.911 -0.569 1.00 95.31 683 ILE A CA 1
ATOM 5701 C C . ILE A 1 683 ? -16.277 19.419 -0.307 1.00 95.31 683 ILE A C 1
ATOM 5703 O O . ILE A 1 683 ? -15.768 20.189 -1.116 1.00 95.31 683 ILE A O 1
ATOM 5707 N N . ASP A 1 684 ? -16.822 19.829 0.835 1.00 93.94 684 ASP A N 1
ATOM 5708 C CA . ASP A 1 684 ? -16.716 21.209 1.327 1.00 93.94 684 ASP A CA 1
ATOM 5709 C C . ASP A 1 684 ? -15.542 21.282 2.316 1.00 93.94 684 ASP A C 1
ATOM 5711 O O . ASP A 1 684 ? -15.609 20.715 3.412 1.00 93.94 684 ASP A O 1
ATOM 5715 N N . TYR A 1 685 ? -14.442 21.899 1.877 1.00 90.06 685 TYR A N 1
ATOM 5716 C CA . TYR A 1 685 ? -13.226 22.120 2.659 1.00 90.06 685 TYR A CA 1
ATOM 5717 C C . TYR A 1 685 ? -12.559 23.432 2.234 1.00 90.06 685 TYR A C 1
ATOM 5719 O O . TYR A 1 685 ? -12.103 23.557 1.092 1.00 90.06 685 TYR A O 1
ATOM 5727 N N . ASP A 1 686 ? -12.488 24.378 3.168 1.00 69.69 686 ASP A N 1
ATOM 5728 C CA . ASP A 1 686 ? -11.863 25.683 2.979 1.00 69.69 686 ASP A CA 1
ATOM 5729 C C . ASP A 1 686 ? -10.451 25.705 3.561 1.00 69.69 686 ASP A C 1
ATOM 5731 O O . ASP A 1 686 ? -10.261 25.877 4.761 1.00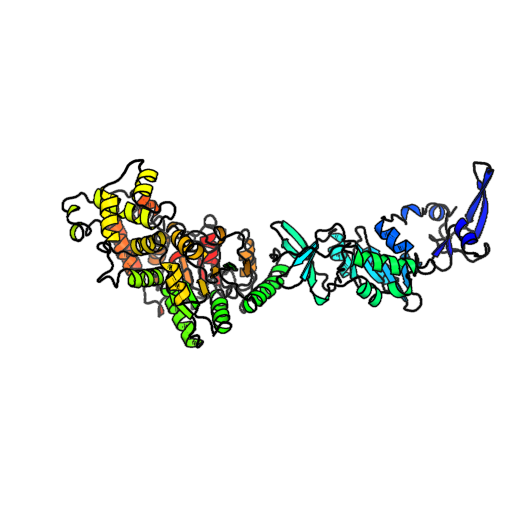 69.69 686 ASP A O 1
ATOM 5735 N N . ASN A 1 687 ? -9.461 25.587 2.675 1.00 53.19 687 ASN A N 1
ATOM 5736 C CA . ASN A 1 687 ? -8.135 26.142 2.917 1.00 53.19 687 ASN A CA 1
ATOM 5737 C C . ASN A 1 687 ? -8.163 27.585 2.421 1.00 53.19 687 ASN A C 1
ATOM 5739 O O . ASN A 1 687 ? -8.160 27.804 1.207 1.00 53.19 687 ASN A O 1
ATOM 5743 N N . ASN A 1 688 ? -8.266 28.542 3.343 1.00 39.34 688 ASN A N 1
ATOM 5744 C CA . ASN A 1 688 ? -7.946 29.936 3.030 1.00 39.34 688 ASN A CA 1
ATOM 5745 C C . ASN A 1 688 ? -6.470 30.066 2.660 1.00 39.34 688 ASN A C 1
ATOM 5747 O O . ASN A 1 688 ? -5.639 29.518 3.418 1.00 39.34 688 ASN A O 1
#

pLDDT: mean 89.09, std 9.47, range [39.34, 98.38]

InterPro domains:
  IPR000212 UvrD-like helicase [PTHR11070] (286-533)
  IPR014016 UvrD-like helicase, ATP-binding domain [PF00580] (423-496)
  IPR027417 P-loop containing nucleoside triphosphate hydrolase [G3DSA:3.40.50.300] (270-508)
  IPR027417 P-loop containing nucleoside triphosphate hydrolase [G3DSA:3.40.50.300] (535-684)
  IPR027417 P-loop containing nucleoside triphosphate hydrolase [SSF52540] (267-682)

Foldseek 3Di:
DAQWWADPQATDGPVVCVVVVHDQQDFTAQPPQRATWHWDWDQDPVRDIDIGIDHPDDGPVGDCVVSRPDDVVVVDPDDPVLVLLLVQFDPVFAFGWFDAPPDIDTFGGADPVVQETEDEAEDQDALVRLLRVCRRTQYAYEYEQQPWDKAAAAQQGKIKTFDPDPRQLNNVVNRPFWYWYDRLAQWIFTPPPSHWFWWADPNDTGIIGIGHNVRGHGVVVVVVRHVCVVGGDPVSVVVSVVSNVPGHHGHYDHDMGGDDDVSQVVQLVSLLVCVLVDDQDWQAFAEEAEAFQLCLVVSVVSSLVSPLVWQEEEEDADPVVLVVSVVVCVVVVRDRYDYDYPLRLLQVLLCVVPNHQPDADDQALVCVCVLPVVSVVPDSVVSVVLVVLLLVLLQDDPDLDSQVVCCVPPVDGDVSNVVVVVCLVVVSHHHSSSSLSVCLSVLSNAVVDVVRGQEYEYEQQQQDAPSSLSCVNPNYGHGYYHYHHVLQNQVVLVRGHGVVVVDDPSYHYDYNAEHQQEAPPLQVVLCVLDPPNRHDYPHPAHADADQDDDPPAAEEEEEQDPLVLLVVLLVAAQEAEPPLVVVLVVLLVLLVVCVPDPDDPNRVSSDSDPSNVSSVVDDNVRSVVSSVSSVNRHDPPVRGRYYYYYLVRCQPAADQHYEYDPNDDVVSSSSVSSRSSRHRYYYHDDDD

Sequence (688 aa):
MPKFAIYENQIMLPEEIYQRGISPTSHFTCFNCDEPVLLRQSRGKNENYVEHFYHPNPCRNGTHIECENVHIEKLRKMSDWHTMFSKSINTKNGEIFRFGKNTKHFVDGYDFENELGIEFQNSPISPSDVKDRENTSQIDWIFNVEKQYMKRVTIGKYAIIEIPHKSWQESVKECNNNVFLYTGKKEWLWLTDRKAYSMEIEGVRRHVWIIFHDDICNYKDVFDNTCLADIMTTEGKQMFADLETTQETLETTHIAYSRCRDSMYLLDDIHRHYIKTYKFPLNSITAIKSVAGSGKTTTLLDLAKIHKKKRILYLAFNKNLISEIQGKLKTQNITNMVPRTFDSLMRSIYIEQKGNPEQMDDLRPNTIHLKINWFQGKNWRVKKQCIDYLTKFCRQVGSNTIEEFSMERFGKPMPLMKMMWDKVISSYIVTFDTIRKQVQINHWARDYIKRNYDMIFIDEAQDFDDLMLDVLLKDTDIPKIFVGDPMQAIYQWRGSINAFNKLPTDTLFMEFYSTFRIGNPACDKIRNMFDNCWMISKSKQDTHFDKNFETTESYVYLFRSWRYLLLKAQEENDVYIYGYDDKERMMISLHARLMKFALSDEEKQDMEDDLPNFLLSYTAFELKELLRKVRSNIVPKNNAKCLMYTIHSYKGCEHNNVKLCEDITEEEQNLLYVALTRAKNKIDYDNN

Radius of gyration: 37.67 Å; chains: 1; bounding box: 96×58×114 Å

Secondary structure (DSSP, 8-state):
--S-EEETTEEE-HHHHHHTT--TTS-EE-TTT--EEEEEEEE-TTS-EEEEEE-SS--TTS-THHHHS--HHHH----HHHHHHHHHB-TTTEEEEEE-SS-EEEEEEEETTTTEEEEEE-S---HHHHHHHHTTSEEEEEEE-TTS-EEEETTTTEEEEE-S-HHHHHHGGG--S-EEEE-SSS-EEE------EEEEETTEEEEEEEEEGGGEE-HHHHHHTSTHHHHB-HHHHHHHHHHHHHSPPPPEES--EE-SHHHHHHHHHHHHHHHHH----TT-EEEEEE-TTS-HHHHHHHHHHHTTTS-EEEEES-HHHHHHHHHHHHHTT--SEEEEEHHHHHHHHHHHHH---SS-----TTTHHHH-GGGTT--HHHHHHHHHHHHHHHH-SS-SSHHHHHHHHHSS--HHHHHHHHHHHTTSS--HHHHHHHHHHTT-HHHHHHHH-SEEEESSGGG-BHHHHHHHHHS--S-EEEEE-GGG---GGGTB--GGGSS-TT-EEEEE-EESS--TBHHHHHHHHSTT---EE--SS-BEE-S---TT--EEEEES-HHHHHHHHTT-SSEEETTHHHHHHHHHHHHHHHTTSPPPHHHHHT-SSSHHHHHHTS-HHHHHHHHHHHHHHB--GGG-SEEEEEHHHHTT--EEEEEE-TT--GGGHHHHHHHHTTEEEEEE----